Protein AF-A0A2V7CTJ3-F1 (afdb_monomer)

Solvent-accessible surface area (backbone atoms only — not comparable to full-atom values): 33153 Å² total; per-residue (Å²): 136,90,83,88,87,87,90,86,88,87,88,86,86,86,84,88,89,83,90,84,88,86,83,91,83,89,88,86,86,88,86,89,84,88,89,82,86,90,82,90,88,84,90,86,85,87,82,93,83,83,87,85,80,90,82,82,91,84,86,87,80,84,88,90,85,88,86,89,85,83,90,79,86,88,79,80,88,77,84,86,82,86,86,87,90,88,85,88,82,89,81,88,83,89,86,81,88,88,82,91,81,89,86,90,84,82,89,83,82,86,85,81,91,85,84,90,79,94,72,85,80,77,78,71,79,72,76,71,78,81,77,73,70,54,76,42,80,51,58,68,62,80,71,81,61,77,95,74,88,77,75,27,32,26,54,32,26,51,59,23,63,24,51,46,68,60,51,54,44,48,73,69,44,56,86,91,48,31,71,58,31,53,34,60,43,87,44,102,90,48,43,26,31,30,30,79,85,70,30,72,59,28,26,51,45,26,48,35,56,53,5,37,85,87,58,86,89,74,42,70,48,45,42,56,38,42,74,74,42,57,51,59,36,29,77,71,69,47,48,44,77,69,36,71,80,52,29,49,55,59,30,56,67,30,56,38,56,26,36,26,34,44,38,55,56,66,46,49,77,55,55,78,38,66,72,53,30,46,55,50,34,54,53,46,42,54,49,45,34,57,51,20,64,74,45,64,73,38,36,37,26,32,33,42,28,48,74,54,56,63,70,57,23,44,52,48,52,56,50,48,44,74,65,44,59,53,38,27,35,26,43,55,54,56,60,80,56,78,62,73,57,43,74,85,50,49,75,47,48,47,50,43,33,22,38,69,44,41,40,31,39,52,59,73,37,63,70,61,62,67,74,57,45,46,39,27,45,26,28,74,38,63,75,51,57,73,44,98,85,44,72,94,69,58,66,71,59,19,36,51,46,23,54,57,50,63,75,46,20,32,64,39,46,51,60,57,54,50,28,34,51,67,58,21,46,59,67,80,32,75,63,35,32,44,34,35,31,68,26,46,52,54,64,50,54,60,51,34,54,51,44,32,50,46,37,72,75,74,45,72,86,42,78,63,93,63,54,56,49,54,53,40,77,71,35,40,34,33,20,30,67,82,49,81,60,19,63,75,43,32,79,80,59,36,52,78,28,35,24,32,17,30,33,40,72,35,55,88,28,43,50,68,44,39,60,56,55,48,46,71,70,42,59,88,51,58,70,67,58,43,40,25,23,31,21,46,37,48,25,43,68,53,65,77,36,86,126

Structure (mmCIF, N/CA/C/O backbone):
data_AF-A0A2V7CTJ3-F1
#
_entry.id   AF-A0A2V7CTJ3-F1
#
loop_
_atom_site.group_PDB
_atom_site.id
_atom_site.type_symbol
_atom_site.label_atom_id
_atom_site.label_alt_id
_atom_site.label_comp_id
_atom_site.label_asym_id
_atom_site.label_entity_id
_atom_site.label_seq_id
_atom_site.pdbx_PDB_ins_code
_atom_site.Cartn_x
_atom_site.Cartn_y
_atom_site.Cartn_z
_atom_site.occupancy
_atom_site.B_iso_or_equiv
_atom_site.auth_seq_id
_atom_site.auth_comp_id
_atom_site.auth_asym_id
_atom_site.auth_atom_id
_atom_site.pdbx_PDB_model_num
ATOM 1 N N . MET A 1 1 ? 32.753 -33.897 -35.931 1.00 33.28 1 MET A N 1
ATOM 2 C CA . MET A 1 1 ? 32.216 -33.833 -37.305 1.00 33.28 1 MET A CA 1
ATOM 3 C C . MET A 1 1 ? 31.119 -32.778 -37.284 1.00 33.28 1 MET A C 1
ATOM 5 O O . MET A 1 1 ? 30.016 -33.087 -36.868 1.00 33.28 1 MET A O 1
ATOM 9 N N . GLU A 1 2 ? 31.444 -31.487 -37.331 1.00 35.34 2 GLU A N 1
ATOM 10 C CA . GLU A 1 2 ? 31.948 -30.725 -38.497 1.00 35.34 2 GLU A CA 1
ATOM 11 C C . GLU A 1 2 ? 30.991 -30.715 -39.692 1.00 35.34 2 GLU A C 1
ATOM 13 O O . GLU A 1 2 ? 30.862 -31.720 -40.384 1.00 35.34 2 GLU A O 1
ATOM 18 N N . GLN A 1 3 ? 30.399 -29.539 -39.923 1.00 29.95 3 GLN A N 1
ATOM 19 C CA . GLN A 1 3 ? 29.966 -28.941 -41.196 1.00 29.95 3 GLN A CA 1
ATOM 20 C C . GLN A 1 3 ? 29.571 -27.489 -40.842 1.00 29.95 3 GLN A C 1
ATOM 22 O O . GLN A 1 3 ? 28.596 -27.274 -40.133 1.00 29.95 3 GLN A O 1
ATOM 27 N N . LEU A 1 4 ? 30.468 -26.505 -40.961 1.00 30.52 4 LEU A N 1
ATOM 28 C CA . LEU A 1 4 ? 30.795 -25.724 -42.169 1.00 30.52 4 LEU A CA 1
ATOM 29 C C . LEU A 1 4 ? 29.596 -24.966 -42.775 1.00 30.52 4 LEU A C 1
ATOM 31 O O . LEU A 1 4 ? 28.785 -25.524 -43.506 1.00 30.52 4 LEU A O 1
ATOM 35 N N . LEU A 1 5 ? 29.561 -23.659 -42.488 1.00 31.69 5 LEU A N 1
ATOM 36 C CA . LEU A 1 5 ? 28.763 -22.629 -43.163 1.00 31.69 5 LEU A CA 1
ATOM 37 C C . LEU A 1 5 ? 29.413 -22.203 -44.495 1.00 31.69 5 LEU A C 1
ATOM 39 O O . LEU A 1 5 ? 30.643 -22.202 -44.586 1.00 31.69 5 LEU A O 1
ATOM 43 N N . PRO A 1 6 ? 28.623 -21.688 -45.453 1.00 39.84 6 PRO A N 1
ATOM 44 C CA . PRO A 1 6 ? 29.104 -20.750 -46.465 1.00 39.84 6 PRO A CA 1
ATOM 45 C C . PRO A 1 6 ? 28.411 -19.368 -46.408 1.00 39.84 6 PRO A C 1
ATOM 47 O O . PRO A 1 6 ? 27.216 -19.253 -46.147 1.00 39.84 6 PRO A O 1
ATOM 50 N N . LEU A 1 7 ? 29.190 -18.321 -46.704 1.00 30.92 7 LEU A N 1
ATOM 51 C CA . LEU A 1 7 ? 28.787 -16.918 -46.907 1.00 30.92 7 LEU A CA 1
ATOM 52 C C . LEU A 1 7 ? 28.709 -16.600 -48.414 1.00 30.92 7 LEU A C 1
ATOM 54 O O . LEU A 1 7 ? 29.730 -16.759 -49.076 1.00 30.92 7 LEU A O 1
ATOM 58 N N . VAL A 1 8 ? 27.565 -16.104 -48.917 1.00 30.38 8 VAL A N 1
ATOM 59 C CA . VAL A 1 8 ? 27.328 -15.443 -50.235 1.00 30.38 8 VAL A CA 1
ATOM 60 C C . VAL A 1 8 ? 25.981 -14.680 -50.135 1.00 30.38 8 VAL A C 1
ATOM 62 O O . VAL A 1 8 ? 25.033 -15.274 -49.634 1.00 30.38 8 VAL A O 1
ATOM 65 N N . GLU A 1 9 ? 25.739 -13.437 -50.580 1.00 29.34 9 GLU A N 1
ATOM 66 C CA . GLU A 1 9 ? 26.572 -12.218 -50.696 1.00 29.34 9 GLU A CA 1
ATOM 67 C C . GLU A 1 9 ? 25.642 -10.958 -50.613 1.00 29.34 9 GLU A C 1
ATOM 69 O O . GLU A 1 9 ? 24.679 -10.986 -49.847 1.00 29.34 9 GLU A O 1
ATOM 74 N N . ARG A 1 10 ? 25.881 -9.853 -51.349 1.00 28.16 10 ARG A N 1
ATOM 75 C CA . ARG A 1 10 ? 24.959 -8.696 -51.511 1.00 28.16 10 ARG A CA 1
ATOM 76 C C . ARG A 1 10 ? 24.465 -8.569 -52.958 1.00 28.16 10 ARG A C 1
ATOM 78 O O . ARG A 1 10 ? 25.267 -8.738 -53.865 1.00 28.16 10 ARG A O 1
ATOM 85 N N . GLU A 1 11 ? 23.252 -8.048 -53.164 1.00 27.23 11 GLU A N 1
ATOM 86 C CA . GLU A 1 11 ? 22.946 -7.247 -54.363 1.00 27.23 11 GLU A CA 1
ATOM 87 C C . GLU A 1 11 ? 22.250 -5.923 -54.017 1.00 27.23 11 GLU A C 1
ATOM 89 O O . GLU A 1 11 ? 21.447 -5.822 -53.089 1.00 27.23 11 GLU A O 1
ATOM 94 N N . LEU A 1 12 ? 22.618 -4.893 -54.780 1.00 25.52 12 LEU A N 1
ATOM 95 C CA . LEU A 1 12 ? 22.065 -3.543 -54.766 1.00 25.52 12 LEU A CA 1
ATOM 96 C C . LEU A 1 12 ? 21.094 -3.401 -55.939 1.00 25.52 12 LEU A C 1
ATOM 98 O O . LEU A 1 12 ? 21.447 -3.765 -57.057 1.00 25.52 12 LEU A O 1
ATOM 102 N N . VAL A 1 13 ? 19.954 -2.740 -55.736 1.00 27.94 13 VAL A N 1
ATOM 103 C CA . VAL A 1 13 ? 19.211 -2.124 -56.845 1.00 27.94 13 VAL A CA 1
ATOM 104 C C . VAL A 1 13 ? 19.030 -0.643 -56.548 1.00 27.94 13 VAL A C 1
ATOM 106 O O . VAL A 1 13 ? 18.404 -0.255 -55.566 1.00 27.94 13 VAL A O 1
ATOM 109 N N . ASN A 1 14 ? 19.607 0.180 -57.418 1.00 27.89 14 ASN A N 1
ATOM 110 C CA . ASN A 1 14 ? 19.497 1.630 -57.417 1.00 27.89 14 ASN A CA 1
ATOM 111 C C . ASN A 1 14 ? 18.903 2.050 -58.765 1.00 27.89 14 ASN A C 1
ATOM 113 O O . ASN A 1 14 ? 19.522 1.808 -59.799 1.00 27.89 14 ASN A O 1
ATOM 117 N N . LEU A 1 15 ? 17.729 2.681 -58.756 1.00 29.17 15 LEU A N 1
ATOM 118 C CA . LEU A 1 15 ? 17.180 3.394 -59.909 1.00 29.17 15 LEU A CA 1
ATOM 119 C C . LEU A 1 15 ? 16.588 4.719 -59.421 1.00 29.17 15 LEU A C 1
ATOM 121 O O . LEU A 1 15 ? 15.571 4.748 -58.731 1.00 29.17 15 LEU A O 1
ATOM 125 N N . GLY A 1 16 ? 17.268 5.815 -59.757 1.00 25.25 16 GLY A N 1
ATOM 126 C CA . GLY A 1 16 ? 16.834 7.172 -59.438 1.00 25.25 16 GLY A CA 1
ATOM 127 C C . GLY A 1 16 ? 15.809 7.725 -60.433 1.00 25.25 16 GLY A C 1
ATOM 128 O O . GLY A 1 16 ? 15.681 7.241 -61.555 1.00 25.25 16 GLY A O 1
ATOM 129 N N . GLY A 1 17 ? 15.108 8.786 -60.021 1.00 25.02 17 GLY A N 1
ATOM 130 C CA . GLY A 1 17 ? 14.103 9.465 -60.843 1.00 25.02 17 GLY A CA 1
ATOM 131 C C . GLY A 1 17 ? 13.521 10.714 -60.173 1.00 25.02 17 GLY A C 1
ATOM 132 O O . GLY A 1 17 ? 12.450 10.671 -59.579 1.00 25.02 17 GLY A O 1
ATOM 133 N N . ARG A 1 18 ? 14.235 11.836 -60.285 1.00 31.72 18 ARG A N 1
ATOM 134 C CA . ARG A 1 18 ? 13.758 13.229 -60.125 1.00 31.72 18 ARG A CA 1
ATOM 135 C C . ARG A 1 18 ? 14.137 13.956 -61.436 1.00 31.72 18 ARG A C 1
ATOM 137 O O . ARG A 1 18 ? 15.120 13.515 -62.036 1.00 31.72 18 ARG A O 1
ATOM 144 N N . PRO A 1 19 ? 13.424 15.004 -61.910 1.00 40.19 19 PRO A N 1
ATOM 145 C CA . PRO A 1 19 ? 13.084 16.181 -61.100 1.00 40.19 19 PRO A CA 1
ATOM 146 C C . PRO A 1 19 ? 11.713 16.845 -61.366 1.00 40.19 19 PRO A C 1
ATOM 148 O O . PRO A 1 19 ? 10.982 16.493 -62.285 1.00 40.19 19 PRO A O 1
ATOM 151 N N . GLY A 1 20 ? 11.420 17.852 -60.543 1.00 28.61 20 GLY A N 1
ATOM 152 C CA . GLY A 1 20 ? 10.334 18.825 -60.665 1.00 28.61 20 GLY A CA 1
ATOM 153 C C . GLY A 1 20 ? 10.542 19.866 -59.563 1.00 28.61 20 GLY A C 1
ATOM 154 O O . GLY A 1 20 ? 10.474 19.509 -58.389 1.00 28.61 20 GLY A O 1
ATOM 155 N N . ASP A 1 21 ? 10.938 21.076 -59.950 1.00 32.56 21 ASP A N 1
ATOM 156 C CA . ASP A 1 21 ? 11.331 22.186 -59.065 1.00 32.56 21 ASP A CA 1
ATOM 157 C C . ASP A 1 21 ? 10.134 23.125 -58.792 1.00 32.56 21 ASP A C 1
ATOM 159 O O . ASP A 1 21 ? 9.086 22.918 -59.402 1.00 32.56 21 ASP A O 1
ATOM 163 N N . ASP A 1 22 ? 10.294 24.099 -57.878 1.00 29.20 22 ASP A N 1
ATOM 164 C CA . ASP A 1 22 ? 9.721 25.472 -57.929 1.00 29.20 22 ASP A CA 1
ATOM 165 C C . ASP A 1 22 ? 9.691 26.182 -56.542 1.00 29.20 22 ASP A C 1
ATOM 167 O O . ASP A 1 22 ? 8.794 25.954 -55.733 1.00 29.20 22 ASP A O 1
ATOM 171 N N . GLY A 1 23 ? 10.637 27.116 -56.318 1.00 26.42 23 GLY A N 1
ATOM 172 C CA . GLY A 1 23 ? 10.544 28.338 -55.466 1.00 26.42 23 GLY A CA 1
ATOM 173 C C . GLY A 1 23 ? 10.395 28.194 -53.929 1.00 26.42 23 GLY A C 1
ATOM 174 O O . GLY A 1 23 ? 9.358 27.767 -53.442 1.00 26.42 23 GLY A O 1
ATOM 175 N N . ALA A 1 24 ? 11.395 28.500 -53.079 1.00 28.98 24 ALA A N 1
ATOM 176 C CA . ALA A 1 24 ? 11.949 29.830 -52.696 1.00 28.98 24 ALA A CA 1
ATOM 177 C C . ALA A 1 24 ? 10.970 30.724 -51.881 1.00 28.98 24 ALA A C 1
ATOM 179 O O . ALA A 1 24 ? 9.796 30.784 -52.217 1.00 28.98 24 ALA A O 1
ATOM 180 N N . ALA A 1 25 ? 11.333 31.472 -50.823 1.00 27.89 25 ALA A N 1
ATOM 181 C CA . ALA A 1 25 ? 12.600 31.820 -50.137 1.00 27.89 25 ALA A CA 1
ATOM 182 C C . ALA A 1 25 ? 12.295 31.968 -48.611 1.00 27.89 25 ALA A C 1
ATOM 184 O O . ALA A 1 25 ? 11.157 32.265 -48.265 1.00 27.89 25 ALA A O 1
ATOM 185 N N . ALA A 1 26 ? 13.129 31.590 -47.633 1.00 28.28 26 ALA A N 1
ATOM 186 C CA . ALA A 1 26 ? 14.464 32.064 -47.228 1.00 28.28 26 ALA A CA 1
ATOM 187 C C . ALA A 1 26 ? 14.501 33.480 -46.608 1.00 28.28 26 ALA A C 1
ATOM 189 O O . ALA A 1 26 ? 14.213 34.451 -47.294 1.00 28.28 26 ALA A O 1
ATOM 190 N N . ASP A 1 27 ? 14.971 33.568 -45.356 1.00 27.56 27 ASP A N 1
ATOM 191 C CA . ASP A 1 27 ? 15.751 34.705 -44.847 1.00 27.56 27 ASP A CA 1
ATOM 192 C C . ASP A 1 27 ? 16.755 34.226 -43.775 1.00 27.56 27 ASP A C 1
ATOM 194 O O . ASP A 1 27 ? 16.511 33.231 -43.086 1.00 27.56 27 ASP A O 1
ATOM 198 N N . ARG A 1 28 ? 17.917 34.887 -43.696 1.00 27.42 28 ARG A N 1
ATOM 199 C CA . ARG A 1 28 ? 19.101 34.510 -42.887 1.00 27.42 28 ARG A CA 1
ATOM 200 C C . ARG A 1 28 ? 19.421 35.583 -41.846 1.00 27.42 28 ARG A C 1
ATOM 202 O O . ARG A 1 28 ? 19.205 36.747 -42.154 1.00 27.42 28 ARG A O 1
ATOM 209 N N . VAL A 1 29 ? 20.119 35.216 -40.763 1.00 26.52 29 VAL A N 1
ATOM 210 C CA . VAL A 1 29 ? 21.235 36.009 -40.191 1.00 26.52 29 VAL A CA 1
ATOM 211 C C . VAL A 1 29 ? 22.258 35.046 -39.553 1.00 26.52 29 VAL A C 1
ATOM 213 O O . VAL A 1 29 ? 21.861 34.180 -38.776 1.00 26.52 29 VAL A O 1
ATOM 216 N N . ASP A 1 30 ? 23.542 35.200 -39.891 1.00 25.47 30 ASP A N 1
ATOM 217 C CA . ASP A 1 30 ? 24.708 34.599 -39.211 1.00 25.47 30 ASP A CA 1
ATOM 218 C C . ASP A 1 30 ? 25.274 35.583 -38.161 1.00 25.47 30 ASP A C 1
ATOM 220 O O . ASP A 1 30 ? 25.053 36.783 -38.305 1.00 25.47 30 ASP A O 1
ATOM 224 N N . GLU A 1 31 ? 26.031 35.109 -37.159 1.00 27.70 31 GLU A N 1
ATOM 225 C CA . GLU A 1 31 ? 27.429 35.544 -36.884 1.00 27.70 31 GLU A CA 1
ATOM 226 C C . GLU A 1 31 ? 27.991 35.018 -35.541 1.00 27.70 31 GLU A C 1
ATOM 228 O O . GLU A 1 31 ? 27.276 34.850 -34.550 1.00 27.70 31 GLU A O 1
ATOM 233 N N . ASP A 1 32 ? 29.303 34.751 -35.538 1.00 25.19 32 ASP A N 1
ATOM 234 C CA . ASP A 1 32 ? 30.116 34.275 -34.409 1.00 25.19 32 ASP A CA 1
ATOM 235 C C . ASP A 1 32 ? 30.466 35.384 -33.397 1.00 25.19 32 ASP A C 1
ATOM 237 O O . ASP A 1 32 ? 30.669 36.532 -33.788 1.00 25.19 32 ASP A O 1
ATOM 241 N N . ILE A 1 33 ? 30.704 35.025 -32.122 1.00 25.36 33 ILE A N 1
ATOM 242 C CA . ILE A 1 33 ? 31.572 35.807 -31.213 1.00 25.36 33 ILE A CA 1
ATOM 243 C C . ILE A 1 33 ? 32.479 34.884 -30.375 1.00 25.36 33 ILE A C 1
ATOM 245 O O . ILE A 1 33 ? 32.012 34.018 -29.635 1.00 25.36 33 ILE A O 1
ATOM 249 N N . ASP A 1 34 ? 33.785 35.146 -30.474 1.00 23.94 34 ASP A N 1
ATOM 250 C CA . ASP A 1 34 ? 34.890 34.604 -29.668 1.00 23.94 34 ASP A CA 1
ATOM 251 C C . ASP A 1 34 ? 34.935 35.182 -28.236 1.00 23.94 34 ASP A C 1
ATOM 253 O O . ASP A 1 34 ? 34.488 36.305 -27.996 1.00 23.94 34 ASP A O 1
ATOM 257 N N . ALA A 1 35 ? 35.585 34.485 -27.291 1.00 24.64 35 ALA A N 1
ATOM 258 C CA . ALA A 1 35 ? 35.896 35.053 -25.971 1.00 24.64 35 ALA A CA 1
ATOM 259 C C . ALA A 1 35 ? 37.241 34.572 -25.385 1.00 24.64 35 ALA A C 1
ATOM 261 O O . ALA A 1 35 ? 37.383 33.431 -24.945 1.00 24.64 35 ALA A O 1
ATOM 262 N N . ALA A 1 36 ? 38.209 35.490 -25.293 1.00 22.98 36 ALA A N 1
ATOM 263 C CA . ALA A 1 36 ? 39.461 35.354 -24.540 1.00 22.98 36 ALA A CA 1
ATOM 264 C C . ALA A 1 36 ? 39.931 36.735 -24.018 1.00 22.98 36 ALA A C 1
ATOM 266 O O . ALA A 1 36 ? 39.471 37.748 -24.535 1.00 22.98 36 ALA A O 1
ATOM 267 N N . VAL A 1 37 ? 40.901 36.753 -23.076 1.00 25.22 37 VAL A N 1
ATOM 268 C CA . VAL A 1 37 ? 41.556 37.933 -22.424 1.00 25.22 37 VAL A CA 1
ATOM 269 C C . VAL A 1 37 ? 40.780 38.479 -21.190 1.00 25.22 37 VAL A C 1
ATOM 271 O O . VAL A 1 37 ? 39.721 39.064 -21.360 1.00 25.22 37 VAL A O 1
ATOM 274 N N . LEU A 1 38 ? 41.124 38.110 -19.930 1.00 23.36 38 LEU A N 1
ATOM 275 C CA . LEU A 1 38 ? 42.177 38.644 -18.997 1.00 23.36 38 LEU A CA 1
ATOM 276 C C . LEU A 1 38 ? 41.775 40.019 -18.353 1.00 23.36 38 LEU A C 1
ATOM 278 O O . LEU A 1 38 ? 41.123 40.800 -19.031 1.00 23.36 38 LEU A O 1
ATOM 282 N N . VAL A 1 39 ? 42.098 40.431 -17.103 1.00 24.34 39 VAL A N 1
ATOM 283 C CA . VAL A 1 39 ? 42.975 39.913 -16.010 1.00 24.34 39 VAL A CA 1
ATOM 284 C C . VAL A 1 39 ? 42.681 40.602 -14.640 1.00 24.34 39 VAL A C 1
ATOM 286 O O . VAL A 1 39 ? 42.189 41.724 -14.672 1.00 24.34 39 VAL A O 1
ATOM 289 N N . ASP A 1 40 ? 43.036 39.947 -13.511 1.00 25.42 40 ASP A N 1
ATOM 290 C CA . ASP A 1 40 ? 43.358 40.405 -12.115 1.00 25.42 40 ASP A CA 1
ATOM 291 C C . ASP A 1 40 ? 42.516 41.515 -11.395 1.00 25.42 40 ASP A C 1
ATOM 293 O O . ASP A 1 40 ? 41.699 42.206 -11.988 1.00 25.42 40 ASP A O 1
ATOM 297 N N . ASP A 1 41 ? 42.586 41.739 -10.070 1.00 24.48 41 ASP A N 1
ATOM 298 C CA . ASP A 1 41 ? 43.519 41.276 -9.020 1.00 24.48 41 ASP A CA 1
ATOM 299 C C . ASP A 1 41 ? 42.845 41.226 -7.625 1.00 24.48 41 ASP A C 1
ATOM 301 O O . ASP A 1 41 ? 41.907 41.987 -7.379 1.00 24.48 41 ASP A O 1
ATOM 305 N N . ALA A 1 42 ? 43.357 40.377 -6.718 1.00 23.44 42 ALA A N 1
ATOM 306 C CA . ALA A 1 42 ? 43.411 40.571 -5.253 1.00 23.44 42 ALA A CA 1
ATOM 307 C C . ALA A 1 42 ? 43.929 39.305 -4.529 1.00 23.44 42 ALA A C 1
ATOM 309 O O . ALA A 1 42 ? 43.169 38.537 -3.931 1.00 23.44 42 ALA A O 1
ATOM 310 N N . LEU A 1 43 ? 45.248 39.104 -4.527 1.00 25.50 43 LEU A N 1
ATOM 311 C CA . LEU A 1 43 ? 45.918 38.243 -3.542 1.00 25.50 43 LEU A CA 1
ATOM 312 C C . LEU A 1 43 ? 45.762 38.812 -2.114 1.00 25.50 43 LEU A C 1
ATOM 314 O O . LEU A 1 43 ? 45.930 40.011 -1.913 1.00 25.50 43 LEU A O 1
ATOM 318 N N . ASP A 1 44 ? 45.531 37.957 -1.109 1.00 25.89 44 ASP A N 1
ATOM 319 C CA . ASP A 1 44 ? 46.561 37.605 -0.105 1.00 25.89 44 ASP A CA 1
ATOM 320 C C . ASP A 1 44 ? 45.989 36.839 1.114 1.00 25.89 44 ASP A C 1
ATOM 322 O O . ASP A 1 44 ? 45.062 37.304 1.781 1.00 25.89 44 ASP A O 1
ATOM 326 N N . ARG A 1 45 ? 46.606 35.680 1.405 1.00 28.64 45 ARG A N 1
ATOM 327 C CA . ARG A 1 45 ? 46.906 35.058 2.721 1.00 28.64 45 ARG A CA 1
ATOM 328 C C . ARG A 1 45 ? 47.039 33.545 2.564 1.00 28.64 45 ARG A C 1
ATOM 330 O O . ARG A 1 45 ? 46.056 32.818 2.453 1.00 28.64 45 ARG A O 1
ATOM 337 N N . GLY A 1 46 ? 48.284 33.077 2.536 1.00 24.70 46 GLY A N 1
ATOM 338 C CA . GLY A 1 46 ? 48.611 31.679 2.262 1.00 24.70 46 GLY A CA 1
ATOM 339 C C . GLY A 1 46 ? 48.494 30.723 3.455 1.00 24.70 46 GLY A C 1
ATOM 340 O O . GLY A 1 46 ? 48.535 31.117 4.618 1.00 24.70 46 GLY A O 1
ATOM 341 N N . GLY A 1 47 ? 48.457 29.430 3.127 1.00 26.02 47 GLY A N 1
ATOM 342 C CA . GLY A 1 47 ? 48.672 28.308 4.039 1.00 26.02 47 GLY A CA 1
ATOM 343 C C . GLY A 1 47 ? 49.310 27.153 3.264 1.00 26.02 47 GLY A C 1
ATOM 344 O O . GLY A 1 47 ? 48.687 26.582 2.375 1.00 26.02 47 GLY A O 1
ATOM 345 N N . HIS A 1 48 ? 50.580 26.854 3.538 1.00 29.45 48 HIS A N 1
ATOM 346 C CA . HIS A 1 48 ? 51.326 25.781 2.872 1.00 29.45 48 HIS A CA 1
ATOM 347 C C . HIS A 1 48 ? 50.850 24.392 3.323 1.00 29.45 48 HIS A C 1
ATOM 349 O O . HIS A 1 48 ? 50.920 24.095 4.511 1.00 29.45 48 HIS A O 1
ATOM 355 N N . LEU A 1 49 ? 50.570 23.496 2.372 1.00 28.88 49 LEU A N 1
ATOM 356 C CA . LEU A 1 49 ? 50.871 22.068 2.511 1.00 28.88 49 LEU A CA 1
ATOM 357 C C . LEU A 1 49 ? 51.468 21.546 1.198 1.00 28.88 49 LEU A C 1
ATOM 359 O O . LEU A 1 49 ? 50.906 21.737 0.121 1.00 28.88 49 LEU A O 1
ATOM 363 N N . ARG A 1 50 ? 52.649 20.924 1.289 1.00 28.81 50 ARG A N 1
ATOM 364 C CA . ARG A 1 50 ? 53.356 20.305 0.161 1.00 28.81 50 ARG A CA 1
ATOM 365 C C . ARG A 1 50 ? 53.056 18.808 0.100 1.00 28.81 50 ARG A C 1
ATOM 367 O O . ARG A 1 50 ? 53.134 18.143 1.123 1.00 28.81 50 ARG A O 1
ATOM 374 N N . GLY A 1 51 ? 52.948 18.298 -1.126 1.00 26.17 51 GLY A N 1
ATOM 375 C CA . GLY A 1 51 ? 53.629 17.060 -1.516 1.00 26.17 51 GLY A CA 1
ATOM 376 C C . GLY A 1 51 ? 52.855 15.748 -1.402 1.00 26.17 51 GLY A C 1
ATOM 377 O O . GLY A 1 51 ? 52.903 15.092 -0.371 1.00 26.17 51 GLY A O 1
ATOM 378 N N . VAL A 1 52 ? 52.327 15.291 -2.541 1.00 29.73 52 VAL A N 1
ATOM 379 C CA . VAL A 1 52 ? 52.491 13.902 -3.007 1.00 29.73 52 VAL A CA 1
ATOM 380 C C . VAL A 1 52 ? 52.767 13.966 -4.514 1.00 29.73 52 VAL A C 1
ATOM 382 O O . VAL A 1 52 ? 52.013 14.600 -5.252 1.00 29.73 52 VAL A O 1
ATOM 385 N N . GLU A 1 53 ? 53.866 13.364 -4.971 1.00 28.44 53 GLU A N 1
ATOM 386 C CA . GLU A 1 53 ? 54.198 13.258 -6.399 1.00 28.44 53 GLU A CA 1
ATOM 387 C C . GLU A 1 53 ? 53.567 12.014 -7.049 1.00 28.44 53 GLU A C 1
ATOM 389 O O . GLU A 1 53 ? 53.112 11.087 -6.382 1.00 28.44 53 GLU A O 1
ATOM 394 N N . ARG A 1 54 ? 53.522 12.015 -8.386 1.00 28.84 54 ARG A N 1
ATOM 395 C CA . ARG A 1 54 ? 52.937 10.952 -9.219 1.00 28.84 54 ARG A CA 1
ATOM 396 C C . ARG A 1 54 ? 53.565 9.578 -8.957 1.00 28.84 54 ARG A C 1
ATOM 398 O O . ARG A 1 54 ? 54.785 9.461 -8.898 1.00 28.84 54 ARG A O 1
ATOM 405 N N . VAL A 1 55 ? 52.744 8.530 -9.035 1.00 29.69 55 VAL A N 1
ATOM 406 C CA . VAL A 1 55 ? 53.193 7.165 -9.357 1.00 29.69 55 VAL A CA 1
ATOM 407 C C . VAL A 1 55 ? 52.690 6.806 -10.757 1.00 29.69 55 VAL A C 1
ATOM 409 O O . VAL A 1 55 ? 51.533 7.061 -11.090 1.00 29.69 55 VAL A O 1
ATOM 412 N N . GLY A 1 56 ? 53.586 6.291 -11.601 1.00 27.11 56 GLY A N 1
ATOM 413 C CA . GLY A 1 56 ? 53.307 5.951 -12.998 1.00 27.11 56 GLY A CA 1
ATOM 414 C C . GLY A 1 56 ? 52.807 4.519 -13.202 1.00 27.11 56 GLY A C 1
ATOM 415 O O . GLY A 1 56 ? 52.954 3.659 -12.338 1.00 27.11 56 GLY A O 1
ATOM 416 N N . HIS A 1 57 ? 52.245 4.266 -14.385 1.00 29.91 57 HIS A N 1
ATOM 417 C CA . HIS A 1 57 ? 51.933 2.921 -14.869 1.00 29.91 57 HIS A CA 1
ATOM 418 C C . HIS A 1 57 ? 53.207 2.150 -15.228 1.00 29.91 57 HIS A C 1
ATOM 420 O O . HIS A 1 57 ? 53.989 2.637 -16.038 1.00 29.91 57 HIS A O 1
ATOM 426 N N . GLU A 1 58 ? 53.307 0.892 -14.797 1.00 28.14 58 GLU A N 1
ATOM 427 C CA . GLU A 1 58 ? 53.931 -0.151 -15.616 1.00 28.14 58 GLU A CA 1
ATOM 428 C C . GLU A 1 58 ? 53.347 -1.535 -15.292 1.00 28.14 58 GLU A C 1
ATOM 430 O O . GLU A 1 58 ? 52.843 -1.775 -14.196 1.00 28.14 58 GLU A O 1
ATOM 435 N N . ALA A 1 59 ? 53.343 -2.429 -16.282 1.00 28.52 59 ALA A N 1
ATOM 436 C CA . ALA A 1 59 ? 52.687 -3.733 -16.215 1.00 28.52 59 ALA A CA 1
ATOM 437 C C . ALA A 1 59 ? 53.696 -4.861 -16.446 1.00 28.52 59 ALA A C 1
ATOM 439 O O . ALA A 1 59 ? 54.504 -4.780 -17.370 1.00 28.52 59 ALA A O 1
ATOM 440 N N . LEU A 1 60 ? 53.595 -5.956 -15.685 1.00 27.70 60 LEU A N 1
ATOM 441 C CA . LEU A 1 60 ? 54.371 -7.174 -15.931 1.00 27.70 60 LEU A CA 1
ATOM 442 C C . LEU A 1 60 ? 53.498 -8.435 -15.933 1.00 27.70 60 LEU A C 1
ATOM 444 O O . LEU A 1 60 ? 52.493 -8.542 -15.235 1.00 27.70 60 LEU A O 1
ATOM 448 N N . ARG A 1 61 ? 53.885 -9.371 -16.806 1.00 27.20 61 ARG A N 1
ATOM 449 C CA . ARG A 1 61 ? 53.165 -10.607 -17.149 1.00 27.20 61 ARG A CA 1
ATOM 450 C C . ARG A 1 61 ? 53.614 -11.778 -16.262 1.00 27.20 61 ARG A C 1
ATOM 452 O O . ARG A 1 61 ? 54.769 -11.823 -15.856 1.00 27.20 61 ARG A O 1
ATOM 459 N N . GLY A 1 62 ? 52.737 -12.768 -16.061 1.00 25.59 62 GLY A N 1
ATOM 460 C CA . GLY A 1 62 ? 53.108 -14.088 -15.516 1.00 25.59 62 GLY A CA 1
ATOM 461 C C . GLY A 1 62 ? 53.924 -14.949 -16.500 1.00 25.59 62 GLY A C 1
ATOM 462 O O . GLY A 1 62 ? 54.099 -14.561 -17.660 1.00 25.59 62 GLY A O 1
ATOM 463 N N . PRO A 1 63 ? 54.399 -16.136 -16.069 1.00 35.75 63 PRO A N 1
ATOM 464 C CA . PRO A 1 63 ? 53.621 -17.360 -16.332 1.00 35.75 63 PRO A CA 1
ATOM 465 C C . PRO A 1 63 ? 53.619 -18.391 -15.169 1.00 35.75 63 PRO A C 1
ATOM 467 O O . PRO A 1 63 ? 54.026 -18.083 -14.056 1.00 35.75 63 PRO A O 1
ATOM 470 N N . ALA A 1 64 ? 53.088 -19.602 -15.409 1.00 27.70 64 ALA A N 1
ATOM 471 C CA . ALA A 1 64 ? 52.533 -20.507 -14.384 1.00 27.70 64 ALA A CA 1
ATOM 472 C C . ALA A 1 64 ? 53.144 -21.931 -14.315 1.00 27.70 64 ALA A C 1
ATOM 474 O O . ALA A 1 64 ? 53.658 -22.408 -15.327 1.00 27.70 64 ALA A O 1
ATOM 475 N N . ARG A 1 65 ? 52.943 -22.627 -13.168 1.00 29.19 65 ARG A N 1
ATOM 476 C CA . ARG A 1 65 ? 52.548 -24.061 -12.944 1.00 29.19 65 ARG A CA 1
ATOM 477 C C . ARG A 1 65 ? 53.061 -24.613 -11.582 1.00 29.19 65 ARG A C 1
ATOM 479 O O . ARG A 1 65 ? 54.122 -24.206 -11.1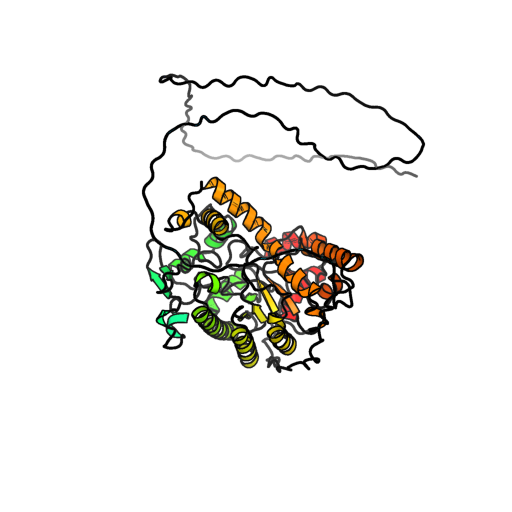34 1.00 29.19 65 ARG A O 1
ATOM 486 N N . GLY A 1 66 ? 52.284 -25.504 -10.937 1.00 25.33 66 GLY A N 1
ATOM 487 C CA . GLY A 1 66 ? 52.581 -26.174 -9.638 1.00 25.33 66 GLY A CA 1
ATOM 488 C C . GLY A 1 66 ? 53.285 -27.546 -9.784 1.00 25.33 66 GLY A C 1
ATOM 489 O O . GLY A 1 66 ? 53.973 -27.699 -10.797 1.00 25.33 66 GLY A O 1
ATOM 490 N N . PRO A 1 67 ? 53.106 -28.560 -8.888 1.00 37.91 67 PRO A N 1
ATOM 491 C CA . PRO A 1 67 ? 52.082 -28.725 -7.829 1.00 37.91 67 PRO A CA 1
ATOM 492 C C . PRO A 1 67 ? 52.616 -29.186 -6.429 1.00 37.91 67 PRO A C 1
ATOM 494 O O . PRO A 1 67 ? 53.812 -29.133 -6.174 1.00 37.91 67 PRO A O 1
ATOM 497 N N . ASP A 1 68 ? 51.690 -29.679 -5.585 1.00 29.08 68 ASP A N 1
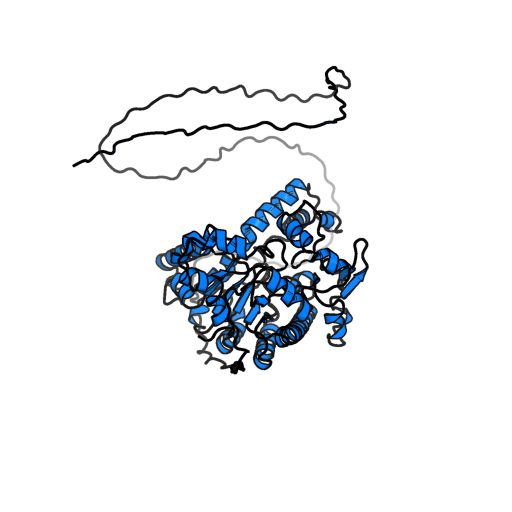ATOM 498 C CA . ASP A 1 68 ? 51.823 -30.496 -4.350 1.00 29.08 68 ASP A CA 1
ATOM 499 C C . ASP A 1 68 ? 52.117 -29.846 -2.972 1.00 29.08 68 ASP A C 1
ATOM 501 O O . ASP A 1 68 ? 53.187 -29.307 -2.718 1.00 29.08 68 ASP A O 1
ATOM 505 N N . GLY A 1 69 ? 51.205 -30.098 -2.010 1.00 25.78 69 GLY A N 1
ATOM 506 C CA . GLY A 1 69 ? 51.603 -30.623 -0.687 1.00 25.78 69 GLY A CA 1
ATOM 507 C C . GLY A 1 69 ? 51.327 -29.814 0.599 1.00 25.78 69 GLY A C 1
ATOM 508 O O . GLY A 1 69 ? 52.171 -29.046 1.031 1.00 25.78 69 GLY A O 1
ATOM 509 N N . ALA A 1 70 ? 50.250 -30.191 1.309 1.00 27.88 70 ALA A N 1
ATOM 510 C CA . ALA A 1 70 ? 50.068 -30.156 2.780 1.00 27.88 70 ALA A CA 1
ATOM 511 C C . ALA A 1 70 ? 49.809 -28.831 3.562 1.00 27.88 70 ALA A C 1
ATOM 513 O O . ALA A 1 70 ? 50.634 -27.934 3.650 1.00 27.88 70 ALA A O 1
ATOM 514 N N . HIS A 1 71 ? 48.655 -28.839 4.250 1.00 28.22 71 HIS A N 1
ATOM 515 C CA . HIS A 1 71 ? 48.310 -28.274 5.574 1.00 28.22 71 HIS A CA 1
ATOM 516 C C . HIS A 1 71 ? 49.069 -27.053 6.148 1.00 28.22 71 HIS A C 1
ATOM 518 O O . HIS A 1 71 ? 50.201 -27.168 6.610 1.00 28.22 71 HIS A O 1
ATOM 524 N N . GLY A 1 72 ? 48.340 -25.946 6.342 1.00 27.56 72 GLY A N 1
ATOM 525 C CA . GLY A 1 72 ? 48.729 -24.819 7.200 1.00 27.56 72 GLY A CA 1
ATOM 526 C C . GLY A 1 72 ? 47.513 -23.993 7.642 1.00 27.56 72 GLY A C 1
ATOM 527 O O . GLY A 1 72 ? 46.588 -23.796 6.858 1.00 27.56 72 GLY A O 1
ATOM 528 N N . LEU A 1 73 ? 47.499 -23.571 8.909 1.00 27.12 73 LEU A N 1
ATOM 529 C CA . LEU A 1 73 ? 46.430 -22.803 9.565 1.00 27.12 73 LEU A CA 1
ATOM 530 C C . LEU A 1 73 ? 46.106 -21.474 8.857 1.00 27.12 73 LEU A C 1
ATOM 532 O O . LEU A 1 73 ? 47.006 -20.794 8.371 1.00 27.12 73 LEU A O 1
ATOM 536 N N . ILE A 1 74 ? 44.834 -21.060 8.900 1.00 27.45 74 ILE A N 1
ATOM 537 C CA . ILE A 1 74 ? 44.429 -19.667 8.658 1.00 27.45 74 ILE A CA 1
ATOM 538 C C . ILE A 1 74 ? 44.241 -19.005 10.026 1.00 27.45 74 ILE A C 1
ATOM 540 O O . ILE A 1 74 ? 43.199 -19.174 10.658 1.00 27.45 74 ILE A O 1
ATOM 544 N N . GLU A 1 75 ? 45.252 -18.270 10.486 1.00 28.30 75 GLU A N 1
ATOM 545 C CA . GLU A 1 75 ? 45.103 -17.326 11.598 1.00 28.30 75 GLU A CA 1
ATOM 546 C C . GLU A 1 75 ? 44.651 -15.957 11.072 1.00 28.30 75 GLU A C 1
ATOM 548 O O . GLU A 1 75 ? 45.014 -15.535 9.972 1.00 28.30 75 GLU A O 1
ATOM 553 N N . GLY A 1 76 ? 43.807 -15.277 11.849 1.00 27.41 76 GLY A N 1
ATOM 554 C CA . GLY A 1 76 ? 43.253 -13.977 11.482 1.00 27.41 76 GLY A CA 1
ATOM 555 C C . GLY A 1 76 ? 44.267 -12.846 11.647 1.00 27.41 76 GLY A C 1
ATOM 556 O O . GLY A 1 76 ? 45.003 -12.796 12.629 1.00 27.41 76 GLY A O 1
ATOM 557 N N . ILE A 1 77 ? 44.257 -11.894 10.713 1.00 25.77 77 ILE A N 1
ATOM 558 C CA . ILE A 1 77 ? 45.048 -10.666 10.825 1.00 25.77 77 ILE A CA 1
ATOM 559 C C . ILE A 1 77 ? 44.361 -9.730 11.826 1.00 25.77 77 ILE A C 1
ATOM 561 O O . ILE A 1 77 ? 43.397 -9.038 11.497 1.00 25.77 77 ILE A O 1
ATOM 565 N N . LEU A 1 78 ? 44.877 -9.718 13.054 1.00 25.84 78 LEU A N 1
ATOM 566 C CA . LEU A 1 78 ? 44.704 -8.614 13.994 1.00 25.84 78 LEU A CA 1
ATOM 567 C C . LEU A 1 78 ? 45.543 -7.419 13.523 1.00 25.84 78 LEU A C 1
ATOM 569 O O . LEU A 1 78 ? 46.679 -7.587 13.081 1.00 25.84 78 LEU A O 1
ATOM 573 N N . VAL A 1 79 ? 44.984 -6.214 13.633 1.00 27.28 79 VAL A N 1
ATOM 574 C CA . VAL A 1 79 ? 45.732 -4.963 13.465 1.00 27.28 79 VAL A CA 1
ATOM 575 C C . VAL A 1 79 ? 46.111 -4.471 14.854 1.00 27.28 79 VAL A C 1
ATOM 577 O O . VAL A 1 79 ? 45.230 -4.181 15.662 1.00 27.28 79 VAL A O 1
ATOM 580 N N . ASP A 1 80 ? 47.412 -4.401 15.117 1.00 25.36 80 ASP A N 1
ATOM 581 C CA . ASP A 1 80 ? 47.954 -3.865 16.364 1.00 25.36 80 ASP A CA 1
ATOM 582 C C . ASP A 1 80 ? 47.860 -2.330 16.376 1.00 25.36 80 ASP A C 1
ATOM 584 O O . ASP A 1 80 ? 48.058 -1.676 15.346 1.00 25.36 80 ASP A O 1
ATOM 588 N N . LEU A 1 81 ? 47.556 -1.753 17.540 1.00 27.23 81 LEU A N 1
ATOM 589 C CA . LEU A 1 81 ? 47.536 -0.304 17.754 1.00 27.23 81 LEU A CA 1
ATOM 590 C C . LEU A 1 81 ? 48.705 0.071 18.658 1.00 27.23 81 LEU A C 1
ATOM 592 O O . LEU A 1 81 ? 48.631 -0.086 19.876 1.00 27.23 81 LEU A O 1
ATOM 596 N N . ASP A 1 82 ? 49.770 0.571 18.039 1.00 25.80 82 ASP A N 1
ATOM 597 C CA . ASP A 1 82 ? 50.970 0.992 18.753 1.00 25.80 82 ASP A CA 1
ATOM 598 C C . ASP A 1 82 ? 50.716 2.277 19.558 1.00 25.80 82 ASP A C 1
ATOM 600 O O . ASP A 1 82 ? 49.967 3.168 19.135 1.00 25.80 82 ASP A O 1
ATOM 604 N N . ALA A 1 83 ? 51.326 2.365 20.736 1.00 28.66 83 ALA A N 1
ATOM 605 C CA . ALA A 1 83 ? 51.036 3.392 21.726 1.00 28.66 83 ALA A CA 1
ATOM 606 C C . ALA A 1 83 ? 52.312 4.104 22.174 1.00 28.66 83 ALA A C 1
ATOM 608 O O . ALA A 1 83 ? 53.089 3.529 22.924 1.00 28.66 83 ALA A O 1
ATOM 609 N N . ASP A 1 84 ? 52.475 5.369 21.770 1.00 27.66 84 ASP A N 1
ATOM 610 C CA . ASP A 1 84 ? 53.016 6.450 22.610 1.00 27.66 84 ASP A CA 1
ATOM 611 C C . ASP A 1 84 ? 53.118 7.774 21.828 1.00 27.66 84 ASP A C 1
ATOM 613 O O . ASP A 1 84 ? 53.839 7.868 20.840 1.00 27.66 84 ASP A O 1
ATOM 617 N N . ASP A 1 85 ? 52.453 8.826 22.321 1.00 27.83 85 ASP A N 1
ATOM 618 C CA . ASP A 1 85 ? 53.136 10.087 22.657 1.00 27.83 85 ASP A CA 1
ATOM 619 C C . ASP A 1 85 ? 52.300 10.885 23.686 1.00 27.83 85 ASP A C 1
ATOM 621 O O . ASP A 1 85 ? 51.064 10.855 23.684 1.00 27.83 85 ASP A O 1
ATOM 625 N N . ARG A 1 86 ? 52.969 11.593 24.604 1.00 27.11 86 ARG A N 1
ATOM 626 C CA . ARG A 1 86 ? 52.365 12.372 25.700 1.00 27.11 86 ARG A CA 1
ATOM 627 C C . ARG A 1 86 ? 53.123 13.677 25.942 1.00 27.11 86 ARG A C 1
ATOM 629 O O . ARG A 1 86 ? 54.216 13.663 26.498 1.00 27.11 86 ARG A O 1
ATOM 636 N N . SER A 1 87 ? 52.474 14.816 25.702 1.00 28.23 87 SER A N 1
ATOM 637 C CA . SER A 1 87 ? 52.727 16.111 26.372 1.00 28.23 87 SER A CA 1
ATOM 638 C C . SER A 1 87 ? 51.728 17.167 25.856 1.00 28.23 87 SER A C 1
ATOM 640 O O . SER A 1 87 ? 51.262 17.058 24.730 1.00 28.23 87 SER A O 1
ATOM 642 N N . ALA A 1 88 ? 51.305 18.203 26.590 1.00 28.34 88 ALA A N 1
ATOM 643 C CA . ALA A 1 88 ? 51.424 18.531 28.015 1.00 28.34 88 ALA A CA 1
ATOM 644 C C . ALA A 1 88 ? 50.261 19.468 28.431 1.00 28.34 88 ALA A C 1
ATOM 646 O O . ALA A 1 88 ? 49.698 20.168 27.591 1.00 28.34 88 ALA A O 1
ATOM 647 N N . LEU A 1 89 ? 49.956 19.544 29.731 1.00 27.28 89 LEU A N 1
ATOM 648 C CA . LEU A 1 89 ? 49.168 20.623 30.346 1.00 27.28 89 LEU A CA 1
ATOM 649 C C . LEU A 1 89 ? 49.846 21.046 31.666 1.00 27.28 89 LEU A C 1
ATOM 651 O O . LEU A 1 89 ? 50.277 20.159 32.407 1.00 27.28 89 LEU A O 1
ATOM 655 N N . PRO A 1 90 ? 49.974 22.353 31.969 1.00 33.34 90 PRO A N 1
ATOM 656 C CA . PRO A 1 90 ? 50.587 22.835 33.207 1.00 33.34 90 PRO A CA 1
ATOM 657 C C . PRO A 1 90 ? 49.586 22.923 34.373 1.00 33.34 90 PRO A C 1
ATOM 659 O O . PRO A 1 90 ? 48.373 22.980 34.166 1.00 33.34 90 PRO A O 1
ATOM 662 N N . ALA A 1 91 ? 50.121 22.965 35.594 1.00 29.33 91 ALA A N 1
ATOM 663 C CA . ALA A 1 91 ? 49.386 23.112 36.852 1.00 29.33 91 ALA A CA 1
ATOM 664 C C . ALA A 1 91 ? 49.737 24.442 37.566 1.00 29.33 91 ALA A C 1
ATOM 666 O O . ALA A 1 91 ? 50.428 25.281 36.989 1.00 29.33 91 ALA A O 1
ATOM 667 N N . ASP A 1 92 ? 49.283 24.563 38.822 1.00 31.17 92 ASP A N 1
ATOM 668 C CA . ASP A 1 92 ? 49.495 25.654 39.797 1.00 31.17 92 ASP A CA 1
ATOM 669 C C . ASP A 1 92 ? 48.547 26.879 39.611 1.00 31.17 92 ASP A C 1
ATOM 671 O O . ASP A 1 92 ? 48.196 27.243 38.491 1.00 31.17 92 ASP A O 1
ATOM 675 N N . ASP A 1 93 ? 48.015 27.554 40.647 1.00 27.88 93 ASP A N 1
ATOM 676 C CA . ASP A 1 93 ? 48.261 27.469 42.102 1.00 27.88 93 ASP A CA 1
ATOM 677 C C . ASP A 1 93 ? 47.070 28.015 42.958 1.00 27.88 93 ASP A C 1
ATOM 679 O O . ASP A 1 93 ? 46.159 28.667 42.447 1.00 27.88 93 ASP A O 1
ATOM 683 N N . LEU A 1 94 ? 47.164 27.830 44.285 1.00 29.25 94 LEU A N 1
ATOM 684 C CA . LEU A 1 94 ? 46.507 28.523 45.416 1.00 29.25 94 LEU A CA 1
ATOM 685 C C . LEU A 1 94 ? 44.991 28.348 45.658 1.00 29.25 94 LEU A C 1
ATOM 687 O O . LEU A 1 94 ? 44.127 28.764 44.893 1.00 29.25 94 LEU A O 1
ATOM 691 N N . GLY A 1 95 ? 44.661 27.848 46.857 1.00 24.61 95 GLY A N 1
ATOM 692 C CA . GLY A 1 95 ? 43.286 27.719 47.362 1.00 24.61 95 GLY A CA 1
ATOM 693 C C . GLY A 1 95 ? 42.893 28.729 48.452 1.00 24.61 95 GLY A C 1
ATOM 694 O O . GLY A 1 95 ? 43.701 29.540 48.900 1.00 24.61 95 GLY A O 1
ATOM 695 N N . ARG A 1 96 ? 41.646 28.622 48.942 1.00 27.11 96 ARG A N 1
ATOM 696 C CA . ARG A 1 96 ? 41.133 29.233 50.190 1.00 27.11 96 ARG A CA 1
ATOM 697 C C . ARG A 1 96 ? 39.971 28.406 50.769 1.00 27.11 96 ARG A C 1
ATOM 699 O O . ARG A 1 96 ? 39.030 28.091 50.051 1.00 27.11 96 ARG A O 1
ATOM 706 N N . ARG A 1 97 ? 40.010 28.113 52.079 1.00 26.62 97 ARG A N 1
ATOM 707 C CA . ARG A 1 97 ? 38.822 27.784 52.912 1.00 26.62 97 ARG A CA 1
ATOM 708 C C . ARG A 1 97 ? 38.134 29.097 53.349 1.00 26.62 97 ARG A C 1
ATOM 710 O O . ARG A 1 97 ? 38.820 30.124 53.338 1.00 26.62 97 ARG A O 1
ATOM 717 N N . PRO A 1 98 ? 36.826 29.119 53.687 1.00 37.03 98 PRO A N 1
ATOM 718 C CA . PRO A 1 98 ? 36.263 28.662 54.988 1.00 37.03 98 PRO A CA 1
ATOM 719 C C . PRO A 1 98 ? 34.917 27.892 54.815 1.00 37.03 98 PRO A C 1
ATOM 721 O O . PRO A 1 98 ? 34.448 27.785 53.691 1.00 37.03 98 PRO A O 1
ATOM 724 N N . SER A 1 99 ? 34.194 27.341 55.804 1.00 29.42 99 SER A N 1
ATOM 725 C CA . SER A 1 99 ? 34.407 26.908 57.209 1.00 29.42 99 SER A CA 1
ATOM 726 C C . SER A 1 99 ? 33.213 26.008 57.629 1.00 29.42 99 SER A C 1
ATOM 728 O O . SER A 1 99 ? 32.229 25.926 56.900 1.00 29.42 99 SER A O 1
ATOM 730 N N . ASP A 1 100 ? 33.292 25.345 58.787 1.00 27.08 100 ASP A N 1
ATOM 731 C CA . ASP A 1 100 ? 32.365 24.309 59.294 1.00 27.08 100 ASP A CA 1
ATOM 732 C C . ASP A 1 100 ? 30.872 24.679 59.455 1.00 27.08 100 ASP A C 1
ATOM 734 O O . ASP A 1 100 ? 30.552 25.815 59.798 1.00 27.08 100 ASP A O 1
ATOM 738 N N . ALA A 1 101 ? 29.993 23.656 59.404 1.00 27.92 101 ALA A N 1
ATOM 739 C CA . ALA A 1 101 ? 29.022 23.360 60.481 1.00 27.92 101 ALA A CA 1
ATOM 740 C C . ALA A 1 101 ? 28.314 21.981 60.340 1.00 27.92 101 ALA A C 1
ATOM 742 O O . ALA A 1 101 ? 27.620 21.746 59.360 1.00 27.92 101 ALA A O 1
ATOM 743 N N . SER A 1 102 ? 28.423 21.136 61.384 1.00 29.31 102 SER A N 1
ATOM 744 C CA . SER A 1 102 ? 27.515 20.037 61.837 1.00 29.31 102 SER A CA 1
ATOM 745 C C . SER A 1 102 ? 26.924 19.018 60.822 1.00 29.31 102 SER A C 1
ATOM 747 O O . SER A 1 102 ? 26.192 19.419 59.932 1.00 29.31 102 SER A O 1
ATOM 749 N N . ALA A 1 103 ? 27.074 17.681 60.885 1.00 28.16 103 ALA A N 1
ATOM 750 C CA . ALA A 1 103 ? 27.197 16.650 61.949 1.00 28.16 103 ALA A CA 1
ATOM 751 C C . ALA A 1 103 ? 25.948 15.730 62.058 1.00 28.16 103 ALA A C 1
ATOM 753 O O . ALA A 1 103 ? 24.824 16.201 61.911 1.00 28.16 103 ALA A O 1
ATOM 754 N N . ARG A 1 104 ? 26.184 14.456 62.458 1.00 29.64 104 ARG A N 1
ATOM 755 C CA . ARG A 1 104 ? 25.273 13.272 62.555 1.00 29.64 104 ARG A CA 1
ATOM 756 C C . ARG A 1 104 ? 25.091 12.506 61.222 1.00 29.64 104 ARG A C 1
ATOM 758 O O . ARG A 1 104 ? 24.725 13.125 60.237 1.00 29.64 104 ARG A O 1
ATOM 765 N N . GLY A 1 105 ? 25.276 11.181 61.122 1.00 26.41 105 GLY A N 1
ATOM 766 C CA . GLY A 1 105 ? 25.804 10.170 62.066 1.00 26.41 105 GLY A CA 1
ATOM 767 C C . GLY A 1 105 ? 25.338 8.734 61.711 1.00 26.41 105 GLY A C 1
ATOM 768 O O . GLY A 1 105 ? 24.190 8.586 61.310 1.00 26.41 105 GLY A O 1
ATOM 769 N N . GLY A 1 106 ? 26.185 7.703 61.895 1.00 26.84 106 GLY A N 1
ATOM 770 C CA . GLY A 1 106 ? 25.909 6.279 61.557 1.00 26.84 106 GLY A CA 1
ATOM 771 C C . GLY A 1 106 ? 26.511 5.861 60.195 1.00 26.84 106 GLY A C 1
ATOM 772 O O . GLY A 1 106 ? 26.088 6.420 59.194 1.00 26.84 106 GLY A O 1
ATOM 773 N N . ASP A 1 107 ? 27.541 5.010 60.022 1.00 27.70 107 ASP A N 1
ATOM 774 C CA . ASP A 1 107 ? 27.999 3.797 60.754 1.00 27.70 107 ASP A CA 1
ATOM 775 C C . ASP A 1 107 ? 27.005 2.616 60.505 1.00 27.70 107 ASP A C 1
ATOM 777 O O . ASP A 1 107 ? 25.841 2.767 60.857 1.00 27.70 107 ASP A O 1
ATOM 781 N N . GLN A 1 108 ? 27.305 1.450 59.882 1.00 29.58 108 GLN A N 1
ATOM 782 C CA . GLN A 1 108 ? 28.573 0.769 59.521 1.00 29.58 108 GLN A CA 1
ATOM 783 C C . GLN A 1 108 ? 28.498 -0.204 58.308 1.00 29.58 108 GLN A C 1
ATOM 785 O O . GLN A 1 108 ? 27.487 -0.863 58.107 1.00 29.58 108 GLN A O 1
ATOM 790 N N . ARG A 1 109 ? 29.659 -0.374 57.644 1.00 27.97 109 ARG A N 1
ATOM 791 C CA . ARG A 1 109 ? 30.287 -1.621 57.115 1.00 27.97 109 ARG A CA 1
ATOM 792 C C . ARG A 1 109 ? 29.506 -2.595 56.204 1.00 27.97 109 ARG A C 1
ATOM 794 O O . ARG A 1 109 ? 28.737 -3.429 56.667 1.00 27.97 109 ARG A O 1
ATOM 801 N N . ASP A 1 110 ? 29.951 -2.630 54.948 1.00 30.27 110 ASP A N 1
ATOM 802 C CA . ASP A 1 110 ? 30.199 -3.861 54.169 1.00 30.27 110 ASP A CA 1
ATOM 803 C C . ASP A 1 110 ? 31.391 -4.644 54.790 1.00 30.27 110 ASP A C 1
ATOM 805 O O . ASP A 1 110 ? 32.261 -4.010 55.409 1.00 30.27 110 ASP A O 1
ATOM 809 N N . PRO A 1 111 ? 31.447 -5.992 54.704 1.00 36.50 111 PRO A N 1
ATOM 810 C CA . PRO A 1 111 ? 32.442 -6.551 53.778 1.00 36.50 111 PRO A CA 1
ATOM 811 C C . PRO A 1 111 ? 32.079 -7.869 53.045 1.00 36.50 111 PRO A C 1
ATOM 813 O O . PRO A 1 111 ? 31.508 -8.804 53.608 1.00 36.50 111 PRO A O 1
ATOM 816 N N . SER A 1 112 ? 32.699 -7.991 51.864 1.00 27.41 112 SER A N 1
ATOM 817 C CA . SER A 1 112 ? 33.207 -9.202 51.179 1.00 27.41 112 SER A CA 1
ATOM 818 C C . SER A 1 112 ? 32.234 -10.179 50.492 1.00 27.41 112 SER A C 1
ATOM 820 O O . SER A 1 112 ? 31.635 -11.048 51.113 1.00 27.41 112 SER A O 1
ATOM 822 N N . LEU A 1 113 ? 32.239 -10.100 49.153 1.00 28.23 113 LEU A N 1
ATOM 823 C CA . LEU A 1 113 ? 32.695 -11.161 48.229 1.00 28.23 113 LEU A CA 1
ATOM 824 C C . LEU A 1 113 ? 32.588 -12.630 48.696 1.00 28.23 113 LEU A C 1
ATOM 826 O O . LEU A 1 113 ? 33.447 -13.093 49.439 1.00 28.23 113 LEU A O 1
ATOM 830 N N . GLU A 1 114 ? 31.702 -13.399 48.053 1.00 26.73 114 GLU A N 1
ATOM 831 C CA . GLU A 1 114 ? 32.080 -14.675 47.415 1.00 26.73 114 GLU A CA 1
ATOM 832 C C . GLU A 1 114 ? 31.094 -15.054 46.288 1.00 26.73 114 GLU A C 1
ATOM 834 O O . GLU A 1 114 ? 30.068 -14.396 46.099 1.00 26.73 114 GLU A O 1
ATOM 839 N N . SER A 1 115 ? 31.459 -16.033 45.454 1.00 28.48 115 SER A N 1
ATOM 840 C CA . SER A 1 115 ? 30.935 -16.206 44.090 1.00 28.48 115 SER A CA 1
ATOM 841 C C . SER A 1 115 ? 30.157 -17.511 43.832 1.00 28.48 115 SER A C 1
ATOM 843 O O . SER A 1 115 ? 30.220 -18.471 44.590 1.00 28.48 115 SER A O 1
ATOM 845 N N . HIS A 1 116 ? 29.508 -17.545 42.658 1.00 28.41 116 HIS A N 1
ATOM 846 C CA . HIS A 1 116 ? 28.900 -18.697 41.963 1.00 28.41 116 HIS A CA 1
ATOM 847 C C . HIS A 1 116 ? 27.509 -19.179 42.416 1.00 28.41 116 HIS A C 1
ATOM 849 O O . HIS A 1 116 ? 27.281 -19.612 43.537 1.00 28.41 116 HIS A O 1
ATOM 855 N N . GLY A 1 117 ? 26.580 -19.183 41.452 1.00 24.78 117 GLY A N 1
ATOM 856 C CA . GLY A 1 117 ? 25.207 -19.660 41.634 1.00 24.78 117 GLY A CA 1
ATOM 857 C C . GLY A 1 117 ? 24.308 -19.466 40.408 1.00 24.78 117 GLY A C 1
ATOM 858 O O . GLY A 1 117 ? 23.137 -19.128 40.561 1.00 24.78 117 GLY A O 1
ATOM 859 N N . LEU A 1 118 ? 24.837 -19.635 39.187 1.00 30.98 118 LEU A N 1
ATOM 860 C CA . LEU A 1 118 ? 24.020 -19.609 37.966 1.00 30.98 118 LEU A CA 1
ATOM 861 C C . LEU A 1 118 ? 23.023 -20.777 37.992 1.00 30.98 118 LEU A C 1
ATOM 863 O O . LEU A 1 118 ? 23.397 -21.920 37.739 1.00 30.98 118 LEU A O 1
ATOM 867 N N . SER A 1 119 ? 21.749 -20.488 38.264 1.00 26.97 119 SER A N 1
ATOM 868 C CA . SER A 1 119 ? 20.651 -21.427 38.031 1.00 26.97 119 SER A CA 1
ATOM 869 C C . SER A 1 119 ? 19.832 -20.965 36.829 1.00 26.97 119 SER A C 1
ATOM 871 O O . SER A 1 119 ? 19.347 -19.837 36.765 1.00 26.97 119 SER A O 1
ATOM 873 N N . SER A 1 120 ? 19.734 -21.842 35.830 1.00 27.02 120 SER A N 1
ATOM 874 C CA . SER A 1 120 ? 19.016 -21.555 34.590 1.00 27.02 120 SER A CA 1
ATOM 875 C C . SER A 1 120 ? 17.510 -21.463 34.844 1.00 27.02 120 SER A C 1
ATOM 877 O O . SER A 1 120 ? 16.836 -22.470 35.069 1.00 27.02 120 SER A O 1
ATOM 879 N N . VAL A 1 121 ? 16.955 -20.252 34.773 1.00 28.56 121 VAL A N 1
ATOM 880 C CA . VAL A 1 121 ? 15.504 -20.077 34.678 1.00 28.56 121 VAL A CA 1
ATOM 881 C C . VAL A 1 121 ? 15.092 -20.472 33.264 1.00 28.56 121 VAL A C 1
ATOM 883 O O . VAL A 1 121 ? 15.058 -19.649 32.353 1.00 28.56 121 VAL A O 1
ATOM 886 N N . HIS A 1 122 ? 14.786 -21.757 33.080 1.00 27.30 122 HIS A N 1
ATOM 887 C CA . HIS A 1 122 ? 14.031 -22.230 31.924 1.00 27.30 122 HIS A CA 1
ATOM 888 C C . HIS A 1 122 ? 12.649 -21.570 31.959 1.00 27.30 122 HIS A C 1
ATOM 890 O O . HIS A 1 122 ? 11.710 -22.080 32.578 1.00 27.30 122 HIS A O 1
ATOM 896 N N . MET A 1 123 ? 12.531 -20.420 31.297 1.00 27.64 123 MET A N 1
ATOM 897 C CA . MET A 1 123 ? 11.264 -19.745 31.068 1.00 27.64 123 MET A CA 1
ATOM 898 C C . MET A 1 123 ? 10.467 -20.582 30.066 1.00 27.64 123 MET A C 1
ATOM 900 O O . MET A 1 123 ? 10.499 -20.353 28.861 1.00 27.64 123 MET A O 1
ATOM 904 N N . ARG A 1 124 ? 9.790 -21.621 30.574 1.00 28.91 124 ARG A N 1
ATOM 905 C CA . ARG A 1 124 ? 8.842 -22.404 29.785 1.00 28.91 124 ARG A CA 1
ATOM 906 C C . ARG A 1 124 ? 7.784 -21.440 29.269 1.00 28.91 124 ARG A C 1
ATOM 908 O O . ARG A 1 124 ? 6.940 -20.995 30.046 1.00 28.91 124 ARG A O 1
ATOM 915 N N . TYR A 1 125 ? 7.809 -21.171 27.967 1.00 35.28 125 TYR A N 1
ATOM 916 C CA . TYR A 1 125 ? 6.647 -20.664 27.257 1.00 35.28 125 TYR A CA 1
ATOM 917 C C . TYR A 1 125 ? 5.520 -21.672 27.480 1.00 35.28 125 TYR A C 1
ATOM 919 O O . TYR A 1 125 ? 5.469 -22.729 26.851 1.00 35.28 125 TYR A O 1
ATOM 927 N N . MET A 1 126 ? 4.644 -21.382 28.443 1.00 30.22 126 MET A N 1
ATOM 928 C CA . MET A 1 126 ? 3.389 -22.100 28.549 1.00 30.22 126 MET A CA 1
ATOM 929 C C . MET A 1 126 ? 2.608 -21.760 27.294 1.00 30.22 126 MET A C 1
ATOM 931 O O . MET A 1 126 ? 2.157 -20.628 27.127 1.00 30.22 126 MET A O 1
ATOM 935 N N . CYS A 1 127 ? 2.499 -22.748 26.408 1.00 34.06 127 CYS A N 1
ATOM 936 C CA . CYS A 1 127 ? 1.606 -22.695 25.269 1.00 34.06 127 CYS A CA 1
ATOM 937 C C . CYS A 1 127 ? 0.225 -22.306 25.805 1.00 34.06 127 CYS A C 1
ATOM 939 O O . CYS A 1 127 ? -0.369 -23.056 26.586 1.00 34.06 127 CYS A O 1
ATOM 941 N N . ALA A 1 128 ? -0.243 -21.107 25.453 1.00 35.50 128 ALA A N 1
ATOM 942 C CA . ALA A 1 128 ? -1.605 -20.708 25.763 1.00 35.50 128 ALA A CA 1
ATOM 943 C C . ALA A 1 128 ? -2.549 -21.760 25.154 1.00 35.50 128 ALA A C 1
ATOM 945 O O . ALA A 1 128 ? -2.243 -22.282 24.075 1.00 35.50 128 ALA A O 1
ATOM 946 N N . PRO A 1 129 ? -3.644 -22.131 25.840 1.00 36.03 129 PRO A N 1
ATOM 947 C CA . PRO A 1 129 ? -4.569 -23.118 25.306 1.00 36.03 129 PRO A CA 1
ATOM 948 C C . PRO A 1 129 ? -5.096 -22.638 23.955 1.00 36.03 129 PRO A C 1
ATOM 950 O O . PRO A 1 129 ? -5.540 -21.497 23.850 1.00 36.03 129 PRO A O 1
ATOM 953 N N . ASP A 1 130 ? -5.029 -23.532 22.967 1.00 43.56 130 ASP A N 1
ATOM 954 C CA . ASP A 1 130 ? -5.464 -23.350 21.580 1.00 43.56 130 ASP A CA 1
ATOM 955 C C . ASP A 1 130 ? -6.739 -22.484 21.486 1.00 43.56 130 ASP A C 1
ATOM 957 O O . ASP A 1 130 ? -7.832 -22.947 21.860 1.00 43.56 130 ASP A O 1
ATOM 961 N N . PRO A 1 131 ? -6.625 -21.209 21.057 1.00 45.66 131 PRO A N 1
ATOM 962 C CA . PRO A 1 131 ? -7.778 -20.354 20.873 1.00 45.66 131 PRO A CA 1
ATOM 963 C C . PRO A 1 131 ? -8.498 -20.827 19.613 1.00 45.66 131 PRO A C 1
ATOM 965 O O . PRO A 1 131 ? -8.235 -20.341 18.515 1.00 45.66 131 PRO A O 1
ATOM 968 N N . ARG A 1 132 ? -9.437 -21.772 19.795 1.00 45.88 132 ARG A N 1
ATOM 969 C CA . ARG A 1 132 ? -10.388 -22.197 18.754 1.00 45.88 132 ARG A CA 1
ATOM 970 C C . ARG A 1 132 ? -10.811 -20.963 17.950 1.00 45.88 132 ARG A C 1
ATOM 972 O O . ARG A 1 132 ? -11.317 -20.029 18.587 1.00 45.88 132 ARG A O 1
ATOM 979 N N . PRO A 1 133 ? -10.613 -20.945 16.618 1.00 53.22 133 PRO A N 1
ATOM 980 C CA . PRO A 1 133 ? -10.772 -19.731 15.838 1.00 53.22 133 PRO A CA 1
ATOM 981 C C . PRO A 1 133 ? -12.098 -19.041 16.126 1.00 53.22 133 PRO A C 1
ATOM 983 O O . PRO A 1 133 ? -13.153 -19.682 16.168 1.00 53.22 133 PRO A O 1
ATOM 986 N N . ARG A 1 134 ? -12.054 -17.718 16.313 1.00 60.00 134 ARG A N 1
ATOM 987 C CA . ARG A 1 134 ? -13.275 -16.919 16.250 1.00 60.00 134 ARG A CA 1
ATOM 988 C C . ARG A 1 134 ? -13.706 -16.898 14.793 1.00 60.00 134 ARG A C 1
ATOM 990 O O . ARG A 1 134 ? -13.288 -16.014 14.052 1.00 60.00 134 ARG A O 1
ATOM 997 N N . ASP A 1 135 ? -14.525 -17.866 14.393 1.00 64.69 135 ASP A N 1
ATOM 998 C CA . ASP A 1 135 ? -15.224 -17.818 13.113 1.00 64.69 135 ASP A CA 1
ATOM 999 C C . ASP A 1 135 ? -16.074 -16.542 13.091 1.00 64.69 135 ASP A C 1
ATOM 1001 O O . ASP A 1 135 ? -17.172 -16.475 13.648 1.00 64.69 135 ASP A O 1
ATOM 1005 N N . LEU A 1 136 ? -15.517 -15.501 12.477 1.00 64.44 136 LEU A N 1
ATOM 1006 C CA . LEU A 1 136 ? -16.183 -14.258 12.146 1.00 64.44 136 LEU A CA 1
ATOM 1007 C C . LEU A 1 136 ? -16.736 -14.482 10.742 1.00 64.44 136 LEU A C 1
ATOM 1009 O O . LEU A 1 136 ? -15.976 -14.343 9.782 1.00 64.44 136 LEU A O 1
ATOM 1013 N N . PRO A 1 137 ? -18.014 -14.890 10.590 1.00 55.59 137 PRO A N 1
ATOM 1014 C CA . PRO A 1 137 ? -18.557 -15.250 9.290 1.00 55.59 137 PRO A CA 1
ATOM 1015 C C . PRO A 1 137 ? -18.486 -14.035 8.373 1.00 55.59 137 PRO A C 1
ATOM 1017 O O . PRO A 1 137 ? -19.295 -13.112 8.478 1.00 55.59 137 PRO A O 1
ATOM 1020 N N . CYS A 1 138 ? -17.496 -14.039 7.482 1.00 51.50 138 CYS A N 1
ATOM 1021 C CA . CYS A 1 138 ? -17.295 -12.981 6.515 1.00 51.50 138 CYS A CA 1
ATOM 1022 C C . CYS A 1 138 ? -18.514 -12.956 5.599 1.00 51.50 138 CYS A C 1
ATOM 1024 O O . CYS A 1 138 ? -18.683 -13.836 4.753 1.00 51.50 138 CYS A O 1
ATOM 1026 N N . GLN A 1 139 ? -19.377 -11.953 5.768 1.00 49.34 139 GLN A N 1
ATOM 1027 C CA . GLN A 1 139 ? -20.597 -11.810 4.975 1.00 49.34 139 GLN A CA 1
ATOM 1028 C C . GLN A 1 139 ? -20.325 -11.270 3.564 1.00 49.34 139 GLN A C 1
ATOM 1030 O O . GLN A 1 139 ? -21.209 -10.687 2.942 1.00 49.34 139 GLN A O 1
ATOM 1035 N N . PHE A 1 140 ? -19.163 -11.607 2.991 1.00 49.84 140 PHE A N 1
ATOM 1036 C CA . PHE A 1 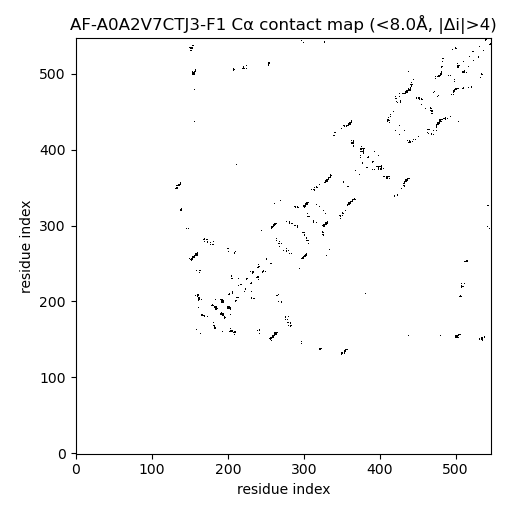140 ? -19.082 -11.882 1.562 1.00 49.84 140 PHE A CA 1
ATOM 1037 C C . PHE A 1 140 ? -19.861 -13.162 1.232 1.00 49.84 140 PHE A C 1
ATOM 1039 O O . PHE A 1 140 ? -19.335 -14.163 0.743 1.00 49.84 140 PHE A O 1
ATOM 1046 N N . ALA A 1 141 ? -21.184 -13.065 1.399 1.00 42.84 141 ALA A N 1
ATOM 1047 C CA . ALA A 1 141 ? -22.059 -13.619 0.391 1.00 42.84 141 ALA A CA 1
ATOM 1048 C C . ALA A 1 141 ? -21.515 -13.136 -0.957 1.00 42.84 141 ALA A C 1
ATOM 1050 O O . ALA A 1 141 ? -21.249 -11.943 -1.130 1.00 42.84 141 ALA A O 1
ATOM 1051 N N . ALA A 1 142 ? -21.327 -14.059 -1.895 1.00 43.50 142 ALA A N 1
ATOM 1052 C CA . ALA A 1 142 ? -21.043 -13.706 -3.272 1.00 43.50 142 ALA A CA 1
ATOM 1053 C C . ALA A 1 142 ? -22.301 -13.050 -3.858 1.00 43.50 142 ALA A C 1
ATOM 1055 O O . ALA A 1 142 ? -23.063 -13.680 -4.590 1.00 43.50 142 ALA A O 1
ATOM 1056 N N . ALA A 1 143 ? -22.531 -11.782 -3.498 1.00 47.12 143 ALA A N 1
ATOM 1057 C CA . ALA A 1 143 ? -23.351 -10.878 -4.274 1.00 47.12 143 ALA A CA 1
ATOM 1058 C C . ALA A 1 143 ? -22.811 -10.992 -5.694 1.00 47.12 143 ALA A C 1
ATOM 1060 O O . ALA A 1 143 ? -21.632 -10.724 -5.935 1.00 47.12 143 ALA A O 1
ATOM 1061 N N . TH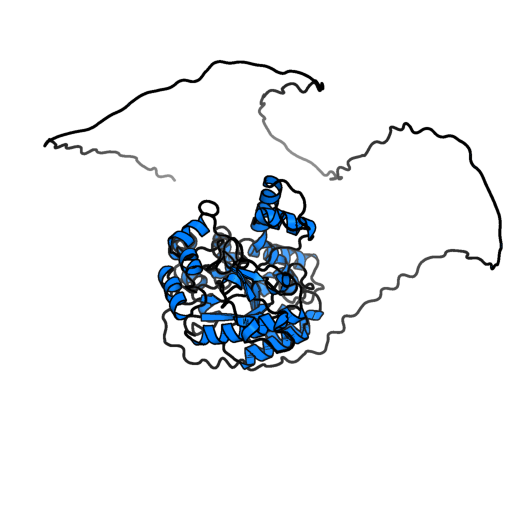R A 1 144 ? -23.639 -11.521 -6.591 1.00 55.56 144 THR A N 1
ATOM 1062 C CA . THR A 1 144 ? -23.256 -11.790 -7.971 1.00 55.56 144 THR A CA 1
ATOM 1063 C C . THR A 1 144 ? -22.918 -10.463 -8.623 1.00 55.56 144 THR A C 1
ATOM 1065 O O . THR A 1 144 ? -23.816 -9.748 -9.070 1.00 55.56 144 THR A O 1
ATOM 1068 N N . LEU A 1 145 ? -21.625 -10.129 -8.625 1.00 63.34 145 LEU A N 1
ATOM 1069 C CA . LEU A 1 145 ? -21.098 -8.986 -9.350 1.00 63.34 145 LEU A CA 1
ATOM 1070 C C . LEU A 1 145 ? -21.542 -9.107 -10.815 1.00 63.34 145 LEU A C 1
ATOM 1072 O O . LEU A 1 145 ? -21.647 -10.230 -11.328 1.00 63.34 145 LEU A O 1
ATOM 1076 N N . PRO A 1 146 ? -21.792 -7.980 -11.503 1.00 63.06 146 PRO A N 1
ATOM 1077 C CA . PRO A 1 146 ? -21.986 -7.992 -12.945 1.00 63.06 146 PRO A CA 1
ATOM 1078 C C . PRO A 1 146 ? -20.868 -8.791 -13.622 1.00 63.06 146 PRO A C 1
ATOM 1080 O O . PRO A 1 146 ? -19.708 -8.705 -13.216 1.00 63.06 146 PRO A O 1
ATOM 1083 N N . ALA A 1 147 ? -21.211 -9.582 -14.642 1.00 66.19 147 ALA A N 1
ATOM 1084 C CA . ALA A 1 147 ? -20.260 -10.448 -15.336 1.00 66.19 147 ALA A CA 1
ATOM 1085 C C . ALA A 1 147 ? -19.242 -9.623 -16.152 1.00 66.19 147 ALA A C 1
ATOM 1087 O O . ALA A 1 147 ? -19.383 -9.429 -17.358 1.00 66.19 147 ALA A O 1
ATOM 1088 N N . MET A 1 148 ? -18.217 -9.129 -15.463 1.00 83.56 148 MET A N 1
ATOM 1089 C CA . MET A 1 148 ? -17.098 -8.365 -15.997 1.00 83.56 148 MET A CA 1
ATOM 1090 C C . MET A 1 148 ? -15.997 -9.296 -16.506 1.00 83.56 148 MET A C 1
ATOM 1092 O O . MET A 1 148 ? -15.605 -10.254 -15.837 1.00 83.56 148 MET A O 1
ATOM 1096 N N . LYS A 1 149 ? -15.446 -8.983 -17.683 1.00 90.88 149 LYS A N 1
ATOM 1097 C CA . LYS A 1 149 ? -14.223 -9.616 -18.181 1.00 90.88 149 LYS A CA 1
ATOM 1098 C C . LYS A 1 149 ? -13.027 -8.761 -17.771 1.00 90.88 149 LYS A C 1
ATOM 1100 O O . LYS A 1 149 ? -12.856 -7.666 -18.300 1.00 90.88 149 LYS A O 1
ATOM 1105 N N . TYR A 1 150 ? -12.191 -9.288 -16.883 1.00 96.31 150 TYR A N 1
ATOM 1106 C CA . TYR A 1 150 ? -10.931 -8.662 -16.486 1.00 96.31 150 TYR A CA 1
ATOM 1107 C C . TYR A 1 150 ? -9.769 -9.172 -17.346 1.00 96.31 150 TYR A C 1
ATOM 1109 O O . TYR A 1 150 ? -9.659 -10.370 -17.627 1.00 96.31 150 TYR A O 1
ATOM 1117 N N . GLU A 1 151 ? -8.902 -8.251 -17.757 1.00 96.19 151 GLU A N 1
ATOM 1118 C CA . GLU A 1 151 ? -7.639 -8.513 -18.459 1.00 96.19 151 GLU A CA 1
ATOM 1119 C C . GLU A 1 151 ? -6.448 -7.897 -17.708 1.00 96.19 151 GLU A C 1
ATOM 1121 O O . GLU A 1 151 ? -5.352 -8.453 -17.754 1.00 96.19 151 GLU A O 1
ATOM 1126 N N . MET A 1 152 ? -6.685 -6.801 -16.978 1.00 98.00 152 MET A N 1
ATOM 1127 C CA . MET A 1 152 ? -5.750 -6.101 -16.105 1.00 98.00 152 MET A CA 1
ATOM 1128 C C . MET A 1 152 ? -6.474 -5.608 -14.841 1.00 98.00 152 MET A C 1
ATOM 1130 O O . MET A 1 152 ? -7.491 -4.911 -14.922 1.00 98.00 152 MET A O 1
ATOM 1134 N N . ILE A 1 153 ? -5.940 -5.957 -13.672 1.00 98.75 153 ILE A N 1
ATOM 1135 C CA . ILE A 1 153 ? -6.386 -5.482 -12.357 1.00 98.75 153 ILE A CA 1
ATOM 1136 C C . ILE A 1 153 ? -5.163 -4.887 -11.661 1.00 98.75 153 ILE A C 1
ATOM 1138 O O . ILE A 1 153 ? -4.150 -5.571 -11.536 1.00 98.75 153 ILE A O 1
ATOM 1142 N N . SER A 1 154 ? -5.255 -3.636 -11.211 1.00 98.81 154 SER A N 1
ATOM 1143 C CA . SER A 1 154 ? -4.195 -3.022 -10.410 1.00 98.81 154 SER A CA 1
ATOM 1144 C C . SER A 1 154 ? -4.307 -3.503 -8.965 1.00 98.81 154 SER A C 1
ATOM 1146 O O . SER A 1 154 ? -5.299 -3.225 -8.295 1.00 98.81 154 SER A O 1
ATOM 1148 N N . ALA A 1 155 ? -3.308 -4.223 -8.464 1.00 98.75 155 ALA A N 1
ATOM 1149 C CA . ALA A 1 155 ? -3.270 -4.651 -7.066 1.00 98.75 155 ALA A CA 1
ATOM 1150 C C . ALA A 1 155 ? -2.783 -3.562 -6.093 1.00 98.75 155 ALA A C 1
ATOM 1152 O O . ALA A 1 155 ? -2.712 -3.822 -4.893 1.00 98.75 155 ALA A O 1
ATOM 1153 N N . ASP A 1 156 ? -2.458 -2.369 -6.602 1.00 98.62 156 ASP A N 1
ATOM 1154 C CA . ASP A 1 156 ? -1.932 -1.254 -5.815 1.00 98.62 156 ASP A CA 1
ATOM 1155 C C . ASP A 1 156 ? -2.354 0.097 -6.408 1.00 98.62 156 ASP A C 1
ATOM 1157 O O . ASP A 1 156 ? -2.039 0.384 -7.565 1.00 98.62 156 ASP A O 1
ATOM 1161 N N . CYS A 1 157 ? -3.116 0.881 -5.643 1.00 98.56 157 CYS A N 1
ATOM 1162 C CA . CYS A 1 157 ? -3.674 2.196 -5.978 1.00 98.56 157 CYS A CA 1
ATOM 1163 C C . CYS A 1 157 ? -4.151 2.902 -4.690 1.00 98.56 157 CYS A C 1
ATOM 1165 O O . CYS A 1 157 ? -4.479 2.244 -3.703 1.00 98.56 157 CYS A O 1
ATOM 1167 N N . HIS A 1 158 ? -4.285 4.236 -4.704 1.00 98.31 158 HIS A N 1
ATOM 1168 C CA . HIS A 1 158 ? -4.459 5.032 -3.477 1.00 98.31 158 HIS A CA 1
ATOM 1169 C C . HIS A 1 158 ? -5.635 6.023 -3.467 1.00 98.31 158 HIS A C 1
ATOM 1171 O O . HIS A 1 158 ? -6.026 6.605 -4.491 1.00 98.31 158 HIS A O 1
ATOM 1177 N N . LEU A 1 159 ? -6.140 6.262 -2.250 1.00 97.69 159 LEU A N 1
ATOM 1178 C CA . LEU A 1 159 ? -7.110 7.293 -1.855 1.00 97.69 159 LEU A CA 1
ATOM 1179 C C . LEU A 1 159 ? -6.609 8.067 -0.615 1.00 97.69 159 LEU A C 1
ATOM 1181 O O . LEU A 1 159 ? -7.260 8.125 0.428 1.00 97.69 159 LEU A O 1
ATOM 1185 N N . ASP A 1 160 ? -5.414 8.651 -0.719 1.00 97.06 160 ASP A N 1
ATOM 1186 C CA . ASP A 1 160 ? -4.748 9.344 0.392 1.00 97.06 160 ASP A CA 1
ATOM 1187 C C . ASP A 1 160 ? -5.313 10.730 0.737 1.00 97.06 160 ASP A C 1
ATOM 1189 O O . ASP A 1 160 ? -5.985 11.380 -0.066 1.00 97.06 160 ASP A O 1
ATOM 1193 N N . LEU A 1 161 ? -4.964 11.210 1.942 1.00 96.75 161 LEU A N 1
ATOM 1194 C CA . LEU A 1 161 ? -5.511 12.407 2.595 1.00 96.75 161 LEU A CA 1
ATOM 1195 C C . LEU A 1 161 ? -5.566 13.622 1.675 1.00 96.75 161 LEU A C 1
ATOM 1197 O O . LEU A 1 161 ? -6.580 14.310 1.618 1.00 96.75 161 LEU A O 1
ATOM 1201 N N . CYS A 1 162 ? -4.472 13.876 0.956 1.00 95.56 162 CYS A N 1
ATOM 1202 C CA . CYS A 1 162 ? -4.334 15.003 0.044 1.00 95.56 162 CYS A CA 1
ATOM 1203 C C . CYS A 1 162 ? -5.471 15.076 -0.990 1.00 95.56 162 CYS A C 1
ATOM 1205 O O . CYS A 1 162 ? -5.847 16.181 -1.374 1.00 95.56 162 CYS A O 1
ATOM 1207 N N . TRP A 1 163 ? -6.061 13.946 -1.383 1.00 96.19 163 TRP A N 1
ATOM 1208 C CA . TRP A 1 163 ? -7.139 13.863 -2.371 1.00 96.19 163 TRP A CA 1
ATOM 1209 C C . TRP A 1 163 ? -8.549 13.780 -1.771 1.00 96.19 163 TRP A C 1
ATOM 1211 O O . TRP A 1 163 ? -9.524 13.926 -2.512 1.00 96.19 163 TRP A O 1
ATOM 1221 N N . LEU A 1 164 ? -8.688 13.532 -0.464 1.00 97.06 164 LEU A N 1
ATOM 1222 C CA . LEU A 1 164 ? -9.987 13.336 0.191 1.00 97.06 164 LEU A CA 1
ATOM 1223 C C . LEU A 1 164 ? -10.845 14.621 0.212 1.00 97.06 164 LEU A C 1
ATOM 1225 O O . LEU A 1 164 ? -10.321 15.730 0.076 1.00 97.06 164 LEU A O 1
ATOM 1229 N N . PRO A 1 165 ? -12.178 14.510 0.393 1.00 95.75 165 PRO A N 1
ATOM 1230 C CA . PRO A 1 165 ? -13.040 15.671 0.591 1.00 95.75 165 PRO A CA 1
ATOM 1231 C C . PRO A 1 165 ? -12.568 16.537 1.783 1.00 95.75 165 PRO A C 1
ATOM 1233 O O . PRO A 1 165 ? -12.404 15.994 2.877 1.00 95.75 165 PRO A O 1
ATOM 1236 N N . PRO A 1 166 ? -12.378 17.863 1.604 1.00 93.69 166 PRO A N 1
ATOM 1237 C CA . PRO A 1 166 ? -11.805 18.777 2.606 1.00 93.69 166 PRO A CA 1
ATOM 1238 C C . PRO A 1 166 ? -12.406 18.759 4.017 1.00 93.69 166 PRO A C 1
ATOM 1240 O O . PRO A 1 166 ? -11.733 19.097 4.993 1.00 93.69 166 PRO A O 1
ATOM 1243 N N . ASP A 1 167 ? -13.684 18.409 4.113 1.00 93.31 167 ASP A N 1
ATOM 1244 C CA . ASP A 1 167 ? -14.509 18.415 5.315 1.00 93.31 167 ASP A CA 1
ATOM 1245 C C . ASP A 1 167 ? -14.830 17.004 5.836 1.00 93.31 167 ASP A C 1
ATOM 1247 O O . ASP A 1 167 ? -15.510 16.881 6.851 1.00 93.31 167 ASP A O 1
ATOM 1251 N N . LEU A 1 168 ? -14.333 15.936 5.193 1.00 97.25 168 LEU A N 1
ATOM 1252 C CA . LEU A 1 168 ? -14.716 14.545 5.480 1.00 97.25 168 LEU A CA 1
ATOM 1253 C C . LEU A 1 168 ? -14.677 14.209 6.981 1.00 97.25 168 LEU A C 1
ATOM 1255 O O . LEU A 1 168 ? -15.643 13.679 7.535 1.00 97.25 168 LEU A O 1
ATOM 1259 N N . PHE A 1 169 ? -13.566 14.540 7.637 1.00 97.94 169 PHE A N 1
ATOM 1260 C CA . PHE A 1 169 ? -13.335 14.213 9.042 1.00 97.94 169 PHE A CA 1
ATOM 1261 C C . PHE A 1 169 ? -14.089 15.154 9.982 1.00 97.94 169 PHE A C 1
ATOM 1263 O O . PHE A 1 169 ? -14.772 14.695 10.895 1.00 97.94 169 PHE A O 1
ATOM 1270 N N . THR A 1 170 ? -14.059 16.467 9.738 1.00 96.50 170 THR A N 1
ATOM 1271 C CA . THR A 1 170 ? -14.790 17.436 10.572 1.00 96.50 170 THR A CA 1
ATOM 1272 C C . THR A 1 170 ? -16.310 17.289 10.447 1.00 96.50 170 THR A C 1
ATOM 1274 O O . THR A 1 170 ? -17.026 17.589 11.404 1.00 96.50 170 THR A O 1
ATOM 1277 N N . ALA A 1 171 ? -16.830 16.791 9.324 1.00 97.00 171 ALA A N 1
ATOM 1278 C CA . ALA A 1 171 ? -18.246 16.491 9.130 1.00 97.00 171 ALA A CA 1
ATOM 1279 C C . ALA A 1 171 ? -18.693 15.197 9.838 1.00 97.00 171 ALA A C 1
ATOM 1281 O O . ALA A 1 171 ? -19.787 15.180 10.402 1.00 97.00 171 ALA A O 1
ATOM 1282 N N . ARG A 1 172 ? -17.866 14.137 9.826 1.00 97.62 172 ARG A N 1
ATOM 1283 C CA . ARG A 1 172 ? -18.228 12.784 10.312 1.00 97.62 172 ARG A CA 1
ATOM 1284 C C . ARG A 1 172 ? -17.707 12.419 11.716 1.00 97.62 172 ARG A C 1
ATOM 1286 O O . ARG A 1 172 ? -18.080 11.366 12.236 1.00 97.62 172 ARG A O 1
ATOM 1293 N N . ALA A 1 173 ? -16.860 13.243 12.332 1.00 97.44 173 ALA A N 1
ATOM 1294 C CA . ALA A 1 173 ? -16.322 12.972 13.665 1.00 97.44 173 ALA A CA 1
ATOM 1295 C C . ALA A 1 173 ? -17.325 13.195 14.801 1.00 97.44 173 ALA A C 1
ATOM 1297 O O . ALA A 1 173 ? -18.163 14.101 14.778 1.00 97.44 173 ALA A O 1
ATOM 1298 N N . SER A 1 174 ? -17.162 12.386 15.844 1.00 95.50 174 SER A N 1
ATOM 1299 C CA . SER A 1 174 ? -17.811 12.552 17.141 1.00 95.50 174 SER A CA 1
ATOM 1300 C C . SER A 1 174 ? -17.547 13.941 17.742 1.00 95.50 174 SER A C 1
ATOM 1302 O O . SER A 1 174 ? -16.482 14.541 17.574 1.00 95.50 174 SER A O 1
ATOM 1304 N N . ALA A 1 175 ? -18.533 14.467 18.476 1.00 94.38 175 ALA A N 1
ATOM 1305 C CA . ALA A 1 175 ? -18.527 15.855 18.948 1.00 94.38 175 ALA A CA 1
ATOM 1306 C C . ALA A 1 175 ? -17.289 16.229 19.790 1.00 94.38 175 ALA A C 1
ATOM 1308 O O . ALA A 1 175 ? -16.813 17.356 19.693 1.00 94.38 175 ALA A O 1
ATOM 1309 N N . GLY A 1 176 ? -16.747 15.287 20.573 1.00 95.06 176 GLY A N 1
ATOM 1310 C CA . GLY A 1 176 ? -15.545 15.496 21.392 1.00 95.06 176 GLY A CA 1
ATOM 1311 C C . GLY A 1 176 ? -14.216 15.459 20.625 1.00 95.06 176 GLY A C 1
ATOM 1312 O O . GLY A 1 176 ? -13.209 15.933 21.145 1.00 95.06 176 GLY A O 1
ATOM 1313 N N . LEU A 1 177 ? -14.194 14.926 19.397 1.00 95.69 177 LEU A N 1
ATOM 1314 C CA . LEU A 1 177 ? -12.981 14.798 18.577 1.00 95.69 177 LEU A CA 1
ATOM 1315 C C . LEU A 1 177 ? -12.956 15.735 17.362 1.00 95.69 177 LEU A C 1
ATOM 1317 O O . LEU A 1 177 ? -11.899 15.915 16.764 1.00 95.69 177 LEU A O 1
ATOM 1321 N N . LYS A 1 178 ? -14.078 16.383 17.027 1.00 95.44 178 LYS A N 1
ATOM 1322 C CA . LYS A 1 178 ? -14.236 17.252 15.847 1.00 95.44 178 LYS A CA 1
ATOM 1323 C C . LYS A 1 178 ? -13.173 18.356 15.709 1.00 95.44 178 LYS A C 1
ATOM 1325 O O . LYS A 1 178 ? -12.746 18.632 14.595 1.00 95.44 178 LYS A O 1
ATOM 1330 N N . ASP A 1 179 ? -12.715 18.939 16.818 1.00 95.00 179 ASP A N 1
ATOM 1331 C CA . ASP A 1 179 ? -11.646 19.959 16.859 1.00 95.00 179 ASP A CA 1
ATOM 1332 C C . ASP A 1 179 ? -10.238 19.393 16.554 1.00 95.00 179 ASP A C 1
ATOM 1334 O O . ASP A 1 179 ? -9.343 20.099 16.099 1.00 95.00 179 ASP A O 1
ATOM 1338 N N . ARG A 1 180 ? -10.032 18.087 16.760 1.00 95.56 180 ARG A N 1
ATOM 1339 C CA . ARG A 1 180 ? -8.745 17.396 16.543 1.00 95.56 180 ARG A CA 1
ATOM 1340 C C . ARG A 1 180 ? -8.607 16.829 15.128 1.00 95.56 180 ARG A C 1
ATOM 1342 O O . ARG A 1 180 ? -7.545 16.318 14.778 1.00 95.56 180 ARG A O 1
ATOM 1349 N N . MET A 1 181 ? -9.669 16.890 14.327 1.00 97.12 181 MET A N 1
ATOM 1350 C CA . MET A 1 181 ? -9.708 16.302 12.991 1.00 97.12 181 MET A CA 1
ATOM 1351 C C . MET A 1 181 ? -8.853 17.070 11.973 1.00 97.12 181 MET A C 1
ATOM 1353 O O . MET A 1 181 ? -8.751 18.296 12.055 1.00 97.12 181 MET A O 1
ATOM 1357 N N . PRO A 1 182 ? -8.291 16.372 10.968 1.00 97.00 182 PRO A N 1
ATOM 1358 C CA . PRO A 1 182 ? -7.748 17.007 9.777 1.00 97.00 182 PRO A CA 1
ATOM 1359 C C . PRO A 1 182 ? -8.809 17.832 9.041 1.00 97.00 182 PRO A C 1
ATOM 1361 O O . PRO A 1 182 ? -9.947 17.390 8.871 1.00 97.00 182 PRO A O 1
ATOM 1364 N N . TYR A 1 183 ? -8.413 19.005 8.556 1.00 96.00 183 TYR A N 1
ATOM 1365 C CA . TYR A 1 183 ? -9.201 19.844 7.651 1.00 96.00 183 TYR A CA 1
ATOM 1366 C C . TYR A 1 183 ? -8.273 20.640 6.726 1.00 96.00 183 TYR A C 1
ATOM 1368 O O . TYR A 1 183 ? -7.083 20.790 7.015 1.00 96.00 183 TYR A O 1
ATOM 1376 N N . THR A 1 184 ? -8.791 21.175 5.618 1.00 95.81 184 THR A N 1
ATOM 1377 C CA . THR A 1 184 ? -8.002 22.067 4.751 1.00 95.81 184 THR A CA 1
ATOM 1378 C C . THR A 1 184 ? -8.117 23.529 5.168 1.00 95.81 184 THR A C 1
ATOM 1380 O O . THR A 1 184 ? -9.216 24.030 5.411 1.00 95.81 184 THR A O 1
ATOM 1383 N N . LYS A 1 185 ? -7.000 24.253 5.133 1.00 94.44 185 LYS A N 1
ATOM 1384 C CA . LYS A 1 185 ? -6.924 25.707 5.298 1.00 94.44 185 LYS A CA 1
ATOM 1385 C C . LYS A 1 185 ? -6.223 26.326 4.089 1.00 94.44 185 LYS A C 1
ATOM 1387 O O . LYS A 1 185 ? -5.266 25.749 3.585 1.00 94.44 185 LYS A O 1
ATOM 1392 N N . GLU A 1 186 ? -6.647 27.514 3.662 1.00 94.81 186 GLU A N 1
ATOM 1393 C CA . GLU A 1 186 ? -5.929 28.262 2.624 1.00 94.81 186 GLU A CA 1
ATOM 1394 C C . GLU A 1 186 ? -4.490 28.587 3.046 1.00 94.81 186 GLU A C 1
ATOM 1396 O O . GLU A 1 186 ? -4.239 29.092 4.147 1.00 94.81 186 GLU A O 1
ATOM 1401 N N . GLY A 1 187 ? -3.546 28.298 2.151 1.00 89.69 187 GLY A N 1
ATOM 1402 C CA . GLY A 1 187 ? -2.122 28.572 2.307 1.00 89.69 187 GLY A CA 1
ATOM 1403 C C . GLY A 1 187 ? -1.554 29.356 1.116 1.00 89.69 187 GLY A C 1
ATOM 1404 O O . GLY A 1 187 ? -2.214 29.494 0.087 1.00 89.69 187 GLY A O 1
ATOM 1405 N N . PRO A 1 188 ? -0.302 29.851 1.201 1.00 86.81 188 PRO A N 1
ATOM 1406 C CA . PRO A 1 188 ? 0.281 30.731 0.177 1.00 86.81 188 PRO A CA 1
ATOM 1407 C C . PRO A 1 188 ? 0.406 30.125 -1.230 1.00 86.81 188 PRO A C 1
ATOM 1409 O O . PRO A 1 188 ? 0.667 30.851 -2.183 1.00 86.81 188 PRO A O 1
ATOM 1412 N N . ARG A 1 189 ? 0.271 28.798 -1.355 1.00 84.38 189 ARG A N 1
ATOM 1413 C CA . ARG A 1 189 ? 0.390 28.036 -2.611 1.00 84.38 189 ARG A CA 1
ATOM 1414 C C . ARG A 1 189 ? -0.859 27.190 -2.906 1.00 84.38 189 ARG A C 1
ATOM 1416 O O . ARG A 1 189 ? -0.788 26.243 -3.681 1.00 84.38 189 ARG A O 1
ATOM 1423 N N . GLY A 1 190 ? -1.984 27.529 -2.272 1.00 90.50 190 GLY A N 1
ATOM 1424 C CA . GLY A 1 190 ? -3.235 26.769 -2.299 1.00 90.50 190 GLY A CA 1
ATOM 1425 C C . GLY A 1 190 ? -3.548 26.074 -0.966 1.00 90.50 190 GLY A C 1
ATOM 1426 O O . GLY A 1 190 ? -2.811 26.257 0.013 1.00 90.50 190 GLY A O 1
ATOM 1427 N N . PRO A 1 191 ? -4.638 25.288 -0.905 1.00 94.38 191 PRO A N 1
ATOM 1428 C CA . PRO A 1 191 ? -5.114 24.688 0.336 1.00 94.38 191 PRO A CA 1
ATOM 1429 C C . PRO A 1 191 ? -4.153 23.630 0.891 1.00 94.38 191 PRO A C 1
ATOM 1431 O O . PRO A 1 191 ? -3.616 22.797 0.159 1.00 94.38 191 PRO A O 1
ATOM 1434 N N . VAL A 1 192 ? -3.977 23.626 2.211 1.00 94.56 192 VAL A N 1
ATOM 1435 C CA . VAL A 1 192 ? -3.142 22.673 2.954 1.00 94.56 192 VAL A CA 1
ATOM 1436 C C . VAL A 1 192 ? -3.946 21.964 4.036 1.00 94.56 192 VAL A C 1
ATOM 1438 O O . VAL A 1 192 ? -4.738 22.588 4.741 1.00 94.56 192 VAL A O 1
ATOM 1441 N N . TRP A 1 193 ? -3.734 20.660 4.182 1.00 96.00 193 TRP A N 1
ATOM 1442 C CA . TRP A 1 193 ? -4.290 19.854 5.261 1.00 96.00 193 TRP A CA 1
ATOM 1443 C C . TRP A 1 193 ? -3.544 20.118 6.569 1.00 96.00 193 TRP A C 1
ATOM 1445 O O . TRP A 1 193 ? -2.315 20.022 6.628 1.00 96.00 193 TRP A O 1
ATOM 1455 N N . VAL A 1 194 ? -4.293 20.428 7.624 1.00 94.81 194 VAL A N 1
ATOM 1456 C CA . VAL A 1 194 ? -3.781 20.762 8.958 1.00 94.81 194 VAL A CA 1
ATOM 1457 C C . VAL A 1 194 ? -4.671 20.180 10.060 1.00 94.81 194 VAL A C 1
ATOM 1459 O O . VAL A 1 194 ? -5.801 19.768 9.799 1.00 94.81 194 VAL A O 1
ATOM 1462 N N . THR A 1 195 ? -4.185 20.177 11.303 1.00 94.81 195 THR A N 1
ATOM 1463 C CA . THR A 1 195 ? -5.013 19.998 12.513 1.00 94.81 195 THR A CA 1
ATOM 1464 C C . THR A 1 195 ? -4.887 21.220 13.427 1.00 94.81 195 THR A C 1
ATOM 1466 O O . THR A 1 195 ? -3.863 21.907 13.413 1.00 94.81 195 THR A O 1
ATOM 1469 N N . ASN A 1 196 ? -5.876 21.472 14.295 1.00 91.00 196 ASN A N 1
ATOM 1470 C CA . ASN A 1 196 ? -5.786 22.560 15.286 1.00 91.00 196 ASN A CA 1
ATOM 1471 C C . ASN A 1 196 ? -4.698 22.327 16.353 1.00 91.00 196 ASN A C 1
ATOM 1473 O O . ASN A 1 196 ? -4.297 23.262 17.041 1.00 91.00 196 ASN A O 1
ATOM 1477 N N . ARG A 1 197 ? -4.152 21.103 16.444 1.00 86.06 197 ARG A N 1
ATOM 1478 C CA . ARG A 1 197 ? -2.962 20.775 17.250 1.00 86.06 197 ARG A CA 1
ATOM 1479 C C . ARG A 1 197 ? -1.633 21.103 16.549 1.00 86.06 197 ARG A C 1
ATOM 1481 O O . ARG A 1 197 ? -0.574 20.815 17.095 1.00 86.06 197 ARG A O 1
ATOM 1488 N N . GLY A 1 198 ? -1.674 21.728 15.370 1.00 83.31 198 GLY A N 1
ATOM 1489 C CA . GLY A 1 198 ? -0.500 22.252 14.669 1.00 83.31 198 GLY A CA 1
ATOM 1490 C C . GLY A 1 198 ? 0.189 21.270 13.720 1.00 83.31 198 GLY A C 1
ATOM 1491 O O . GLY A 1 198 ? 1.231 21.613 13.162 1.00 83.31 198 GLY A O 1
ATOM 1492 N N . ALA A 1 199 ? -0.372 20.077 13.492 1.00 87.81 199 ALA A N 1
ATOM 1493 C CA . ALA A 1 199 ? 0.158 19.170 12.479 1.00 87.81 199 ALA A CA 1
ATOM 1494 C C . ALA A 1 199 ? -0.073 19.751 11.073 1.00 87.81 199 ALA A C 1
ATOM 1496 O O . ALA A 1 199 ? -1.170 20.217 10.763 1.00 87.81 199 ALA A O 1
ATOM 1497 N N . SER A 1 200 ? 0.950 19.688 10.219 1.00 89.00 200 SER A N 1
ATOM 1498 C CA . SER A 1 200 ? 0.866 20.008 8.790 1.00 89.00 200 SER A CA 1
ATOM 1499 C C . SER A 1 200 ? 0.973 18.712 7.995 1.00 89.00 200 SER A C 1
ATOM 1501 O O . SER A 1 200 ? 1.956 17.980 8.121 1.00 89.00 200 SER A O 1
ATOM 1503 N N . LEU A 1 201 ? -0.060 18.401 7.213 1.00 92.19 201 LEU A N 1
ATOM 1504 C CA . LEU A 1 201 ? -0.262 17.078 6.621 1.00 92.19 201 LEU A CA 1
ATOM 1505 C C . LEU A 1 201 ? -0.070 17.055 5.093 1.00 92.19 201 LEU A C 1
ATOM 1507 O O . LEU A 1 201 ? -0.132 15.979 4.503 1.00 92.19 201 LEU A O 1
ATOM 1511 N N . GLY A 1 202 ? 0.216 18.204 4.470 1.00 92.00 202 GLY A N 1
ATOM 1512 C CA . GLY A 1 202 ? 0.490 18.339 3.032 1.00 92.00 202 GLY A CA 1
ATOM 1513 C C . GLY A 1 202 ? -0.466 19.291 2.315 1.00 92.00 202 GLY A C 1
ATOM 1514 O O . GLY A 1 202 ? -1.399 19.819 2.915 1.00 92.00 202 GLY A O 1
ATOM 1515 N N . MET A 1 203 ? -0.253 19.521 1.020 1.00 93.81 203 MET A N 1
ATOM 1516 C CA . MET A 1 203 ? -1.202 20.258 0.179 1.00 93.81 203 MET A CA 1
ATOM 1517 C C . MET A 1 203 ? -2.393 19.373 -0.204 1.00 93.81 203 MET A C 1
ATOM 1519 O O . MET A 1 203 ? -2.235 18.176 -0.465 1.00 93.81 203 MET A O 1
ATOM 1523 N N . ALA A 1 204 ? -3.580 19.967 -0.298 1.00 94.94 204 ALA A N 1
ATOM 1524 C CA . ALA A 1 204 ? -4.701 19.328 -0.973 1.00 94.94 204 ALA A CA 1
ATOM 1525 C C . ALA A 1 204 ? -4.394 19.205 -2.478 1.00 94.94 204 ALA A C 1
ATOM 1527 O O . ALA A 1 204 ? -3.793 20.098 -3.074 1.00 94.94 204 ALA A O 1
ATOM 1528 N N . CYS A 1 205 ? -4.784 18.084 -3.083 1.00 94.19 205 CYS A N 1
ATOM 1529 C CA . CYS A 1 205 ? -4.488 17.710 -4.470 1.00 94.19 205 CYS A CA 1
ATOM 1530 C C . CYS A 1 205 ? -2.990 17.753 -4.861 1.00 94.19 205 CYS A C 1
ATOM 1532 O O . CYS A 1 205 ? -2.649 17.942 -6.030 1.00 94.19 205 CYS A O 1
ATOM 1534 N N . GLY A 1 206 ? -2.088 17.589 -3.884 1.00 92.88 206 GLY A N 1
ATOM 1535 C CA . GLY A 1 206 ? -0.647 17.443 -4.107 1.00 92.88 206 GLY A CA 1
ATOM 1536 C C . GLY A 1 206 ? -0.218 16.005 -4.440 1.00 92.88 206 GLY A C 1
ATOM 1537 O O . GLY A 1 206 ? -0.976 15.055 -4.275 1.00 92.88 206 GLY A O 1
ATOM 1538 N N . MET A 1 207 ? 1.030 15.840 -4.879 1.00 93.25 207 MET A N 1
ATOM 1539 C CA . MET A 1 207 ? 1.610 14.558 -5.303 1.00 93.25 207 MET A CA 1
ATOM 1540 C C . MET A 1 207 ? 1.868 13.592 -4.138 1.00 93.25 207 MET A C 1
ATOM 1542 O O . MET A 1 207 ? 2.378 14.010 -3.092 1.00 93.25 207 MET A O 1
ATOM 1546 N N . GLY A 1 208 ? 1.617 12.298 -4.376 1.00 91.31 208 GLY A N 1
ATOM 1547 C CA . GLY A 1 208 ? 1.855 11.202 -3.427 1.00 91.31 208 GLY A CA 1
ATOM 1548 C C . GLY A 1 208 ? 1.016 11.293 -2.146 1.00 91.31 208 GLY A C 1
ATOM 1549 O O . GLY A 1 208 ? 0.282 12.262 -1.927 1.00 91.31 208 GLY A O 1
ATOM 1550 N N . SER A 1 209 ? 1.173 10.313 -1.253 1.00 91.50 209 SER A N 1
ATOM 1551 C CA . SER A 1 209 ? 0.420 10.204 0.017 1.00 91.50 209 SER A CA 1
ATOM 1552 C C . SER A 1 209 ? 0.532 11.408 0.966 1.00 91.50 209 SER A C 1
ATOM 1554 O O . SER A 1 209 ? -0.286 11.588 1.878 1.00 91.50 209 SER A O 1
ATOM 1556 N N . ALA A 1 210 ? 1.553 12.248 0.777 1.00 89.88 210 ALA A N 1
ATOM 1557 C CA . ALA A 1 210 ? 1.854 13.402 1.619 1.00 89.88 210 ALA A CA 1
ATOM 1558 C C . ALA A 1 210 ? 1.557 14.769 0.979 1.00 89.88 210 ALA A C 1
ATOM 1560 O O . ALA A 1 210 ? 1.951 15.789 1.545 1.00 89.88 210 ALA A O 1
ATOM 1561 N N . GLY A 1 211 ? 0.881 14.814 -0.175 1.00 92.56 211 GLY A N 1
ATOM 1562 C CA . GLY A 1 211 ? 0.419 16.070 -0.773 1.00 92.56 211 GLY A CA 1
ATOM 1563 C C . GLY A 1 211 ? 1.555 17.041 -1.113 1.00 92.56 211 GLY A C 1
ATOM 1564 O O . GLY A 1 211 ? 1.491 18.221 -0.771 1.00 92.56 211 GLY A O 1
ATOM 1565 N N . ARG A 1 212 ? 2.628 16.556 -1.743 1.00 91.12 212 ARG A N 1
ATOM 1566 C CA . ARG A 1 212 ? 3.776 17.388 -2.129 1.00 91.12 212 ARG A CA 1
ATOM 1567 C C . ARG A 1 212 ? 3.421 18.326 -3.290 1.00 91.12 212 ARG A C 1
ATOM 1569 O O . ARG A 1 212 ? 2.624 17.988 -4.159 1.00 91.12 212 ARG A O 1
ATOM 1576 N N . GLU A 1 213 ? 4.057 19.491 -3.357 1.00 90.00 213 GLU A N 1
ATOM 1577 C CA . GLU A 1 213 ? 3.961 20.375 -4.523 1.00 90.00 213 GLU A CA 1
ATOM 1578 C C . GLU A 1 213 ? 4.523 19.725 -5.800 1.00 90.00 213 GLU A C 1
ATOM 1580 O O . GLU A 1 213 ? 5.679 19.293 -5.832 1.00 90.00 213 GLU A O 1
ATOM 1585 N N . TYR A 1 214 ? 3.712 19.700 -6.863 1.00 92.62 214 TYR A N 1
ATOM 1586 C CA . TYR A 1 214 ? 4.174 19.394 -8.216 1.00 92.62 214 TYR A CA 1
ATOM 1587 C C . TYR A 1 214 ? 4.996 20.559 -8.772 1.00 92.62 214 TYR A C 1
ATOM 1589 O O . TYR A 1 214 ? 4.521 21.692 -8.836 1.00 92.62 214 TYR A O 1
ATOM 1597 N N . ILE A 1 215 ? 6.222 20.259 -9.198 1.00 91.94 215 ILE A N 1
ATOM 1598 C CA . ILE A 1 215 ? 7.150 21.217 -9.799 1.00 91.94 215 ILE A CA 1
ATOM 1599 C C . ILE A 1 215 ? 7.624 20.616 -11.131 1.00 91.94 215 ILE A C 1
ATOM 1601 O O . ILE A 1 215 ? 8.324 19.598 -11.088 1.00 91.94 215 ILE A O 1
ATOM 1605 N N . PRO A 1 216 ? 7.276 21.223 -12.283 1.00 95.50 216 PRO A N 1
ATOM 1606 C CA . PRO A 1 216 ? 7.656 20.718 -13.599 1.00 95.50 216 PRO A CA 1
ATOM 1607 C C . PRO A 1 216 ? 9.164 20.486 -13.751 1.00 95.50 216 PRO A C 1
ATOM 1609 O O . PRO A 1 216 ? 9.978 21.285 -13.278 1.00 95.50 216 PRO A O 1
ATOM 1612 N N . GLY A 1 217 ? 9.535 19.398 -14.423 1.00 94.94 217 GLY A N 1
ATOM 1613 C CA . GLY A 1 217 ? 10.917 19.042 -14.748 1.00 94.94 217 GLY A CA 1
ATOM 1614 C C . GLY A 1 217 ? 11.728 18.473 -13.580 1.00 94.94 217 GLY A C 1
ATOM 1615 O O . GLY A 1 217 ? 12.925 18.233 -13.737 1.00 94.94 217 GLY A O 1
ATOM 1616 N N . ARG A 1 218 ? 11.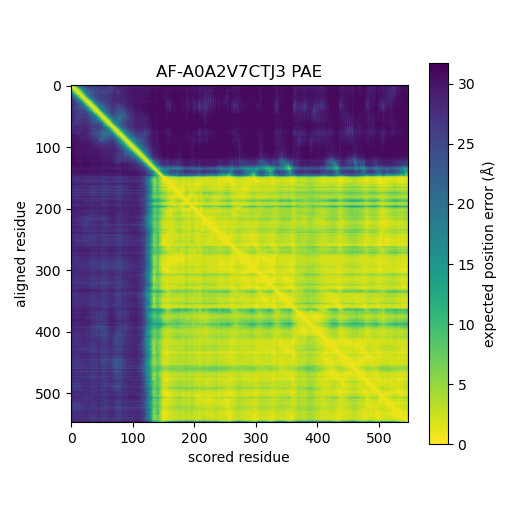124 18.265 -12.397 1.00 90.88 218 ARG A N 1
ATOM 1617 C CA . ARG A 1 218 ? 11.815 17.658 -11.239 1.00 90.88 218 ARG A CA 1
ATOM 1618 C C . ARG A 1 218 ? 11.636 16.149 -11.120 1.00 90.88 218 ARG A C 1
ATOM 1620 O O . ARG A 1 218 ? 12.501 15.501 -10.534 1.00 90.88 218 ARG A O 1
ATOM 1627 N N . ILE A 1 219 ? 10.516 15.603 -11.592 1.00 92.81 219 ILE A N 1
ATOM 1628 C CA . ILE A 1 219 ? 10.209 14.169 -11.528 1.00 92.81 219 ILE A CA 1
ATOM 1629 C C . ILE A 1 219 ? 9.496 13.790 -12.822 1.00 92.81 219 ILE A C 1
ATOM 1631 O O . ILE A 1 219 ? 8.329 14.119 -13.009 1.00 92.81 219 ILE A O 1
ATOM 1635 N N . HIS A 1 220 ? 10.186 13.040 -13.679 1.00 95.12 220 HIS A N 1
ATOM 1636 C CA . HIS A 1 220 ? 9.695 12.657 -15.003 1.00 95.12 220 HIS A CA 1
ATOM 1637 C C . HIS A 1 220 ? 8.318 11.964 -14.973 1.00 95.12 220 HIS A C 1
ATOM 1639 O O . HIS A 1 220 ? 7.444 12.281 -15.776 1.00 95.12 220 HIS A O 1
ATOM 1645 N N . ARG A 1 221 ? 8.092 11.043 -14.021 1.00 95.06 221 ARG A N 1
ATOM 1646 C CA . ARG A 1 221 ? 6.779 10.400 -13.831 1.00 95.06 221 ARG A CA 1
ATOM 1647 C C . ARG A 1 221 ? 5.701 11.422 -13.456 1.00 95.06 221 ARG A C 1
ATOM 1649 O O . ARG A 1 221 ? 4.646 11.429 -14.078 1.00 95.06 221 ARG A O 1
ATOM 1656 N N . SER A 1 222 ? 5.974 12.350 -12.537 1.00 96.50 222 SER A N 1
ATOM 1657 C CA . SER A 1 222 ? 5.034 13.426 -12.190 1.00 96.50 222 SER A CA 1
ATOM 1658 C C . SER A 1 222 ? 4.744 14.366 -13.360 1.00 96.50 222 SER A C 1
ATOM 1660 O O . SER A 1 222 ? 3.590 14.733 -13.557 1.00 96.50 222 SER A O 1
ATOM 1662 N N . ASP A 1 223 ? 5.747 14.720 -14.168 1.00 97.69 223 ASP A N 1
ATOM 1663 C CA . ASP A 1 223 ? 5.558 15.518 -15.389 1.00 97.69 223 ASP A CA 1
ATOM 1664 C C . ASP A 1 223 ? 4.632 14.783 -16.377 1.00 97.69 223 ASP A C 1
ATOM 1666 O O . ASP A 1 223 ? 3.700 15.362 -16.947 1.00 97.69 223 ASP A O 1
ATOM 1670 N N . ARG A 1 224 ? 4.825 13.464 -16.517 1.00 97.44 224 ARG A N 1
ATOM 1671 C CA . ARG A 1 224 ? 3.964 12.596 -17.323 1.00 97.44 224 ARG A CA 1
ATOM 1672 C C . ARG A 1 224 ? 2.532 12.541 -16.779 1.00 97.44 224 ARG A C 1
ATOM 1674 O O . ARG A 1 224 ? 1.598 12.720 -17.561 1.00 97.44 224 ARG A O 1
ATOM 1681 N N . MET A 1 225 ? 2.333 12.397 -15.470 1.00 97.44 225 MET A N 1
ATOM 1682 C CA . MET A 1 225 ? 1.003 12.471 -14.843 1.00 97.44 225 MET A CA 1
ATOM 1683 C C . MET A 1 225 ? 0.354 13.848 -15.044 1.00 97.44 225 MET A C 1
ATOM 1685 O O . MET A 1 225 ? -0.826 13.935 -15.392 1.00 97.44 225 MET A O 1
ATOM 1689 N N . ALA A 1 226 ? 1.125 14.929 -14.900 1.00 97.31 226 ALA A N 1
ATOM 1690 C CA . ALA A 1 226 ? 0.668 16.300 -15.098 1.00 97.31 226 ALA A CA 1
ATOM 1691 C C . ALA A 1 226 ? 0.192 16.557 -16.535 1.00 97.31 226 ALA A C 1
ATOM 1693 O O . ALA A 1 226 ? -0.829 17.221 -16.722 1.00 97.31 226 ALA A O 1
ATOM 1694 N N . SER A 1 227 ? 0.859 15.965 -17.538 1.00 97.62 227 SER A N 1
ATOM 1695 C CA . SER A 1 227 ? 0.471 16.063 -18.958 1.00 97.62 227 SER A CA 1
ATOM 1696 C C . SER A 1 227 ? -0.958 15.578 -19.250 1.00 97.62 227 SER A C 1
ATOM 1698 O O . SER A 1 227 ? -1.544 15.935 -20.268 1.00 97.62 227 SER A O 1
ATOM 1700 N N . THR A 1 228 ? -1.549 14.795 -18.341 1.00 97.38 228 THR A N 1
ATOM 1701 C CA . THR A 1 228 ? -2.920 14.276 -18.458 1.00 97.38 228 THR A CA 1
ATOM 1702 C C . THR A 1 228 ? -4.011 15.216 -17.921 1.00 97.38 228 THR A C 1
ATOM 1704 O O . THR A 1 228 ? -5.200 14.882 -18.024 1.00 97.38 228 THR A O 1
ATOM 1707 N N . GLY A 1 229 ? -3.607 16.339 -17.311 1.00 96.81 229 GLY A N 1
ATOM 1708 C CA . GLY A 1 229 ? -4.460 17.288 -16.590 1.00 96.81 229 GLY A CA 1
ATOM 1709 C C . GLY A 1 229 ? -4.583 17.044 -15.078 1.00 96.81 229 GLY A C 1
ATOM 1710 O O . GLY A 1 229 ? -5.179 17.874 -14.401 1.00 96.81 229 GLY A O 1
ATOM 1711 N N . LEU A 1 230 ? -4.010 15.961 -14.530 1.00 96.38 230 LEU A N 1
ATOM 1712 C CA . LEU A 1 230 ? -4.270 15.479 -13.160 1.00 96.38 230 LEU A CA 1
ATOM 1713 C C . LEU A 1 230 ? -4.187 16.565 -12.067 1.00 96.38 230 LEU A C 1
ATOM 1715 O O . LEU A 1 230 ? -5.163 16.806 -11.358 1.00 96.38 230 LEU A O 1
ATOM 1719 N N . TYR A 1 231 ? -3.040 17.241 -11.943 1.00 95.25 231 TYR A N 1
ATOM 1720 C CA . TYR A 1 231 ? -2.838 18.264 -10.907 1.00 95.25 231 TYR A CA 1
ATOM 1721 C C . TYR A 1 231 ? -3.579 19.574 -11.198 1.00 95.25 231 TYR A C 1
ATOM 1723 O O . TYR A 1 231 ? -3.916 20.306 -10.271 1.00 95.25 231 TYR A O 1
ATOM 1731 N N . GLU A 1 232 ? -3.847 19.884 -12.468 1.00 95.19 232 GLU A N 1
ATOM 1732 C CA . GLU A 1 232 ? -4.569 21.102 -12.848 1.00 95.19 232 GLU A CA 1
ATOM 1733 C C . GLU A 1 232 ? -6.069 20.971 -12.558 1.00 95.19 232 GLU A C 1
ATOM 1735 O O . GLU A 1 232 ? -6.683 21.880 -12.005 1.00 95.19 232 GLU A O 1
ATOM 1740 N N . ASP A 1 233 ? -6.644 19.799 -12.818 1.00 95.88 233 ASP A N 1
ATOM 1741 C CA . ASP A 1 233 ? -7.999 19.458 -12.391 1.00 95.88 233 ASP A CA 1
ATOM 1742 C C . ASP A 1 233 ? -8.133 19.500 -10.861 1.00 95.88 233 ASP A C 1
ATOM 1744 O O . ASP A 1 233 ? -9.099 20.072 -10.354 1.00 95.88 233 ASP A O 1
ATOM 1748 N N . GLY A 1 234 ? -7.121 19.026 -10.124 1.00 93.06 234 GLY A N 1
ATOM 1749 C CA . GLY A 1 234 ? -7.042 19.170 -8.667 1.00 93.06 234 GLY A CA 1
ATOM 1750 C C . GLY A 1 234 ? -7.112 20.628 -8.188 1.00 93.06 234 GLY A C 1
ATOM 1751 O O . GLY A 1 234 ? -7.952 20.958 -7.350 1.00 93.06 234 GLY A O 1
ATOM 1752 N N . LYS A 1 235 ? -6.312 21.536 -8.772 1.00 91.38 235 LYS A N 1
ATOM 1753 C CA . LYS A 1 235 ? -6.379 22.987 -8.472 1.00 91.38 235 LYS A CA 1
ATOM 1754 C C . LYS A 1 235 ? -7.740 23.608 -8.797 1.00 91.38 235 LYS A C 1
ATOM 1756 O O . LYS A 1 235 ? -8.158 24.553 -8.136 1.00 91.38 235 LYS A O 1
ATOM 1761 N N . ARG A 1 236 ? -8.433 23.081 -9.811 1.00 93.06 236 ARG A N 1
ATOM 1762 C CA . ARG A 1 236 ? -9.785 23.498 -10.221 1.00 93.06 236 ARG A CA 1
ATOM 1763 C C . ARG A 1 236 ? -10.896 22.875 -9.361 1.00 93.06 236 ARG A C 1
ATOM 1765 O O . ARG A 1 236 ? -12.070 23.091 -9.652 1.00 93.06 236 ARG A O 1
ATOM 1772 N N . GLY A 1 237 ? -10.552 22.101 -8.326 1.00 90.88 237 GLY A N 1
ATOM 1773 C CA . GLY A 1 237 ? -11.500 21.424 -7.435 1.00 90.88 237 GLY A CA 1
ATOM 1774 C C . GLY A 1 237 ? -12.134 20.154 -8.019 1.00 90.88 237 GLY A C 1
ATOM 1775 O O . GLY A 1 237 ? -13.065 19.607 -7.428 1.00 90.88 237 GLY A O 1
ATOM 1776 N N . ILE A 1 238 ? -11.651 19.664 -9.164 1.00 95.12 238 ILE A N 1
ATOM 1777 C CA . ILE A 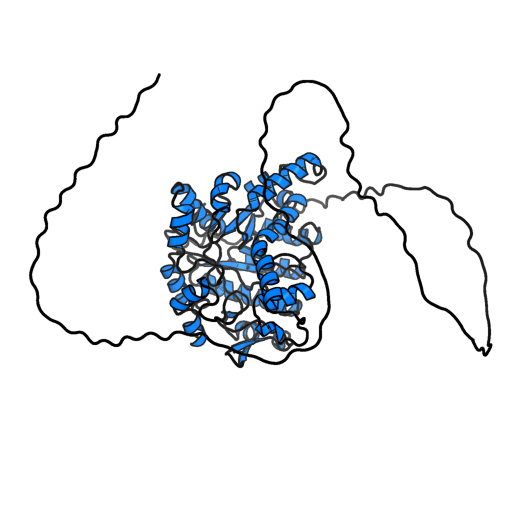1 238 ? -12.150 18.453 -9.824 1.00 95.12 238 ILE A CA 1
ATOM 1778 C C . ILE A 1 238 ? -11.461 17.240 -9.187 1.00 95.12 238 ILE A C 1
ATOM 1780 O O . ILE A 1 238 ? -10.319 16.899 -9.496 1.00 95.12 238 ILE A O 1
ATOM 1784 N N . ARG A 1 239 ? -12.173 16.567 -8.281 1.00 92.31 239 ARG A N 1
ATOM 1785 C CA . ARG A 1 239 ? -11.653 15.471 -7.443 1.00 92.31 239 ARG A CA 1
ATOM 1786 C C . ARG A 1 239 ? -11.581 14.118 -8.165 1.00 92.31 239 ARG A C 1
ATOM 1788 O O . ARG A 1 239 ? -12.109 13.132 -7.673 1.00 92.31 239 ARG A O 1
ATOM 1795 N N . ARG A 1 240 ? -10.903 14.048 -9.316 1.00 95.00 240 ARG A N 1
ATOM 1796 C CA . ARG A 1 240 ? -10.815 12.843 -10.180 1.00 95.00 240 ARG A CA 1
ATOM 1797 C C . ARG A 1 240 ? -10.501 11.536 -9.439 1.00 95.00 240 ARG A C 1
ATOM 1799 O O . ARG A 1 240 ? -10.987 10.486 -9.821 1.00 95.00 240 ARG A O 1
ATOM 1806 N N . ILE A 1 241 ? -9.659 11.616 -8.409 1.00 96.44 241 ILE A N 1
ATOM 1807 C CA . ILE A 1 241 ? -9.140 10.470 -7.651 1.00 96.44 241 ILE A CA 1
ATOM 1808 C C . ILE A 1 241 ? -10.137 9.962 -6.600 1.00 96.44 241 ILE A C 1
ATOM 1810 O O . ILE A 1 241 ? -10.120 8.772 -6.306 1.00 96.44 241 ILE A O 1
ATOM 1814 N N . THR A 1 242 ? -10.991 10.830 -6.043 1.00 96.88 242 THR A N 1
ATOM 1815 C CA . THR A 1 242 ? -11.906 10.532 -4.916 1.00 96.88 242 THR A CA 1
ATOM 1816 C C . THR A 1 242 ? -13.387 10.749 -5.243 1.00 96.88 242 THR A C 1
ATOM 1818 O O . THR A 1 242 ? -14.251 10.533 -4.394 1.00 96.88 242 THR A O 1
ATOM 1821 N N . ASP A 1 243 ? -13.692 11.128 -6.481 1.00 97.62 243 ASP A N 1
ATOM 1822 C CA . ASP A 1 243 ? -15.003 11.007 -7.109 1.00 97.62 243 ASP A CA 1
ATOM 1823 C C . ASP A 1 243 ? -15.067 9.655 -7.851 1.00 97.62 243 ASP A C 1
ATOM 1825 O O . ASP A 1 243 ? -14.227 9.410 -8.725 1.00 97.62 243 ASP A O 1
ATOM 1829 N N . PRO A 1 244 ? -16.003 8.756 -7.496 1.00 97.12 244 PRO A N 1
ATOM 1830 C CA . PRO A 1 244 ? -16.018 7.395 -8.025 1.00 97.12 244 PRO A CA 1
ATOM 1831 C C . PRO A 1 244 ? -16.311 7.339 -9.528 1.00 97.12 244 PRO A C 1
ATOM 1833 O O . PRO A 1 244 ? -15.706 6.542 -10.234 1.00 97.12 244 PRO A O 1
ATOM 1836 N N . ASP A 1 245 ? -17.166 8.212 -10.062 1.00 97.38 245 ASP A N 1
ATOM 1837 C CA . ASP A 1 245 ? -17.518 8.177 -11.487 1.00 97.38 245 ASP A CA 1
ATOM 1838 C C . ASP A 1 245 ? -16.415 8.794 -12.361 1.00 97.38 245 ASP A C 1
ATOM 1840 O O . ASP A 1 245 ? -16.172 8.357 -13.492 1.00 97.38 245 ASP A O 1
ATOM 1844 N N . LEU A 1 246 ? -15.710 9.809 -11.848 1.00 97.38 246 LEU A N 1
ATOM 1845 C CA . LEU A 1 246 ? -14.563 10.391 -12.545 1.00 97.38 246 LEU A CA 1
ATOM 1846 C C . LEU A 1 246 ? -13.344 9.460 -12.534 1.00 97.38 246 LEU A C 1
ATOM 1848 O O . LEU A 1 246 ? -12.648 9.398 -13.553 1.00 97.38 246 LEU A O 1
ATOM 1852 N N . ARG A 1 247 ? -13.110 8.708 -11.447 1.00 98.06 247 ARG A N 1
ATOM 1853 C CA . ARG A 1 247 ? -11.955 7.802 -11.321 1.00 98.06 247 ARG A CA 1
ATOM 1854 C C . ARG A 1 247 ? -11.958 6.694 -12.377 1.00 98.06 247 ARG A C 1
ATOM 1856 O O . ARG A 1 247 ? -10.892 6.341 -12.882 1.00 98.06 247 ARG A O 1
ATOM 1863 N N . LEU A 1 248 ? -13.132 6.210 -12.798 1.00 97.88 248 LEU A N 1
ATOM 1864 C CA . LEU A 1 248 ? -13.255 5.238 -13.898 1.00 97.88 248 LEU A CA 1
ATOM 1865 C C . LEU A 1 248 ? -12.580 5.711 -15.197 1.00 97.88 248 LEU A C 1
ATOM 1867 O O . LEU A 1 248 ? -11.995 4.908 -15.917 1.00 97.88 248 LEU A O 1
ATOM 1871 N N . ARG A 1 249 ? -12.572 7.020 -15.478 1.00 96.88 249 ARG A N 1
ATOM 1872 C CA . ARG A 1 249 ? -11.920 7.568 -16.683 1.00 96.88 249 ARG A CA 1
ATOM 1873 C C . ARG A 1 249 ? -10.400 7.459 -16.626 1.00 96.88 249 ARG A C 1
ATOM 1875 O O . ARG A 1 249 ? -9.760 7.336 -17.669 1.00 96.88 249 ARG A O 1
ATOM 1882 N N . ASP A 1 250 ? -9.827 7.526 -15.428 1.00 97.81 250 ASP A N 1
ATOM 1883 C CA . ASP A 1 250 ? -8.391 7.361 -15.214 1.00 97.81 250 ASP A CA 1
ATOM 1884 C C . ASP A 1 250 ? -7.988 5.879 -15.179 1.00 97.81 250 ASP A C 1
ATOM 1886 O O . ASP A 1 250 ? -6.913 5.552 -15.683 1.00 97.81 250 ASP A O 1
ATOM 1890 N N . GLN A 1 251 ? -8.880 4.981 -14.737 1.00 98.00 251 GLN A N 1
ATOM 1891 C CA . GLN A 1 251 ? -8.749 3.534 -14.960 1.00 98.00 251 GLN A CA 1
ATOM 1892 C C . GLN A 1 251 ? -8.756 3.180 -16.461 1.00 98.00 251 GLN A C 1
ATOM 1894 O O . GLN A 1 251 ? -7.821 2.548 -16.952 1.00 98.00 251 GLN A O 1
ATOM 1899 N N . ASP A 1 252 ? -9.772 3.622 -17.214 1.00 97.31 252 ASP A N 1
ATOM 1900 C CA . ASP A 1 252 ? -9.954 3.279 -18.636 1.00 97.31 252 ASP A CA 1
ATOM 1901 C C . ASP A 1 252 ? -8.814 3.823 -19.520 1.00 97.31 252 ASP A C 1
ATOM 1903 O O . ASP A 1 252 ? -8.346 3.147 -20.447 1.00 97.31 252 ASP A O 1
ATOM 1907 N N . ARG A 1 253 ? -8.328 5.034 -19.198 1.00 97.19 253 ARG A N 1
ATOM 1908 C CA . ARG A 1 253 ? -7.136 5.655 -19.798 1.00 97.19 253 ARG A CA 1
ATOM 1909 C C . ARG A 1 253 ? -5.926 4.727 -19.690 1.00 97.19 253 ARG A C 1
ATOM 1911 O O . ARG A 1 253 ? -5.300 4.430 -20.708 1.00 97.19 253 ARG A O 1
ATOM 1918 N N . ASP A 1 254 ? -5.643 4.234 -18.489 1.00 97.56 254 ASP A N 1
ATOM 1919 C CA . ASP A 1 254 ? -4.505 3.352 -18.204 1.00 97.56 254 ASP A CA 1
ATOM 1920 C C . ASP A 1 254 ? -4.715 1.922 -18.734 1.00 97.56 254 ASP A C 1
ATOM 1922 O O . ASP A 1 254 ? -3.779 1.270 -19.194 1.00 97.56 254 ASP A O 1
ATOM 1926 N N . GLY A 1 255 ? -5.973 1.472 -18.787 1.00 97.19 255 GLY A N 1
ATOM 1927 C CA . GLY A 1 255 ? -6.384 0.133 -19.219 1.00 97.19 255 GLY A CA 1
ATOM 1928 C C . GLY A 1 255 ? -6.691 -0.842 -18.096 1.00 97.19 255 GLY A C 1
ATOM 1929 O O . GLY A 1 255 ? -6.825 -2.034 -18.358 1.00 97.19 255 GLY A O 1
ATOM 1930 N N . VAL A 1 256 ? -6.806 -0.334 -16.876 1.00 98.12 256 VAL A N 1
ATOM 1931 C CA . VAL A 1 256 ? -7.134 -1.096 -15.676 1.00 98.12 256 VAL A CA 1
ATOM 1932 C C . VAL A 1 256 ? -8.653 -1.281 -15.606 1.00 98.12 256 VAL A C 1
ATOM 1934 O O . VAL A 1 256 ? -9.401 -0.321 -15.765 1.00 98.12 256 VAL A O 1
ATOM 1937 N N . GLN A 1 257 ? -9.131 -2.506 -15.375 1.00 98.12 257 GLN A N 1
ATOM 1938 C CA . GLN A 1 257 ? -10.573 -2.801 -15.272 1.00 98.12 257 GLN A CA 1
ATOM 1939 C C . GLN A 1 257 ? -11.072 -2.916 -13.831 1.00 98.12 257 GLN A C 1
ATOM 1941 O O . GLN A 1 257 ? -12.276 -2.892 -13.613 1.00 98.12 257 GLN A O 1
ATOM 1946 N N . ALA A 1 258 ? -10.173 -3.054 -12.860 1.00 98.56 258 ALA A N 1
ATOM 1947 C CA . ALA A 1 258 ? -10.464 -2.916 -11.439 1.00 98.56 258 ALA A CA 1
ATOM 1948 C C . ALA A 1 258 ? -9.177 -2.620 -10.670 1.00 98.56 258 ALA A C 1
ATOM 1950 O O . ALA A 1 258 ? -8.084 -2.933 -11.145 1.00 98.56 258 ALA A O 1
ATOM 1951 N N . GLU A 1 259 ? -9.299 -2.056 -9.475 1.00 98.62 259 GLU A N 1
ATOM 1952 C CA . GLU A 1 259 ? -8.152 -1.743 -8.628 1.00 98.62 259 GLU A CA 1
ATOM 1953 C C . GLU A 1 259 ? -8.395 -2.045 -7.145 1.00 98.62 259 GLU A C 1
ATOM 1955 O O . GLU A 1 259 ? -9.522 -1.972 -6.643 1.00 98.62 259 GLU A O 1
ATOM 1960 N N . VAL A 1 260 ? -7.308 -2.363 -6.450 1.00 98.88 260 VAL A N 1
ATOM 1961 C CA . VAL A 1 260 ? -7.233 -2.466 -4.992 1.00 98.88 260 VAL A CA 1
ATOM 1962 C C . VAL A 1 260 ? -6.870 -1.096 -4.432 1.00 98.88 260 VAL A C 1
ATOM 1964 O O . VAL A 1 260 ? -5.965 -0.450 -4.948 1.00 98.88 260 VAL A O 1
ATOM 1967 N N . LEU A 1 261 ? -7.586 -0.632 -3.406 1.00 98.81 261 LEU A N 1
ATOM 1968 C CA . LEU A 1 261 ? -7.471 0.745 -2.912 1.00 98.81 261 LEU A CA 1
ATOM 1969 C C . LEU A 1 261 ? -6.921 0.787 -1.483 1.00 98.81 261 LEU A C 1
ATOM 1971 O O . LEU A 1 261 ? -7.628 0.450 -0.529 1.00 98.81 261 LEU A O 1
ATOM 1975 N N . TYR A 1 262 ? -5.682 1.258 -1.359 1.00 98.56 262 TYR A N 1
ATOM 1976 C CA . TYR A 1 262 ? -5.022 1.651 -0.117 1.00 98.56 262 TYR A CA 1
ATOM 1977 C C . TYR A 1 262 ? -5.322 3.115 0.251 1.00 98.56 262 TYR A C 1
ATOM 1979 O O . TYR A 1 262 ? -5.835 3.914 -0.538 1.00 98.56 262 TYR A O 1
ATOM 1987 N N . GLY A 1 263 ? -4.954 3.475 1.477 1.00 92.00 263 GLY A N 1
ATOM 1988 C CA . GLY A 1 263 ? -5.151 4.787 2.093 1.00 92.00 263 GLY A CA 1
ATOM 1989 C C . GLY A 1 263 ? -5.586 4.594 3.550 1.00 92.00 263 GLY A C 1
ATOM 1990 O O . GLY A 1 263 ? -6.154 3.556 3.876 1.00 92.00 263 GLY A O 1
ATOM 1991 N N . VAL A 1 264 ? -5.329 5.516 4.481 1.00 93.88 264 VAL A N 1
ATOM 1992 C CA . VAL A 1 264 ? -4.754 6.865 4.302 1.00 93.88 264 VAL A CA 1
ATOM 1993 C C . VAL A 1 264 ? -3.287 6.887 4.763 1.00 93.88 264 VAL A C 1
ATOM 1995 O O . VAL A 1 264 ? -2.979 7.184 5.925 1.00 93.88 264 VAL A O 1
ATOM 1998 N N . LEU A 1 265 ? -2.361 6.560 3.864 1.00 92.06 265 LEU A N 1
ATOM 1999 C CA . LEU A 1 265 ? -1.012 6.112 4.209 1.00 92.06 265 LEU A CA 1
ATOM 2000 C C . LEU A 1 265 ? -0.216 7.147 5.017 1.00 92.06 265 LEU A C 1
ATOM 2002 O O . LEU A 1 265 ? -0.159 8.341 4.703 1.00 92.06 265 LEU A O 1
ATOM 2006 N N . GLY A 1 266 ? 0.384 6.687 6.118 1.00 88.81 266 GLY A N 1
ATOM 2007 C CA . GLY A 1 266 ? 1.212 7.495 7.019 1.00 88.81 266 GLY A CA 1
ATOM 2008 C C . GLY A 1 266 ? 0.525 8.723 7.637 1.00 88.81 266 GLY A C 1
ATOM 2009 O O . GLY A 1 266 ? 1.215 9.585 8.182 1.00 88.81 266 GLY A O 1
ATOM 2010 N N . THR A 1 267 ? -0.800 8.879 7.525 1.00 91.38 267 THR A N 1
ATOM 2011 C CA . THR A 1 267 ? -1.511 10.075 8.020 1.00 91.38 267 THR A CA 1
ATOM 2012 C C . THR A 1 267 ? -1.571 10.103 9.542 1.00 91.38 267 THR A C 1
ATOM 2014 O O . THR A 1 267 ? -1.278 11.129 10.152 1.00 91.38 267 THR A O 1
ATOM 2017 N N . THR A 1 268 ? -1.863 8.959 10.159 1.00 88.75 268 THR A N 1
ATOM 2018 C CA . THR A 1 268 ? -1.953 8.782 11.615 1.00 88.75 268 THR A CA 1
ATOM 2019 C C . THR A 1 268 ? -0.661 9.191 12.329 1.00 88.75 268 THR A C 1
ATOM 2021 O O . THR A 1 268 ? -0.693 10.029 13.231 1.00 88.75 268 THR A O 1
ATOM 2024 N N . GLY A 1 269 ? 0.493 8.706 11.857 1.00 87.50 269 GLY A N 1
ATOM 2025 C CA . GLY A 1 269 ? 1.809 9.085 12.387 1.00 87.50 269 GLY A CA 1
ATOM 2026 C C . GLY A 1 269 ? 2.162 10.565 12.180 1.00 87.50 269 GLY A C 1
ATOM 2027 O O . GLY A 1 269 ? 2.852 11.157 13.006 1.00 87.50 269 GLY A O 1
ATOM 2028 N N . ARG A 1 270 ? 1.654 11.206 11.115 1.00 88.00 270 ARG A N 1
ATOM 2029 C CA . ARG A 1 270 ? 1.842 12.649 10.866 1.00 88.00 270 ARG A CA 1
ATOM 2030 C C . ARG A 1 270 ? 0.950 13.543 11.734 1.00 88.00 270 ARG A C 1
ATOM 2032 O O . ARG A 1 270 ? 1.303 14.699 11.949 1.00 88.00 270 ARG A O 1
ATOM 2039 N N . MET A 1 271 ? -0.179 13.038 12.238 1.00 90.12 271 MET A N 1
ATOM 2040 C CA . MET A 1 271 ? -1.072 13.795 13.126 1.00 90.12 271 MET A CA 1
ATOM 2041 C C . MET A 1 271 ? -0.514 13.980 14.542 1.00 90.12 271 MET A C 1
ATOM 2043 O O . MET A 1 271 ? -0.891 14.947 15.201 1.00 90.12 271 MET A O 1
ATOM 2047 N N . ASN A 1 272 ? 0.351 13.068 15.009 1.00 84.62 272 ASN A N 1
ATOM 2048 C CA . ASN A 1 272 ? 0.858 13.020 16.388 1.00 84.62 272 ASN A CA 1
ATOM 2049 C C . ASN A 1 272 ? -0.262 13.062 17.459 1.00 84.62 272 ASN A C 1
ATOM 2051 O O . ASN A 1 272 ? -0.141 13.702 18.503 1.00 84.62 272 ASN A O 1
ATOM 2055 N N . ASP A 1 273 ? -1.388 12.401 17.173 1.00 92.19 273 ASP A N 1
ATOM 2056 C CA . ASP A 1 273 ? -2.554 12.305 18.056 1.00 92.19 273 ASP A CA 1
ATOM 2057 C C . ASP A 1 273 ? -3.184 10.902 17.920 1.00 92.19 273 ASP A C 1
ATOM 2059 O O . ASP A 1 273 ? -4.031 10.702 17.046 1.00 92.19 273 ASP A O 1
ATOM 2063 N N . PRO A 1 274 ? -2.763 9.911 18.734 1.00 89.81 274 PRO A N 1
ATOM 2064 C CA . PRO A 1 274 ? -3.176 8.512 18.566 1.00 89.81 274 PRO A CA 1
ATOM 2065 C C . PRO A 1 274 ? -4.687 8.272 18.702 1.00 89.81 274 PRO A C 1
ATOM 2067 O O . PRO A 1 274 ? -5.254 7.448 17.995 1.00 89.81 274 PRO A O 1
ATOM 2070 N N . GLU A 1 275 ? -5.364 9.016 19.576 1.00 93.00 275 GLU A N 1
ATOM 2071 C CA . GLU A 1 275 ? -6.813 8.890 19.782 1.00 93.00 275 GLU A CA 1
ATOM 2072 C C . GLU A 1 275 ? -7.596 9.490 18.602 1.00 93.00 275 GLU A C 1
ATOM 2074 O O . GLU A 1 275 ? -8.532 8.871 18.094 1.00 93.00 275 GLU A O 1
ATOM 2079 N N . ALA A 1 276 ? -7.184 10.665 18.106 1.00 95.31 276 ALA A N 1
ATOM 2080 C CA . ALA A 1 276 ? -7.789 11.249 16.909 1.00 95.31 276 ALA A CA 1
ATOM 2081 C C . ALA A 1 276 ? -7.479 10.426 15.645 1.00 95.31 276 ALA A C 1
ATOM 2083 O O . ALA A 1 276 ? -8.304 10.373 14.735 1.00 95.31 276 ALA A O 1
ATOM 2084 N N . ALA A 1 277 ? -6.322 9.759 15.593 1.00 94.81 277 ALA A N 1
ATOM 2085 C CA . ALA A 1 277 ? -5.942 8.869 14.501 1.00 94.81 277 ALA A CA 1
ATOM 2086 C C . ALA A 1 277 ? -6.902 7.673 14.354 1.00 94.81 277 ALA A C 1
ATOM 2088 O O . ALA A 1 277 ? -7.305 7.367 13.234 1.00 94.81 277 ALA A O 1
ATOM 2089 N N . VAL A 1 278 ? -7.328 7.043 15.458 1.00 96.88 278 VAL A N 1
ATOM 2090 C CA . VAL A 1 278 ? -8.332 5.958 15.433 1.00 96.88 278 VAL A CA 1
ATOM 2091 C C . VAL A 1 278 ? -9.656 6.439 14.827 1.00 96.88 278 VAL A C 1
ATOM 2093 O O . VAL A 1 278 ? -10.211 5.780 13.948 1.00 96.88 278 VAL A O 1
ATOM 2096 N N . GLU A 1 279 ? -10.141 7.614 15.240 1.00 97.50 279 GLU A N 1
ATOM 2097 C CA . GLU A 1 279 ? -11.375 8.212 14.709 1.00 97.50 279 GLU A CA 1
ATOM 2098 C C . GLU A 1 279 ? -11.249 8.566 13.214 1.00 97.50 279 GLU A C 1
ATOM 2100 O O . GLU A 1 279 ? -12.172 8.317 12.437 1.00 97.50 279 GLU A O 1
ATOM 2105 N N . VAL A 1 280 ? -10.088 9.074 12.781 1.00 97.81 280 VAL A N 1
ATOM 2106 C CA . VAL A 1 280 ? -9.782 9.323 11.361 1.00 97.81 280 VAL A CA 1
ATOM 2107 C C . VAL A 1 280 ? -9.849 8.035 10.540 1.00 97.81 280 VAL A C 1
ATOM 2109 O O . VAL A 1 280 ? -10.493 8.033 9.489 1.00 97.81 280 VAL A O 1
ATOM 2112 N N . LEU A 1 281 ? -9.257 6.932 11.011 1.00 98.06 281 LEU A N 1
ATOM 2113 C CA . LEU A 1 281 ? -9.311 5.658 10.287 1.00 98.06 281 LEU A CA 1
ATOM 2114 C C . LEU A 1 281 ? -10.733 5.080 10.235 1.00 98.06 281 LEU A C 1
ATOM 2116 O O . LEU A 1 281 ? -11.166 4.657 9.164 1.00 98.06 281 LEU A O 1
ATOM 2120 N N . ARG A 1 282 ? -11.507 5.157 11.329 1.00 98.00 282 ARG A N 1
ATOM 2121 C CA . ARG A 1 282 ? -12.928 4.755 11.342 1.00 98.00 282 ARG A CA 1
ATOM 2122 C C . ARG A 1 282 ? -13.743 5.511 10.285 1.00 98.00 282 ARG A C 1
ATOM 2124 O O . ARG A 1 282 ? -14.485 4.892 9.514 1.00 98.00 282 ARG A O 1
ATOM 2131 N N . ILE A 1 283 ? -13.607 6.841 10.248 1.00 98.56 283 ILE A N 1
ATOM 2132 C CA . ILE A 1 283 ? -14.298 7.718 9.287 1.00 98.56 283 ILE A CA 1
ATOM 2133 C C . ILE A 1 283 ? -13.874 7.394 7.854 1.00 98.56 283 ILE A C 1
ATOM 2135 O O . ILE A 1 283 ? -14.728 7.303 6.969 1.00 98.56 283 ILE A O 1
ATOM 2139 N N . TYR A 1 284 ? -12.572 7.209 7.624 1.00 98.69 284 TYR A N 1
ATOM 2140 C CA . TYR A 1 284 ? -12.057 6.849 6.310 1.00 98.69 284 TYR A CA 1
ATOM 2141 C C . TYR A 1 284 ? -12.595 5.493 5.851 1.00 98.69 284 TYR A C 1
ATOM 2143 O O . TYR A 1 284 ? -13.130 5.416 4.754 1.00 98.69 284 TYR A O 1
ATOM 2151 N N . ASN A 1 285 ? -12.556 4.454 6.687 1.00 98.75 285 ASN A N 1
ATOM 2152 C CA . ASN A 1 285 ? -13.075 3.129 6.337 1.00 98.75 285 ASN A CA 1
ATOM 2153 C C . ASN A 1 285 ? -14.589 3.151 6.068 1.00 98.75 285 ASN A C 1
ATOM 2155 O O . ASN A 1 285 ? -15.083 2.404 5.224 1.00 98.75 285 ASN A O 1
ATOM 2159 N N . GLU A 1 286 ? -15.343 4.031 6.739 1.00 98.38 286 GLU A N 1
ATOM 2160 C CA . GLU A 1 286 ? -16.756 4.256 6.413 1.00 98.38 286 GLU A CA 1
ATOM 2161 C C . GLU A 1 286 ? -16.946 4.874 5.034 1.00 98.38 286 GLU A C 1
ATOM 2163 O O . GLU A 1 286 ? -17.799 4.409 4.279 1.00 98.38 286 GLU A O 1
ATOM 2168 N N . TRP A 1 287 ? -16.157 5.897 4.714 1.00 98.62 287 TRP A N 1
ATOM 2169 C CA . TRP A 1 287 ? -16.195 6.581 3.427 1.00 98.62 287 TRP A CA 1
ATOM 2170 C C . TRP A 1 287 ? -15.666 5.707 2.281 1.00 98.62 287 TRP A C 1
ATOM 2172 O O . TRP A 1 287 ? -16.273 5.677 1.218 1.00 98.62 287 TRP A O 1
ATOM 2182 N N . LEU A 1 288 ? -14.600 4.935 2.499 1.00 98.81 288 LEU A N 1
ATOM 2183 C CA . LEU A 1 288 ? -14.043 3.998 1.524 1.00 98.81 288 LEU A CA 1
ATOM 2184 C C . LEU A 1 288 ? -15.045 2.888 1.201 1.00 98.81 288 LEU A C 1
ATOM 2186 O O . LEU A 1 288 ? -15.180 2.490 0.047 1.00 98.81 288 LEU A O 1
ATOM 2190 N N . ALA A 1 289 ? -15.782 2.408 2.204 1.00 98.50 289 ALA A N 1
ATOM 2191 C CA . ALA A 1 289 ? -16.853 1.447 1.993 1.00 98.50 289 ALA A CA 1
ATOM 2192 C C . ALA A 1 289 ? -18.043 2.062 1.232 1.00 98.50 289 ALA A C 1
ATOM 2194 O O . ALA A 1 289 ? -18.630 1.372 0.399 1.00 98.50 289 ALA A O 1
ATOM 2195 N N . ASP A 1 290 ? -18.380 3.341 1.462 1.00 98.25 290 ASP A N 1
ATOM 2196 C CA . ASP A 1 290 ? -19.347 4.076 0.626 1.00 98.25 290 ASP A CA 1
ATOM 2197 C C . ASP A 1 290 ? -18.835 4.159 -0.831 1.00 98.25 290 ASP A C 1
ATOM 2199 O O . ASP A 1 290 ? -19.556 3.807 -1.763 1.00 98.25 290 ASP A O 1
ATOM 2203 N N . PHE A 1 291 ? -17.568 4.552 -1.018 1.00 98.44 291 PHE A N 1
ATOM 2204 C CA . PHE A 1 291 ? -16.899 4.710 -2.313 1.00 98.44 291 PHE A CA 1
ATOM 2205 C C . PHE A 1 291 ? -16.875 3.399 -3.112 1.00 98.44 291 PHE A C 1
ATOM 2207 O O . PHE A 1 291 ? -17.367 3.356 -4.238 1.00 98.44 291 PHE A O 1
ATOM 2214 N N . CYS A 1 292 ? -16.385 2.304 -2.523 1.00 98.25 292 CYS A N 1
ATOM 2215 C CA . CYS A 1 292 ? -16.297 1.006 -3.202 1.00 98.25 292 CYS A CA 1
ATOM 2216 C C . CYS A 1 292 ? -17.676 0.427 -3.556 1.00 98.25 292 CYS A C 1
ATOM 2218 O O . CYS A 1 292 ? -17.793 -0.311 -4.528 1.00 98.25 292 CYS A O 1
ATOM 2220 N N . SER A 1 293 ? -18.727 0.783 -2.807 1.00 97.00 293 SER A N 1
ATOM 2221 C CA . SER A 1 293 ? -20.096 0.318 -3.075 1.00 97.00 293 SER A CA 1
ATOM 2222 C C . SER A 1 293 ? -20.729 0.943 -4.325 1.00 97.00 293 SER A C 1
ATOM 2224 O O . SER A 1 293 ? -21.784 0.479 -4.747 1.00 97.00 293 SER A O 1
ATOM 2226 N N . THR A 1 294 ? -20.121 1.982 -4.914 1.00 97.50 294 THR A N 1
ATOM 2227 C CA . THR A 1 294 ? -20.622 2.609 -6.152 1.00 97.50 294 THR A CA 1
ATOM 2228 C C . THR A 1 294 ? -20.365 1.751 -7.390 1.00 97.50 294 THR A C 1
ATOM 2230 O O . THR A 1 294 ? -21.274 1.566 -8.192 1.00 97.50 294 THR A O 1
ATOM 2233 N N . HIS A 1 295 ? -19.162 1.176 -7.489 1.00 96.88 295 HIS A N 1
ATOM 2234 C CA . HIS A 1 295 ? -18.711 0.298 -8.575 1.00 96.88 295 HIS A CA 1
ATOM 2235 C C . HIS A 1 295 ? -17.974 -0.918 -7.972 1.00 96.88 295 HIS A C 1
ATOM 2237 O O . HIS A 1 295 ? -16.743 -1.007 -8.047 1.00 96.88 295 HIS A O 1
ATOM 2243 N N . PRO A 1 296 ? -18.687 -1.845 -7.296 1.00 95.62 296 PRO A N 1
ATOM 2244 C CA . PRO A 1 296 ? -18.091 -2.956 -6.536 1.00 95.62 296 PRO A CA 1
ATOM 2245 C C . PRO A 1 296 ? -17.389 -4.017 -7.402 1.00 95.62 296 PRO A C 1
ATOM 2247 O O . PRO A 1 296 ? -16.713 -4.903 -6.872 1.00 95.62 296 PRO A O 1
ATOM 2250 N N . GLU A 1 297 ? -17.552 -3.943 -8.723 1.00 95.88 297 GLU A N 1
ATOM 2251 C CA . GLU A 1 297 ? -16.811 -4.686 -9.745 1.00 95.88 297 GLU A CA 1
ATOM 2252 C C . GLU A 1 297 ? -15.554 -3.952 -10.257 1.00 95.88 297 GLU A C 1
ATOM 2254 O O . GLU A 1 297 ? -14.745 -4.544 -10.963 1.00 95.88 297 GLU A O 1
ATOM 2259 N N . ARG A 1 298 ? -15.359 -2.678 -9.890 1.00 97.25 298 ARG A N 1
ATOM 2260 C CA . ARG A 1 298 ? -14.172 -1.865 -10.227 1.00 97.25 298 ARG A CA 1
ATOM 2261 C C . ARG A 1 298 ? -13.280 -1.589 -9.010 1.00 97.25 298 ARG A C 1
ATOM 2263 O O . ARG A 1 298 ? -12.096 -1.312 -9.200 1.00 97.25 298 ARG A O 1
ATOM 2270 N N . TYR A 1 299 ? -13.816 -1.652 -7.786 1.00 98.31 299 TYR A N 1
ATOM 2271 C CA . TYR A 1 299 ? -13.130 -1.215 -6.562 1.00 98.31 299 TYR A CA 1
ATOM 2272 C C . TYR A 1 299 ? -13.047 -2.286 -5.467 1.00 98.31 299 TYR A C 1
ATOM 2274 O O . TYR A 1 299 ? -14.058 -2.773 -4.958 1.00 98.31 299 TYR A O 1
ATOM 2282 N N . ALA A 1 300 ? -11.820 -2.581 -5.032 1.00 98.50 300 ALA A N 1
ATOM 2283 C CA . ALA A 1 300 ? -11.509 -3.462 -3.910 1.00 98.50 300 ALA A CA 1
ATOM 2284 C C . ALA A 1 300 ? -10.795 -2.686 -2.784 1.00 98.50 300 ALA A C 1
ATOM 2286 O O . ALA A 1 300 ? -9.574 -2.708 -2.666 1.00 98.50 300 ALA A O 1
ATOM 2287 N N . GLY A 1 301 ? -11.557 -1.974 -1.951 1.00 98.62 301 GLY A N 1
ATOM 2288 C CA . GLY A 1 301 ? -10.995 -1.188 -0.846 1.00 98.62 301 GLY A CA 1
ATOM 2289 C C . GLY A 1 301 ? -10.405 -2.028 0.287 1.00 98.62 301 GLY A C 1
ATOM 2290 O O . GLY A 1 301 ? -10.996 -3.034 0.688 1.00 98.62 301 GLY A O 1
ATOM 2291 N N . LEU A 1 302 ? -9.273 -1.575 0.826 1.00 98.81 302 LEU A N 1
ATOM 2292 C CA . LEU A 1 302 ? -8.614 -2.128 2.008 1.00 98.81 302 LEU A CA 1
ATOM 2293 C C . LEU A 1 302 ? -8.908 -1.244 3.224 1.00 98.81 302 LEU A C 1
ATOM 2295 O O . LEU A 1 302 ? -8.742 -0.027 3.173 1.00 98.81 302 LEU A O 1
ATOM 2299 N N . ALA A 1 303 ? -9.354 -1.841 4.327 1.00 98.56 303 ALA A N 1
ATOM 2300 C CA . ALA A 1 303 ? -9.608 -1.089 5.550 1.00 98.56 303 ALA A CA 1
ATOM 2301 C C . ALA A 1 303 ? -8.296 -0.719 6.249 1.00 98.56 303 ALA A C 1
ATOM 2303 O O . ALA A 1 303 ? -7.548 -1.611 6.639 1.00 98.56 303 ALA A O 1
ATOM 2304 N N . SER A 1 304 ? -8.060 0.572 6.481 1.00 98.19 304 SER A N 1
ATOM 2305 C CA . SER A 1 304 ? -6.983 1.054 7.351 1.00 98.19 304 SER A CA 1
ATOM 2306 C C . SER A 1 304 ? -7.254 0.633 8.798 1.00 98.19 304 SER A C 1
ATOM 2308 O O . SER A 1 304 ? -8.148 1.180 9.449 1.00 98.19 304 SER A O 1
ATOM 2310 N N . ILE A 1 305 ? -6.485 -0.312 9.325 1.00 97.88 305 ILE A N 1
ATOM 2311 C CA . ILE A 1 305 ? -6.583 -0.773 10.711 1.00 97.88 305 ILE A CA 1
ATOM 2312 C C . ILE A 1 305 ? -5.553 -0.013 11.561 1.00 97.88 305 ILE A C 1
ATOM 2314 O O . ILE A 1 305 ? -4.372 0.002 11.204 1.00 97.88 305 ILE A O 1
ATOM 2318 N N . PRO A 1 306 ? -5.947 0.633 12.678 1.00 95.62 306 PRO A N 1
ATOM 2319 C CA . PRO A 1 306 ? -4.990 1.311 13.548 1.00 95.62 306 PRO A CA 1
ATOM 2320 C C . PRO A 1 306 ? -3.988 0.307 14.122 1.00 95.62 306 PRO A C 1
ATOM 2322 O O . PRO A 1 306 ? -4.358 -0.786 14.538 1.00 95.62 306 PRO A O 1
ATOM 2325 N N . ASN A 1 307 ? -2.716 0.693 14.185 1.00 92.75 307 ASN A N 1
ATOM 2326 C CA . ASN A 1 307 ? -1.661 -0.132 14.774 1.00 92.75 307 ASN A CA 1
ATOM 2327 C C . ASN A 1 307 ? -1.596 -0.032 16.314 1.00 92.75 307 ASN A C 1
ATOM 2329 O O . ASN A 1 307 ? -0.941 -0.845 16.964 1.00 92.75 307 ASN A O 1
ATOM 2333 N N . HIS A 1 308 ? -2.277 0.955 16.904 1.00 90.44 308 HIS A N 1
ATOM 2334 C CA . HIS A 1 308 ? -2.385 1.163 18.343 1.00 90.44 308 HIS A CA 1
ATOM 2335 C C . HIS A 1 308 ? -3.627 2.020 18.677 1.00 90.44 308 HIS A C 1
ATOM 2337 O O . HIS A 1 308 ? -3.924 2.951 17.924 1.00 90.44 308 HIS A O 1
ATOM 2343 N N . PRO A 1 309 ? -4.327 1.782 19.806 1.00 93.69 309 PRO A N 1
ATOM 2344 C CA . PRO A 1 309 ? -4.217 0.617 20.687 1.00 93.69 309 PRO A CA 1
ATOM 2345 C C . PRO A 1 309 ? -4.817 -0.649 20.047 1.00 93.69 309 PRO A C 1
ATOM 2347 O O . PRO A 1 309 ? -5.640 -0.572 19.134 1.00 93.69 309 PRO A O 1
ATOM 2350 N N . LEU A 1 310 ? -4.408 -1.825 20.529 1.00 95.31 310 LEU A N 1
ATOM 2351 C CA . LEU A 1 310 ? -4.785 -3.128 19.959 1.00 95.31 310 LEU A CA 1
ATOM 2352 C C . LEU A 1 310 ? -6.303 -3.363 19.981 1.00 95.31 310 LEU A C 1
ATOM 2354 O O . LEU A 1 310 ? -6.876 -3.930 19.055 1.00 95.31 310 LEU A O 1
ATOM 2358 N N . GLU A 1 311 ? -6.971 -2.880 21.024 1.00 96.75 311 GLU A N 1
ATOM 2359 C CA . GLU A 1 311 ? -8.415 -2.975 21.213 1.00 96.75 311 GLU A CA 1
ATOM 2360 C C . GLU A 1 311 ? -9.174 -2.195 20.129 1.00 96.75 311 GLU A C 1
ATOM 2362 O O . GLU A 1 311 ? -10.229 -2.639 19.671 1.00 96.75 311 GLU A O 1
ATOM 2367 N N . ALA A 1 312 ? -8.619 -1.065 19.671 1.00 97.19 312 ALA A N 1
ATOM 2368 C CA . ALA A 1 312 ? -9.164 -0.306 18.549 1.00 97.19 312 ALA A CA 1
ATOM 2369 C C . ALA A 1 312 ? -8.938 -1.037 17.217 1.00 97.19 312 ALA A C 1
ATOM 2371 O O . ALA A 1 312 ? -9.843 -1.062 16.386 1.00 97.19 312 ALA A O 1
ATOM 2372 N N . ALA A 1 313 ? -7.779 -1.683 17.040 1.00 97.50 313 ALA A N 1
ATOM 2373 C CA . ALA A 1 313 ? -7.484 -2.508 15.867 1.00 97.50 313 ALA A CA 1
ATOM 2374 C C . ALA A 1 313 ? -8.496 -3.655 15.722 1.00 97.50 313 ALA A C 1
ATOM 2376 O O . ALA A 1 313 ? -9.141 -3.795 14.684 1.00 97.50 313 ALA A O 1
ATOM 2377 N N . ILE A 1 314 ? -8.697 -4.421 16.799 1.00 98.19 314 ILE A N 1
ATOM 2378 C CA . ILE A 1 314 ? -9.651 -5.538 16.863 1.00 98.19 314 ILE A CA 1
ATOM 2379 C C . ILE A 1 314 ? -11.081 -5.054 16.597 1.00 98.19 314 ILE A C 1
ATOM 2381 O O . ILE A 1 314 ? -11.764 -5.602 15.731 1.00 98.19 314 ILE A O 1
ATOM 2385 N N . SER A 1 315 ? -11.513 -3.997 17.294 1.00 98.06 315 SER A N 1
ATOM 2386 C CA . SER A 1 315 ? -12.864 -3.437 17.137 1.00 98.06 315 SER A CA 1
ATOM 2387 C C . SER A 1 315 ? -13.132 -2.967 15.705 1.00 98.06 315 SER A C 1
ATOM 2389 O O . SER A 1 315 ? -14.239 -3.137 15.193 1.00 98.06 315 SER A O 1
ATOM 2391 N N . GLU A 1 316 ? -12.127 -2.388 15.041 1.00 98.31 316 GLU A N 1
ATOM 2392 C CA . GLU A 1 316 ? -12.253 -1.914 13.665 1.00 98.31 316 GLU A CA 1
ATOM 2393 C C . GLU A 1 316 ? -12.309 -3.072 12.660 1.00 98.31 316 GLU A C 1
ATOM 2395 O O . GLU A 1 316 ? -13.155 -3.041 11.766 1.00 98.31 316 GLU A O 1
ATOM 2400 N N . VAL A 1 317 ? -11.512 -4.136 12.839 1.00 98.38 317 VAL A N 1
ATOM 2401 C CA . VAL A 1 317 ? -11.625 -5.357 12.015 1.00 98.38 317 VAL A CA 1
ATOM 2402 C C . VAL A 1 317 ? -13.017 -5.980 12.158 1.00 98.38 317 VAL A C 1
ATOM 2404 O O . VAL A 1 317 ? -13.680 -6.230 11.150 1.00 98.38 317 VAL A O 1
ATOM 2407 N N . GLU A 1 318 ? -13.517 -6.167 13.385 1.00 97.50 318 GLU A N 1
ATOM 2408 C CA . GLU A 1 318 ? -14.864 -6.712 13.626 1.00 97.50 318 GLU A CA 1
ATOM 2409 C C . GLU A 1 318 ? -15.959 -5.845 12.969 1.00 97.50 318 GLU A C 1
ATOM 2411 O O . GLU A 1 318 ? -16.899 -6.367 12.357 1.00 97.50 318 GLU A O 1
ATOM 2416 N N . ARG A 1 319 ? -15.822 -4.513 13.026 1.00 97.69 319 ARG A N 1
ATOM 2417 C CA . ARG A 1 319 ? -16.750 -3.555 12.405 1.00 97.69 319 ARG A CA 1
ATOM 2418 C C . ARG A 1 319 ? -16.721 -3.607 10.875 1.00 97.69 319 ARG A C 1
ATOM 2420 O O . ARG A 1 319 ? -17.784 -3.592 10.249 1.00 97.69 319 ARG A O 1
ATOM 2427 N N . VAL A 1 320 ? -15.533 -3.681 10.277 1.00 97.31 320 VAL A N 1
ATOM 2428 C CA . VAL A 1 320 ? -15.321 -3.787 8.824 1.00 97.31 320 VAL A CA 1
ATOM 2429 C C . VAL A 1 320 ? -15.908 -5.091 8.288 1.00 97.31 320 VAL A C 1
ATOM 2431 O O . VAL A 1 320 ? -16.692 -5.066 7.336 1.00 97.31 320 VAL A O 1
ATOM 2434 N N . VAL A 1 321 ? -15.608 -6.217 8.942 1.00 96.38 321 VAL A N 1
ATOM 2435 C CA . VAL A 1 321 ? -16.114 -7.549 8.569 1.00 96.38 321 VAL A CA 1
ATOM 2436 C C . VAL A 1 321 ? -17.638 -7.603 8.676 1.00 96.38 321 VAL A C 1
ATOM 2438 O O . VAL A 1 321 ? -18.300 -8.088 7.761 1.00 96.38 321 VAL A O 1
ATOM 2441 N N . LYS A 1 322 ? -18.214 -7.023 9.739 1.00 95.81 322 LYS A N 1
ATOM 2442 C CA . LYS A 1 322 ? -19.670 -6.889 9.904 1.00 95.81 322 LYS A CA 1
ATOM 2443 C C . LYS A 1 322 ? -20.324 -6.019 8.822 1.00 95.81 322 LYS A C 1
ATOM 2445 O O . LYS A 1 322 ? -21.490 -6.242 8.506 1.00 95.81 322 LYS A O 1
ATOM 2450 N N . ARG A 1 323 ? -19.613 -5.024 8.273 1.00 95.06 323 ARG A N 1
ATOM 2451 C CA . ARG A 1 323 ? -20.120 -4.171 7.183 1.00 95.06 323 ARG A CA 1
ATOM 2452 C C . ARG A 1 323 ? -20.044 -4.856 5.811 1.00 95.06 323 ARG A C 1
ATOM 2454 O O . ARG A 1 323 ? -20.878 -4.557 4.963 1.00 95.06 323 ARG A O 1
ATOM 2461 N N . GLY A 1 324 ? -19.072 -5.743 5.586 1.00 93.88 324 GLY A N 1
ATOM 2462 C CA . GLY A 1 324 ? -19.013 -6.611 4.399 1.00 93.88 324 GLY A CA 1
ATOM 2463 C C . GLY A 1 324 ? -18.759 -5.909 3.056 1.00 93.88 324 GLY A C 1
ATOM 2464 O O . GLY A 1 324 ? -19.059 -6.479 2.015 1.00 93.88 324 GLY A O 1
ATOM 2465 N N . ALA A 1 325 ? -18.236 -4.677 3.058 1.00 94.56 325 ALA A N 1
ATOM 2466 C CA . ALA A 1 325 ? -18.023 -3.880 1.839 1.00 94.56 325 ALA A CA 1
ATOM 2467 C C . ALA A 1 325 ? -16.554 -3.810 1.372 1.00 94.56 325 ALA A C 1
ATOM 2469 O O . ALA A 1 325 ? -16.294 -3.595 0.190 1.00 94.56 325 ALA A O 1
ATOM 2470 N N . LEU A 1 326 ? -15.593 -3.977 2.287 1.00 97.62 326 LEU A N 1
ATOM 2471 C CA . LEU A 1 326 ? -14.154 -3.868 2.012 1.00 97.62 326 LEU A CA 1
ATOM 2472 C C . LEU A 1 326 ? -13.533 -5.256 1.806 1.00 97.62 326 LEU A C 1
ATOM 2474 O O . LEU A 1 326 ? -13.953 -6.229 2.431 1.00 97.62 326 LEU A O 1
ATOM 2478 N N . ARG A 1 327 ? -12.556 -5.350 0.900 1.00 97.69 327 ARG A N 1
ATOM 2479 C CA . ARG A 1 327 ? -12.003 -6.611 0.369 1.00 97.69 327 ARG A CA 1
ATOM 2480 C C . ARG A 1 327 ? -10.703 -7.062 1.037 1.00 97.69 327 ARG A C 1
ATOM 2482 O O . ARG A 1 327 ? -10.211 -8.136 0.708 1.00 97.69 327 ARG A O 1
ATOM 2489 N N . GLY A 1 328 ? -10.166 -6.275 1.964 1.00 98.31 328 GLY A N 1
ATOM 2490 C CA . GLY A 1 328 ? -8.950 -6.579 2.714 1.00 98.31 328 GLY A CA 1
ATOM 2491 C C . GLY A 1 328 ? -8.744 -5.624 3.887 1.00 98.31 328 GLY A C 1
ATOM 2492 O O . GLY A 1 328 ? -9.557 -4.726 4.120 1.00 98.31 328 GLY A O 1
ATOM 2493 N N . LEU A 1 329 ? -7.659 -5.839 4.621 1.00 98.69 329 LEU A N 1
ATOM 2494 C CA . LEU A 1 329 ? -7.240 -5.071 5.793 1.00 98.69 329 LEU A CA 1
ATOM 2495 C C . LEU A 1 329 ? -5.806 -4.590 5.550 1.00 98.69 329 LEU A C 1
ATOM 2497 O O . LEU A 1 329 ? -4.992 -5.400 5.133 1.00 98.69 329 LEU A O 1
ATOM 2501 N N . ASP A 1 330 ? -5.476 -3.337 5.841 1.00 98.38 330 ASP A N 1
ATOM 2502 C CA . ASP A 1 330 ? -4.104 -2.808 5.844 1.00 98.38 330 ASP A CA 1
ATOM 2503 C C . ASP A 1 330 ? -3.801 -2.280 7.246 1.00 98.38 330 ASP A C 1
ATOM 2505 O O . ASP A 1 330 ? -4.450 -1.341 7.712 1.00 98.38 330 ASP A O 1
ATOM 2509 N N . ILE A 1 331 ? -2.868 -2.909 7.966 1.00 97.19 331 ILE A N 1
ATOM 2510 C CA . ILE A 1 331 ? -2.436 -2.371 9.262 1.00 97.19 331 ILE A CA 1
ATOM 2511 C C . ILE A 1 331 ? -1.609 -1.125 8.975 1.00 97.19 331 ILE A C 1
ATOM 2513 O O . ILE A 1 331 ? -0.614 -1.202 8.257 1.00 97.19 331 ILE A O 1
ATOM 2517 N N . ALA A 1 332 ? -2.006 0.003 9.571 1.00 93.75 332 ALA A N 1
ATOM 2518 C CA . ALA A 1 332 ? -1.364 1.301 9.407 1.00 93.75 332 ALA A CA 1
ATOM 2519 C C . ALA A 1 332 ? 0.115 1.228 9.824 1.00 93.75 332 ALA A C 1
ATOM 2521 O O . ALA A 1 332 ? 0.468 1.409 10.991 1.00 93.75 332 ALA A O 1
ATOM 2522 N N . ASN A 1 333 ? 0.972 0.909 8.858 1.00 89.88 333 ASN A N 1
ATOM 2523 C CA . ASN A 1 333 ? 2.361 0.563 9.100 1.00 89.88 333 ASN A CA 1
ATOM 2524 C C . ASN A 1 333 ? 3.146 1.799 9.569 1.00 89.88 333 ASN A C 1
ATOM 2526 O O . ASN A 1 333 ? 2.854 2.933 9.174 1.00 89.88 333 ASN A O 1
ATOM 2530 N N . SER A 1 334 ? 4.141 1.599 10.429 1.00 88.38 334 SER A N 1
ATOM 2531 C CA . SER A 1 334 ? 4.989 2.685 10.914 1.00 88.38 334 SER A CA 1
ATOM 2532 C C . SER A 1 334 ? 6.396 2.199 11.242 1.00 88.38 334 SER A C 1
ATOM 2534 O O . SER A 1 334 ? 6.624 1.042 11.585 1.00 88.38 334 SER A O 1
ATOM 2536 N N . SER A 1 335 ? 7.365 3.106 11.149 1.00 82.50 335 SER A N 1
ATOM 2537 C CA . SER A 1 335 ? 8.774 2.817 11.434 1.00 82.50 335 SER A CA 1
ATOM 2538 C C . SER A 1 335 ? 9.041 2.405 12.888 1.00 82.50 335 SER A C 1
ATOM 2540 O O . SER A 1 335 ? 10.067 1.800 13.174 1.00 82.50 335 SER A O 1
ATOM 2542 N N . ASP A 1 336 ? 8.148 2.779 13.802 1.00 82.69 336 ASP A N 1
ATOM 2543 C CA . ASP A 1 336 ? 8.183 2.553 15.251 1.00 82.69 336 ASP A CA 1
ATOM 2544 C C . ASP A 1 336 ? 7.165 1.495 15.721 1.00 82.69 336 ASP A C 1
ATOM 2546 O O . ASP A 1 336 ? 6.904 1.368 16.919 1.00 82.69 336 ASP A O 1
ATOM 2550 N N . LEU A 1 337 ? 6.590 0.733 14.783 1.00 89.12 337 LEU A N 1
ATOM 2551 C CA . LEU A 1 337 ? 5.648 -0.345 15.061 1.00 89.12 337 LEU A CA 1
ATOM 2552 C C . LEU A 1 337 ? 6.233 -1.328 16.086 1.00 89.12 337 LEU A C 1
ATOM 2554 O O . LEU A 1 337 ? 7.375 -1.779 15.959 1.00 89.12 337 LEU A O 1
ATOM 2558 N N . LYS A 1 338 ? 5.435 -1.706 17.094 1.00 91.94 338 LYS A N 1
ATOM 2559 C CA . LYS A 1 338 ? 5.835 -2.738 18.059 1.00 91.94 338 LYS A CA 1
ATOM 2560 C C . LYS A 1 338 ? 6.195 -4.023 17.289 1.00 91.94 338 LYS A C 1
ATOM 2562 O O . LYS A 1 338 ? 5.379 -4.448 16.472 1.00 91.94 338 LYS A O 1
ATOM 2567 N N . PRO A 1 339 ? 7.367 -4.649 17.514 1.00 93.38 339 PRO A N 1
ATOM 2568 C CA . PRO A 1 339 ? 7.851 -5.722 16.646 1.00 93.38 339 PRO A CA 1
ATOM 2569 C C . PRO A 1 339 ? 6.835 -6.852 16.456 1.00 93.38 339 PRO A C 1
ATOM 2571 O O . PRO A 1 339 ? 6.213 -7.291 17.420 1.00 93.38 339 PRO A O 1
ATOM 2574 N N . LEU A 1 340 ? 6.661 -7.338 15.222 1.00 95.81 340 LEU A N 1
ATOM 2575 C CA . LEU A 1 340 ? 5.604 -8.312 14.901 1.00 95.81 340 LEU A CA 1
ATOM 2576 C C . LEU A 1 340 ? 5.834 -9.707 15.502 1.00 95.81 340 LEU A C 1
ATOM 2578 O O . LEU A 1 340 ? 4.905 -10.508 15.551 1.00 95.81 340 LEU A O 1
ATOM 2582 N N . TRP A 1 341 ? 7.046 -9.985 15.991 1.00 95.94 341 TRP A N 1
ATOM 2583 C CA . TRP A 1 341 ? 7.339 -11.179 16.783 1.00 95.94 341 TRP A CA 1
ATOM 2584 C C . TRP A 1 341 ? 6.828 -11.104 18.230 1.00 95.94 341 TRP A C 1
ATOM 2586 O O . TRP A 1 341 ? 6.849 -12.109 18.939 1.00 95.94 341 TRP A O 1
ATOM 2596 N N . ASP A 1 342 ? 6.380 -9.933 18.692 1.00 96.88 342 ASP A N 1
ATOM 2597 C CA . ASP A 1 342 ? 5.912 -9.739 20.061 1.00 96.88 342 ASP A CA 1
ATOM 2598 C C . ASP A 1 342 ? 4.499 -10.337 20.258 1.00 96.88 342 ASP A C 1
ATOM 2600 O O . ASP A 1 342 ? 3.583 -10.010 19.493 1.00 96.88 342 ASP A O 1
ATOM 2604 N N . PRO A 1 343 ? 4.271 -11.168 21.299 1.00 95.12 343 PRO A N 1
ATOM 2605 C CA . PRO A 1 343 ? 2.966 -11.773 21.581 1.00 95.12 343 PRO A CA 1
ATOM 2606 C C . PRO A 1 343 ? 1.800 -10.791 21.764 1.00 95.12 343 PRO A C 1
ATOM 2608 O O . PRO A 1 343 ? 0.650 -11.224 21.687 1.00 95.12 343 PRO A O 1
ATOM 2611 N N . TYR A 1 344 ? 2.072 -9.494 21.971 1.00 96.00 344 TYR A N 1
ATOM 2612 C CA . TYR A 1 344 ? 1.085 -8.408 21.936 1.00 96.00 344 TYR A CA 1
ATOM 2613 C C . TYR A 1 344 ? 0.128 -8.492 20.743 1.00 96.00 344 TYR A C 1
ATOM 2615 O O . TYR A 1 344 ? -1.050 -8.194 20.896 1.00 96.00 344 TYR A O 1
ATOM 2623 N N . TRP A 1 345 ? 0.606 -8.924 19.575 1.00 97.44 345 TRP A N 1
ATOM 2624 C CA . TRP A 1 345 ? -0.206 -8.965 18.359 1.00 97.44 345 TRP A CA 1
ATOM 2625 C C . TRP A 1 345 ? -1.147 -10.174 18.250 1.00 97.44 345 TRP A C 1
ATOM 2627 O O . TRP A 1 345 ? -2.088 -10.128 17.458 1.00 97.44 345 TRP A O 1
ATOM 2637 N N . ASN A 1 346 ? -0.949 -11.237 19.042 1.00 96.38 346 ASN A N 1
ATOM 2638 C CA . ASN A 1 346 ? -1.721 -12.483 18.910 1.00 96.38 346 ASN A CA 1
ATOM 2639 C C . ASN A 1 346 ? -3.257 -12.284 18.961 1.00 96.38 346 ASN A C 1
ATOM 2641 O O . ASN A 1 346 ? -3.930 -12.841 18.097 1.00 96.38 346 ASN A O 1
ATOM 2645 N N . PRO A 1 347 ? -3.840 -11.448 19.850 1.00 97.50 347 PRO A N 1
ATOM 2646 C CA . PRO A 1 347 ? -5.289 -11.215 19.864 1.00 97.50 347 PRO A CA 1
ATOM 2647 C C . PRO A 1 347 ? -5.845 -10.555 18.590 1.00 97.50 347 PRO A C 1
ATOM 2649 O O . PRO A 1 347 ? -7.031 -10.700 18.301 1.00 97.50 347 PRO A O 1
ATOM 2652 N N . LEU A 1 348 ? -5.015 -9.832 17.825 1.00 97.81 348 LEU A N 1
ATOM 2653 C CA . LEU A 1 348 ? -5.389 -9.303 16.510 1.00 97.81 348 LEU A CA 1
ATOM 2654 C C . LEU A 1 348 ? -5.251 -10.383 15.426 1.00 97.81 348 LEU A C 1
ATOM 2656 O O . LEU A 1 348 ? -6.124 -10.492 14.565 1.00 97.81 348 LEU A O 1
ATOM 2660 N N . TRP A 1 349 ? -4.214 -11.223 15.496 1.00 97.62 349 TRP A N 1
ATOM 2661 C CA . TRP A 1 349 ? -4.048 -12.368 14.595 1.00 97.62 349 TRP A CA 1
ATOM 2662 C C . TRP A 1 349 ? -5.206 -13.373 14.696 1.00 97.62 349 TRP A C 1
ATOM 2664 O O . TRP A 1 349 ? -5.719 -13.785 13.658 1.00 97.62 349 TRP A O 1
ATOM 2674 N N . ASP A 1 350 ? -5.691 -13.678 15.909 1.00 96.25 350 ASP A N 1
ATOM 2675 C CA . ASP A 1 350 ? -6.868 -14.537 16.143 1.00 96.25 350 ASP A CA 1
ATOM 2676 C C . ASP A 1 350 ? -8.104 -14.063 15.344 1.00 96.25 350 ASP A C 1
ATOM 2678 O O . ASP A 1 350 ? -8.865 -14.861 14.791 1.00 96.25 350 ASP A O 1
ATOM 2682 N N . VAL A 1 351 ? -8.311 -12.743 15.291 1.00 96.94 351 VAL A N 1
ATOM 2683 C CA . VAL A 1 351 ? -9.455 -12.086 14.636 1.00 96.94 351 VAL A CA 1
ATOM 2684 C C . VAL A 1 351 ? -9.267 -12.042 13.116 1.00 96.94 351 VAL A C 1
ATOM 2686 O O . VAL A 1 351 ? -10.217 -12.275 12.367 1.00 96.94 351 VAL A O 1
ATOM 2689 N N . ILE A 1 352 ? -8.041 -11.796 12.646 1.00 97.12 352 ILE A N 1
ATOM 2690 C CA . ILE A 1 352 ? -7.707 -11.744 11.217 1.00 97.12 352 ILE A CA 1
ATOM 2691 C C . ILE A 1 352 ? -7.781 -13.140 10.575 1.00 97.12 352 ILE A C 1
ATOM 2693 O O . ILE A 1 352 ? -8.433 -13.296 9.540 1.00 97.12 352 ILE A O 1
ATOM 2697 N N . ASP A 1 353 ? -7.210 -14.171 11.205 1.00 96.62 353 ASP A N 1
ATOM 2698 C CA . ASP A 1 353 ? -7.308 -15.572 10.756 1.00 96.62 353 ASP A CA 1
ATOM 2699 C C . ASP A 1 353 ? -8.777 -16.040 10.692 1.00 96.62 353 ASP A C 1
ATOM 2701 O O . ASP A 1 353 ? -9.182 -16.779 9.789 1.00 96.62 353 ASP A O 1
ATOM 2705 N N . GLY A 1 354 ? -9.608 -15.566 11.626 1.00 93.94 354 GLY A N 1
ATOM 2706 C CA . GLY A 1 354 ? -11.050 -15.815 11.679 1.00 93.94 354 GLY A CA 1
ATOM 2707 C C . GLY A 1 354 ? -11.885 -15.134 10.586 1.00 93.94 354 GLY A C 1
ATOM 2708 O O . GLY A 1 354 ? -12.948 -15.644 10.239 1.00 93.94 354 GLY A O 1
ATOM 2709 N N . CYS A 1 355 ? -11.430 -14.008 10.020 1.00 94.25 355 CYS A N 1
ATOM 2710 C CA . CYS A 1 355 ? -12.249 -13.184 9.119 1.00 94.25 355 CYS A CA 1
ATOM 2711 C C . CYS A 1 355 ? -12.085 -13.478 7.617 1.00 94.25 355 CYS A C 1
ATOM 2713 O O . CYS A 1 355 ? -12.886 -13.013 6.805 1.00 94.25 355 CYS A O 1
ATOM 2715 N N . GLY A 1 356 ? -11.044 -14.216 7.220 1.00 90.62 356 GLY A N 1
ATOM 2716 C CA . GLY A 1 356 ? -10.811 -14.648 5.836 1.00 90.62 356 GLY A CA 1
ATOM 2717 C C . GLY A 1 356 ? -10.404 -13.556 4.830 1.00 90.62 356 GLY A C 1
ATOM 2718 O O . GLY A 1 356 ? -10.083 -13.899 3.684 1.00 90.62 356 GLY A O 1
ATOM 2719 N N . LEU A 1 357 ? -10.374 -12.281 5.227 1.00 96.94 357 LEU A N 1
ATOM 2720 C CA . LEU A 1 357 ? -9.841 -11.172 4.428 1.00 96.94 357 LEU A CA 1
ATOM 2721 C C . LEU A 1 357 ? -8.298 -11.235 4.361 1.00 96.94 357 LEU A C 1
ATOM 2723 O O . LEU A 1 357 ? -7.670 -11.704 5.311 1.00 96.94 357 LEU A O 1
ATOM 2727 N N . PRO A 1 358 ? -7.661 -10.802 3.258 1.00 98.38 358 PRO A N 1
ATOM 2728 C CA . PRO A 1 358 ? -6.214 -10.620 3.216 1.00 98.38 358 PRO A CA 1
ATOM 2729 C C . PRO A 1 358 ? -5.773 -9.480 4.142 1.00 98.38 358 PRO A C 1
ATOM 2731 O O . PRO A 1 358 ? -6.402 -8.421 4.182 1.00 98.38 358 PRO A O 1
ATOM 2734 N N . LEU A 1 359 ? -4.674 -9.715 4.856 1.00 98.69 359 LEU A N 1
ATOM 2735 C CA . LEU A 1 359 ? -3.945 -8.735 5.649 1.00 98.69 359 LEU A CA 1
ATOM 2736 C C . LEU A 1 359 ? -2.816 -8.149 4.808 1.00 98.69 359 LEU A C 1
ATOM 2738 O O . LEU A 1 359 ? -2.014 -8.879 4.234 1.00 98.69 359 LEU A O 1
ATOM 2742 N N . HIS A 1 360 ? -2.729 -6.833 4.792 1.00 98.69 360 HIS A N 1
ATOM 2743 C CA . HIS A 1 360 ? -1.708 -6.062 4.125 1.00 98.69 360 HIS A CA 1
ATOM 2744 C C . HIS A 1 360 ? -0.830 -5.338 5.144 1.00 98.69 360 HIS A C 1
ATOM 2746 O O . HIS A 1 360 ? -1.286 -4.922 6.214 1.00 98.69 360 HIS A O 1
ATOM 2752 N N . PHE A 1 361 ? 0.428 -5.167 4.756 1.00 97.81 361 PHE A N 1
ATOM 2753 C CA . PHE A 1 361 ? 1.250 -4.059 5.215 1.00 97.81 361 PHE A CA 1
ATOM 2754 C C . PHE A 1 361 ? 1.779 -3.344 3.978 1.00 97.81 361 PHE A C 1
ATOM 2756 O O . PHE A 1 361 ? 2.498 -3.948 3.177 1.00 97.81 361 PHE A O 1
ATOM 2763 N N . HIS A 1 362 ? 1.457 -2.065 3.832 1.00 96.38 362 HIS A N 1
ATOM 2764 C CA . HIS A 1 362 ? 2.086 -1.206 2.833 1.00 96.38 362 HIS A CA 1
ATOM 2765 C C . HIS A 1 362 ? 3.486 -0.740 3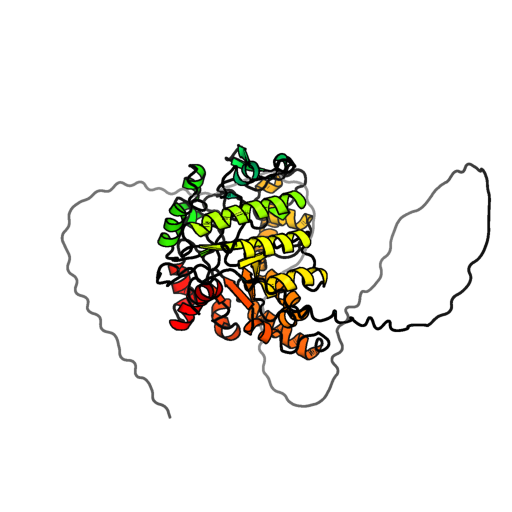.273 1.00 96.38 362 HIS A C 1
ATOM 2767 O O . HIS A 1 362 ? 3.744 -0.579 4.473 1.00 96.38 362 HIS A O 1
ATOM 2773 N N . THR A 1 363 ? 4.403 -0.491 2.332 1.00 92.81 363 THR A N 1
ATOM 2774 C CA . THR A 1 363 ? 5.735 0.047 2.666 1.00 92.81 363 THR A CA 1
ATOM 2775 C C . THR A 1 363 ? 5.682 1.468 3.230 1.00 92.81 363 THR A C 1
ATOM 2777 O O . THR A 1 363 ? 4.898 2.320 2.809 1.00 92.81 363 THR A O 1
ATOM 2780 N N . VAL A 1 364 ? 6.545 1.700 4.225 1.00 83.25 364 VAL A N 1
ATOM 2781 C CA . VAL A 1 364 ? 6.776 2.985 4.910 1.00 83.25 364 VAL A CA 1
ATOM 2782 C C . VAL A 1 364 ? 8.269 3.278 5.123 1.00 83.25 364 VAL A C 1
ATOM 2784 O O . VAL A 1 364 ? 8.624 4.261 5.775 1.00 83.25 364 VAL A O 1
ATOM 2787 N N . GLY A 1 365 ? 9.153 2.448 4.559 1.00 85.12 365 GLY A N 1
ATOM 2788 C CA . GLY A 1 365 ? 10.595 2.500 4.798 1.00 85.12 365 GLY A CA 1
ATOM 2789 C C . GLY A 1 365 ? 11.017 1.952 6.168 1.00 85.12 365 GLY A C 1
ATOM 2790 O O . GLY A 1 365 ? 10.208 1.465 6.955 1.00 85.12 365 GLY A O 1
ATOM 2791 N N . GLY A 1 366 ? 12.323 1.988 6.435 1.00 83.00 366 GLY A N 1
ATOM 2792 C CA . GLY A 1 366 ? 12.925 1.458 7.662 1.00 83.00 366 GLY A CA 1
ATOM 2793 C C . GLY A 1 366 ? 12.966 2.461 8.816 1.00 83.00 366 GLY A C 1
ATOM 2794 O O . GLY A 1 366 ? 12.889 3.678 8.614 1.00 83.00 366 GLY A O 1
ATOM 2795 N N . TYR A 1 367 ? 13.156 1.953 10.040 1.00 86.06 367 TYR A N 1
ATOM 2796 C CA . TYR A 1 367 ? 13.374 2.807 11.208 1.00 86.06 367 TYR A CA 1
ATOM 2797 C C . TYR A 1 367 ? 14.565 3.741 10.995 1.00 86.06 367 TYR A C 1
ATOM 2799 O O . TYR A 1 367 ? 15.671 3.313 10.674 1.00 86.06 367 TYR A O 1
ATOM 2807 N N . THR A 1 368 ? 14.323 5.034 11.194 1.00 87.00 368 THR A N 1
ATOM 2808 C CA . THR A 1 368 ? 15.322 6.084 11.027 1.00 87.00 368 THR A CA 1
ATOM 2809 C C . THR A 1 368 ? 15.220 7.056 12.204 1.00 87.00 368 THR A C 1
ATOM 2811 O O . THR A 1 368 ? 14.131 7.591 12.427 1.00 87.00 368 THR A O 1
ATOM 2814 N N . PRO A 1 369 ? 16.318 7.336 12.937 1.00 90.25 369 PRO A N 1
ATOM 2815 C CA . PRO A 1 369 ? 16.326 8.322 14.016 1.00 90.25 369 PRO A CA 1
ATOM 2816 C C . PRO A 1 369 ? 15.796 9.684 13.559 1.00 90.25 369 PRO A C 1
ATOM 2818 O O . PRO A 1 369 ? 16.087 10.134 12.450 1.00 90.25 369 PRO A O 1
ATOM 2821 N N . ASP A 1 370 ? 15.018 10.357 14.406 1.00 88.12 370 ASP A N 1
ATOM 2822 C CA . ASP A 1 370 ? 14.154 11.459 13.960 1.00 88.12 370 ASP A CA 1
ATOM 2823 C C . ASP A 1 370 ? 14.930 12.680 13.414 1.00 88.12 370 ASP A C 1
ATOM 2825 O O . ASP A 1 370 ? 14.493 13.344 12.473 1.00 88.12 370 ASP A O 1
ATOM 2829 N N . ASN A 1 371 ? 16.150 12.919 13.908 1.00 90.12 371 ASN A N 1
ATOM 2830 C CA . ASN A 1 371 ? 17.076 13.915 13.354 1.00 90.12 371 ASN A CA 1
ATOM 2831 C C . ASN A 1 371 ? 17.523 13.582 11.915 1.00 90.12 371 ASN A C 1
ATOM 2833 O O . ASN A 1 371 ? 17.600 14.477 11.073 1.00 90.12 371 ASN A O 1
ATOM 2837 N N . ILE A 1 372 ? 17.774 12.304 11.613 1.00 92.62 372 ILE A N 1
ATOM 2838 C CA . ILE A 1 372 ? 18.123 11.826 10.267 1.00 92.62 372 ILE A CA 1
ATOM 2839 C C . ILE A 1 372 ? 16.880 11.818 9.367 1.00 92.62 372 ILE A C 1
ATOM 2841 O O . ILE A 1 372 ? 16.947 12.256 8.216 1.00 92.62 372 ILE A O 1
ATOM 2845 N N . ARG A 1 373 ? 15.717 11.428 9.907 1.00 91.38 373 ARG A N 1
ATOM 2846 C CA . ARG A 1 373 ? 14.424 11.471 9.206 1.00 91.38 373 ARG A CA 1
ATOM 2847 C C . ARG A 1 373 ? 14.097 12.883 8.715 1.00 91.38 373 ARG A C 1
ATOM 2849 O O . ARG A 1 373 ? 13.647 13.044 7.583 1.00 91.38 373 ARG A O 1
ATOM 2856 N N . LYS A 1 374 ? 14.395 13.917 9.509 1.00 92.50 374 LYS A N 1
ATOM 2857 C CA . LYS A 1 374 ? 14.254 15.327 9.102 1.00 92.50 374 LYS A CA 1
ATOM 2858 C C . LYS A 1 374 ? 15.203 15.728 7.962 1.00 92.50 374 LYS A C 1
ATOM 2860 O O . LYS A 1 374 ? 14.770 16.435 7.057 1.00 92.50 374 LYS A O 1
ATOM 2865 N N . ILE A 1 375 ? 16.450 15.244 7.943 1.00 95.62 375 ILE A N 1
ATOM 2866 C CA . ILE A 1 375 ? 17.389 15.477 6.823 1.00 95.62 375 ILE A CA 1
ATOM 2867 C C . ILE A 1 375 ? 16.858 14.835 5.529 1.00 95.62 375 ILE A C 1
ATOM 2869 O O . ILE A 1 375 ? 16.784 15.497 4.493 1.00 95.62 375 ILE A O 1
ATOM 2873 N N . ILE A 1 376 ? 16.413 13.577 5.596 1.00 94.25 376 ILE A N 1
ATOM 2874 C CA . ILE A 1 376 ? 15.769 12.863 4.478 1.00 94.25 376 ILE A CA 1
ATOM 2875 C C . ILE A 1 376 ? 14.519 13.617 4.005 1.00 94.25 376 ILE A C 1
ATOM 2877 O O . ILE A 1 376 ? 14.309 13.799 2.805 1.00 94.25 376 ILE A O 1
ATOM 2881 N N . ALA A 1 377 ? 13.714 14.126 4.940 1.00 91.19 377 ALA A N 1
ATOM 2882 C CA . ALA A 1 377 ? 12.527 14.906 4.629 1.00 91.19 377 ALA A CA 1
ATOM 2883 C C . ALA A 1 377 ? 12.866 16.195 3.856 1.00 91.19 377 ALA A C 1
ATOM 2885 O O . ALA A 1 377 ? 12.190 16.465 2.863 1.00 91.19 377 ALA A O 1
ATOM 2886 N N . ILE A 1 378 ? 13.918 16.933 4.234 1.00 93.44 378 ILE A N 1
ATOM 2887 C CA . ILE A 1 378 ? 14.434 18.097 3.479 1.00 93.44 378 ILE A CA 1
ATOM 2888 C C . ILE A 1 378 ? 14.926 17.680 2.084 1.00 93.44 378 ILE A C 1
ATOM 2890 O O . ILE A 1 378 ? 14.687 18.380 1.101 1.00 93.44 378 ILE A O 1
ATOM 2894 N N . GLY A 1 379 ? 15.563 16.514 1.967 1.00 93.62 379 GLY A N 1
ATOM 2895 C CA . GLY A 1 379 ? 15.958 15.945 0.679 1.00 93.62 379 GLY A CA 1
ATOM 2896 C C . GLY A 1 379 ? 14.767 15.660 -0.236 1.00 93.62 379 GLY A C 1
ATOM 2897 O O . GLY A 1 379 ? 14.821 15.947 -1.435 1.00 93.62 379 GLY A O 1
ATOM 2898 N N . SER A 1 380 ? 13.669 15.140 0.316 1.00 89.81 380 SER A N 1
ATOM 2899 C CA . SER A 1 380 ? 12.430 14.926 -0.440 1.00 89.81 380 SER A CA 1
ATOM 2900 C C . SER A 1 380 ? 11.772 16.254 -0.844 1.00 89.81 380 SER A C 1
ATOM 2902 O O . SER A 1 380 ? 11.384 16.413 -1.998 1.00 89.81 380 SER A O 1
ATOM 2904 N N . ASP A 1 381 ? 11.711 17.234 0.062 1.00 88.12 381 ASP A N 1
ATOM 2905 C CA . ASP A 1 381 ? 11.101 18.548 -0.149 1.00 88.12 381 ASP A CA 1
ATOM 2906 C C . ASP A 1 381 ? 11.929 19.646 0.552 1.00 88.12 381 ASP A C 1
ATOM 2908 O O . ASP A 1 381 ? 11.847 19.787 1.778 1.00 88.12 381 ASP A O 1
ATOM 2912 N N . PRO A 1 382 ? 12.685 20.467 -0.209 1.00 89.44 382 PRO A N 1
ATOM 2913 C CA . PRO A 1 382 ? 13.544 21.510 0.352 1.00 89.44 382 PRO A CA 1
ATOM 2914 C C . PRO A 1 382 ? 12.802 22.546 1.200 1.00 89.44 382 PRO A C 1
ATOM 2916 O O . PRO A 1 382 ? 13.414 23.174 2.061 1.00 89.44 382 PRO A O 1
ATOM 2919 N N . THR A 1 383 ? 11.489 22.728 1.002 1.00 85.00 383 THR A N 1
ATOM 2920 C CA . THR A 1 383 ? 10.706 23.700 1.782 1.00 85.00 383 THR A CA 1
ATOM 2921 C C . THR A 1 383 ? 10.596 23.323 3.261 1.00 85.00 383 THR A C 1
ATOM 2923 O O . THR A 1 383 ? 10.374 24.197 4.100 1.00 85.00 383 THR A O 1
ATOM 2926 N N . ARG A 1 384 ? 10.846 22.051 3.607 1.00 88.06 384 ARG A N 1
ATOM 2927 C CA . ARG A 1 384 ? 10.891 21.561 4.993 1.00 88.06 384 ARG A CA 1
ATOM 2928 C C . ARG A 1 384 ? 12.084 22.090 5.793 1.00 88.06 384 ARG A C 1
ATOM 2930 O O . ARG A 1 384 ? 12.038 22.040 7.017 1.00 88.06 384 ARG A O 1
ATOM 2937 N N . ALA A 1 385 ? 13.099 22.667 5.141 1.00 90.31 385 ALA A N 1
ATOM 2938 C CA . ALA A 1 385 ? 14.193 23.363 5.825 1.00 90.31 385 ALA A CA 1
ATOM 2939 C C . ALA A 1 385 ? 13.725 24.625 6.583 1.00 90.31 385 ALA A C 1
ATOM 2941 O O . ALA A 1 385 ? 14.451 25.132 7.432 1.00 90.31 385 ALA A O 1
ATOM 2942 N N . ASN A 1 386 ? 12.509 25.112 6.305 1.00 87.19 386 ASN A N 1
ATOM 2943 C CA . ASN A 1 386 ? 11.904 26.263 6.979 1.00 87.19 386 ASN A CA 1
ATOM 2944 C C . ASN A 1 386 ? 11.170 25.905 8.289 1.00 87.19 386 ASN A C 1
ATOM 2946 O O . ASN A 1 386 ? 10.610 26.799 8.924 1.00 87.19 386 ASN A O 1
ATOM 2950 N N . ALA A 1 387 ? 11.100 24.626 8.682 1.00 85.00 387 ALA A N 1
ATOM 2951 C CA . ALA A 1 387 ? 10.466 24.245 9.945 1.00 85.00 387 ALA A CA 1
ATOM 2952 C C . ALA A 1 387 ? 11.306 24.735 11.150 1.00 85.00 387 ALA A C 1
ATOM 2954 O O . ALA A 1 387 ? 12.536 24.704 11.071 1.00 85.00 387 ALA A O 1
ATOM 2955 N N . PRO A 1 388 ? 10.691 25.162 12.275 1.00 85.88 388 PRO A N 1
ATOM 2956 C CA . PRO A 1 388 ? 11.425 25.733 13.415 1.00 85.88 388 PRO A CA 1
ATOM 2957 C C . PRO A 1 388 ? 12.485 24.805 14.028 1.00 85.88 388 PRO A C 1
ATOM 2959 O O . PRO A 1 388 ? 13.451 25.272 14.626 1.00 85.88 388 PRO A O 1
ATOM 2962 N N . ASP A 1 389 ? 12.292 23.496 13.881 1.00 88.25 389 ASP A N 1
ATOM 2963 C CA . ASP A 1 389 ? 13.117 22.407 14.400 1.00 88.25 389 ASP A CA 1
ATOM 2964 C C . ASP A 1 389 ? 13.829 21.612 13.282 1.00 88.25 389 ASP A C 1
ATOM 2966 O O . ASP A 1 389 ? 14.244 20.463 13.490 1.00 88.25 389 ASP A O 1
ATOM 2970 N N . ALA A 1 390 ? 13.958 22.212 12.091 1.00 90.88 390 ALA A N 1
ATOM 2971 C CA . ALA A 1 390 ? 14.686 21.639 10.966 1.00 90.88 390 ALA A CA 1
ATOM 2972 C C . ALA A 1 390 ? 16.208 21.616 11.229 1.00 90.88 390 ALA A C 1
ATOM 2974 O O . ALA A 1 390 ? 16.785 22.623 11.653 1.00 90.88 390 ALA A O 1
ATOM 2975 N N . PRO A 1 391 ? 16.901 20.498 10.946 1.00 93.94 391 PRO A N 1
ATOM 2976 C CA . PRO A 1 391 ? 18.355 20.447 11.012 1.00 93.94 391 PRO A CA 1
ATOM 2977 C C . PRO A 1 391 ? 18.972 21.326 9.919 1.00 93.94 391 PRO A C 1
ATOM 2979 O O . PRO A 1 391 ? 18.554 21.287 8.761 1.00 93.94 391 PRO A O 1
ATOM 2982 N N . LYS A 1 392 ? 20.015 22.085 10.272 1.00 94.50 392 LYS A N 1
ATOM 2983 C CA . LYS A 1 392 ? 20.839 22.805 9.293 1.00 94.50 392 LYS A CA 1
ATOM 2984 C C . LYS A 1 392 ? 21.686 21.792 8.525 1.00 94.50 392 LYS A C 1
ATOM 2986 O O . LYS A 1 392 ? 22.539 21.137 9.116 1.00 94.50 392 LYS A O 1
ATOM 2991 N N . VAL A 1 393 ? 21.431 21.660 7.228 1.00 96.31 393 VAL A N 1
ATOM 2992 C CA . VAL A 1 393 ? 22.106 20.709 6.340 1.00 96.31 393 VAL A CA 1
ATOM 2993 C C . VAL A 1 393 ? 22.145 21.271 4.921 1.00 96.31 393 VAL A C 1
ATOM 2995 O O . VAL A 1 393 ? 21.176 21.882 4.468 1.00 96.31 393 VAL A O 1
ATOM 2998 N N . ASP A 1 394 ? 23.251 21.054 4.213 1.00 96.69 394 ASP A N 1
ATOM 2999 C CA . ASP A 1 394 ? 23.367 21.458 2.814 1.00 96.69 394 ASP A CA 1
ATOM 3000 C C . ASP A 1 394 ? 22.425 20.630 1.936 1.00 96.69 394 ASP A C 1
ATOM 3002 O O . ASP A 1 394 ? 22.325 19.405 2.072 1.00 96.69 394 ASP A O 1
ATOM 3006 N N . LEU A 1 395 ? 21.746 21.284 0.990 1.00 94.69 395 LEU A N 1
ATOM 3007 C CA . LEU A 1 395 ? 20.750 20.616 0.153 1.00 94.69 395 LEU A CA 1
ATOM 3008 C C . LEU A 1 395 ? 21.307 19.398 -0.619 1.00 94.69 395 LEU A C 1
ATOM 3010 O O . LEU A 1 395 ? 20.606 18.388 -0.653 1.00 94.69 395 LEU A O 1
ATOM 3014 N N . PRO A 1 396 ? 22.536 19.401 -1.182 1.00 97.44 396 PRO A N 1
ATOM 3015 C CA . PRO A 1 396 ? 23.123 18.198 -1.777 1.00 97.44 396 PRO A CA 1
ATOM 3016 C C . PRO A 1 396 ? 23.230 17.017 -0.800 1.00 97.44 396 PRO A C 1
ATOM 3018 O O . PRO A 1 396 ? 22.903 15.894 -1.175 1.00 97.44 396 PRO A O 1
ATOM 3021 N N . VAL A 1 397 ? 23.598 17.258 0.464 1.00 97.06 397 VAL A N 1
ATOM 3022 C CA . VAL A 1 397 ? 23.682 16.210 1.500 1.00 97.06 397 VAL A CA 1
ATOM 3023 C C . VAL A 1 397 ? 22.292 15.662 1.821 1.00 97.06 397 VAL A C 1
ATOM 3025 O O . VAL A 1 397 ? 22.098 14.446 1.845 1.00 97.06 397 VAL A O 1
ATOM 3028 N N . ALA A 1 398 ? 21.300 16.540 1.986 1.00 97.00 398 ALA A N 1
ATOM 3029 C CA . ALA A 1 398 ? 19.912 16.132 2.197 1.00 97.00 398 ALA A CA 1
ATOM 3030 C C . ALA A 1 398 ? 19.356 15.334 1.000 1.00 97.00 398 ALA A C 1
ATOM 3032 O O . ALA A 1 398 ? 18.696 14.311 1.186 1.00 97.00 398 ALA A O 1
ATOM 3033 N N . ARG A 1 399 ? 19.667 15.748 -0.239 1.00 95.81 399 ARG A N 1
ATOM 3034 C CA . ARG A 1 399 ? 19.300 15.025 -1.469 1.00 95.81 399 ARG A CA 1
ATOM 3035 C C . ARG A 1 399 ? 19.932 13.636 -1.531 1.00 95.81 399 ARG A C 1
ATOM 3037 O O . ARG A 1 399 ? 19.212 12.697 -1.858 1.00 95.81 399 ARG A O 1
ATOM 3044 N N . SER A 1 400 ? 21.208 13.492 -1.175 1.00 96.75 400 SER A N 1
ATOM 3045 C CA . SER A 1 400 ? 21.872 12.184 -1.087 1.00 96.75 400 SER A CA 1
ATOM 3046 C C . SER A 1 400 ? 21.248 11.296 -0.009 1.00 96.75 400 SER A C 1
ATOM 3048 O O . SER A 1 400 ? 20.971 10.131 -0.273 1.00 96.75 400 SER A O 1
ATOM 3050 N N . ALA A 1 401 ? 20.935 11.843 1.172 1.00 95.75 401 ALA A N 1
ATOM 3051 C CA . ALA A 1 401 ? 20.254 11.098 2.232 1.00 95.75 401 ALA A CA 1
ATOM 3052 C C . ALA A 1 401 ? 18.871 10.586 1.785 1.00 95.75 401 ALA A C 1
ATOM 3054 O O . ALA A 1 401 ? 18.537 9.425 2.018 1.00 95.75 401 ALA A O 1
ATOM 3055 N N . PHE A 1 402 ? 18.090 11.423 1.090 1.00 94.69 402 PHE A N 1
ATOM 3056 C CA . PHE A 1 402 ? 16.818 11.002 0.500 1.00 94.69 402 PHE A CA 1
ATOM 3057 C C . PHE A 1 402 ? 17.001 9.955 -0.604 1.00 94.69 402 PHE A C 1
ATOM 3059 O O . PHE A 1 402 ? 16.260 8.979 -0.614 1.00 94.69 402 PHE A O 1
ATOM 3066 N N . ALA A 1 403 ? 17.993 10.111 -1.487 1.00 95.06 403 ALA A N 1
ATOM 3067 C CA . ALA A 1 403 ? 18.278 9.144 -2.547 1.00 95.06 403 ALA A CA 1
ATOM 3068 C C . ALA A 1 403 ? 18.623 7.752 -1.986 1.00 95.06 403 ALA A C 1
ATOM 3070 O O . ALA A 1 403 ? 18.068 6.757 -2.449 1.00 95.06 403 ALA A O 1
ATOM 3071 N N . SER A 1 404 ? 19.465 7.675 -0.949 1.00 93.75 404 SER A N 1
ATOM 3072 C CA . SER A 1 404 ? 19.772 6.408 -0.274 1.00 93.75 404 SER A CA 1
ATOM 3073 C C . SER A 1 404 ? 18.530 5.789 0.373 1.00 93.75 404 SER A C 1
ATOM 3075 O O . SER A 1 404 ? 18.257 4.607 0.176 1.00 93.75 404 SER A O 1
ATOM 3077 N N . ASN A 1 405 ? 17.745 6.590 1.102 1.00 92.56 405 ASN A N 1
ATOM 3078 C CA . ASN A 1 405 ? 16.563 6.108 1.815 1.00 92.56 405 ASN A CA 1
ATOM 3079 C C . ASN A 1 405 ? 15.454 5.614 0.869 1.00 92.56 405 ASN A C 1
ATOM 3081 O O . ASN A 1 405 ? 14.941 4.517 1.074 1.00 92.56 405 ASN A O 1
ATOM 3085 N N . ILE A 1 406 ? 15.128 6.370 -0.189 1.00 90.56 406 ILE A N 1
ATOM 3086 C CA . ILE A 1 406 ? 14.074 5.984 -1.140 1.00 90.56 406 ILE A CA 1
ATOM 3087 C C . ILE A 1 406 ? 14.470 4.745 -1.958 1.00 90.56 406 ILE A C 1
ATOM 3089 O O . ILE A 1 406 ? 13.628 3.897 -2.222 1.00 90.56 406 ILE A O 1
ATOM 3093 N N . THR A 1 407 ? 15.761 4.566 -2.265 1.00 92.06 407 THR A N 1
ATOM 3094 C CA . THR A 1 407 ? 16.261 3.363 -2.962 1.00 92.06 407 THR A CA 1
ATOM 3095 C C . THR A 1 407 ? 16.089 2.091 -2.124 1.00 92.06 407 THR A C 1
ATOM 3097 O O . THR A 1 407 ? 15.866 1.015 -2.667 1.00 92.06 407 THR A O 1
ATOM 3100 N N . GLN A 1 408 ? 16.178 2.199 -0.795 1.00 91.25 408 GLN A N 1
ATOM 3101 C CA . GLN A 1 408 ? 16.016 1.066 0.124 1.00 91.25 408 GLN A CA 1
ATOM 3102 C C . GLN A 1 408 ? 14.569 0.872 0.600 1.00 91.25 408 GLN A C 1
ATOM 3104 O O . GLN A 1 408 ? 14.280 -0.143 1.231 1.00 91.25 408 GLN A O 1
ATOM 3109 N N . PHE A 1 409 ? 13.676 1.831 0.330 1.00 90.25 409 PHE A N 1
ATOM 3110 C CA . PHE A 1 409 ? 12.324 1.947 0.885 1.00 90.25 409 PHE A CA 1
ATOM 3111 C C . PHE A 1 409 ? 11.571 0.611 0.901 1.00 90.25 409 PHE A C 1
ATOM 3113 O O . PHE A 1 409 ? 11.311 0.076 1.980 1.00 90.25 409 PHE A O 1
ATOM 3120 N N . GLN A 1 410 ? 11.366 0.035 -0.283 1.00 93.69 410 GLN A N 1
ATOM 3121 C CA . GLN A 1 410 ? 10.641 -1.215 -0.518 1.00 93.69 410 GLN A CA 1
ATOM 3122 C C . GLN A 1 410 ? 11.272 -2.437 0.181 1.00 93.69 410 GLN A C 1
ATOM 3124 O O . GLN A 1 410 ? 10.570 -3.265 0.763 1.00 93.69 410 GLN A O 1
ATOM 3129 N N . MET A 1 411 ? 12.609 -2.523 0.219 1.00 93.44 411 MET A N 1
ATOM 3130 C CA . MET A 1 411 ? 13.332 -3.646 0.841 1.00 93.44 411 MET A CA 1
ATOM 3131 C C . MET A 1 411 ? 13.117 -3.744 2.358 1.00 93.44 411 MET A C 1
ATOM 3133 O O . MET A 1 411 ? 13.313 -4.814 2.937 1.00 93.44 411 MET A O 1
ATOM 3137 N N . ASN A 1 412 ? 12.684 -2.666 3.023 1.00 92.88 412 ASN A N 1
ATOM 3138 C CA . ASN A 1 412 ? 12.389 -2.687 4.460 1.00 92.88 412 ASN A CA 1
ATOM 3139 C C . ASN A 1 412 ? 11.185 -3.575 4.815 1.00 92.88 412 ASN A C 1
ATOM 3141 O O . ASN A 1 412 ? 11.049 -3.966 5.976 1.00 92.88 412 ASN A O 1
ATOM 3145 N N . MET A 1 413 ? 10.366 -3.964 3.832 1.00 95.62 413 MET A N 1
ATOM 3146 C CA . MET A 1 413 ? 9.290 -4.949 4.003 1.00 95.62 413 MET A CA 1
ATOM 3147 C C . MET A 1 413 ? 9.803 -6.356 4.343 1.00 95.62 413 MET A C 1
ATOM 3149 O O . MET A 1 413 ? 9.052 -7.171 4.885 1.00 95.62 413 MET A O 1
ATOM 3153 N N . SER A 1 414 ? 11.101 -6.616 4.154 1.00 96.19 414 SER A N 1
ATOM 3154 C CA . SER A 1 414 ? 11.776 -7.796 4.707 1.00 96.19 414 SER A CA 1
ATOM 3155 C C . SER A 1 414 ? 11.625 -7.908 6.228 1.00 96.19 414 SER A C 1
ATOM 3157 O O . SER A 1 414 ? 11.476 -9.020 6.727 1.00 96.19 414 SER A O 1
ATOM 3159 N N . ASN A 1 415 ? 11.562 -6.795 6.970 1.00 95.00 415 ASN A N 1
ATOM 3160 C CA . ASN A 1 415 ? 11.352 -6.812 8.424 1.00 95.00 415 ASN A CA 1
ATOM 3161 C C . ASN A 1 415 ? 9.971 -7.370 8.806 1.00 95.00 415 ASN A C 1
ATOM 3163 O O . ASN A 1 415 ? 9.854 -8.102 9.788 1.00 95.00 415 ASN A O 1
ATOM 3167 N N . ILE A 1 416 ? 8.934 -7.054 8.019 1.00 97.00 416 ILE A N 1
ATOM 3168 C CA . ILE A 1 416 ? 7.566 -7.557 8.214 1.00 97.00 416 ILE A CA 1
ATOM 3169 C C . ILE A 1 416 ? 7.534 -9.063 7.931 1.00 97.00 416 ILE A C 1
ATOM 3171 O O . ILE A 1 416 ? 7.152 -9.853 8.796 1.00 97.00 416 ILE A O 1
ATOM 3175 N N . LEU A 1 417 ? 8.013 -9.460 6.746 1.00 98.00 417 LEU A N 1
ATOM 3176 C CA . LEU A 1 417 ? 8.020 -10.851 6.290 1.00 98.00 417 LEU A CA 1
ATOM 3177 C C . LEU A 1 417 ? 8.810 -11.769 7.237 1.00 98.00 417 LEU A C 1
ATOM 3179 O O . LEU A 1 417 ? 8.294 -12.799 7.676 1.00 98.00 417 LEU A O 1
ATOM 3183 N N . THR A 1 418 ? 10.040 -11.378 7.586 1.00 97.88 418 THR A N 1
ATOM 3184 C CA . THR A 1 418 ? 10.915 -12.167 8.467 1.00 97.88 418 THR A CA 1
ATOM 3185 C C . THR A 1 418 ? 10.328 -12.306 9.867 1.00 97.88 418 THR A C 1
ATOM 3187 O O . THR A 1 418 ? 10.264 -13.421 10.388 1.00 97.88 418 THR A O 1
ATOM 3190 N N . SER A 1 419 ? 9.828 -11.209 10.450 1.00 97.12 419 SER A N 1
ATOM 3191 C CA . SER A 1 419 ? 9.235 -11.221 11.791 1.00 97.12 419 SER A CA 1
ATOM 3192 C C . SER A 1 419 ? 8.005 -12.122 11.871 1.00 97.12 419 SER A C 1
ATOM 3194 O O . SER A 1 419 ? 7.887 -12.886 12.828 1.00 97.12 419 SER A O 1
ATOM 3196 N N . MET A 1 420 ? 7.095 -12.074 10.889 1.00 97.94 420 MET A N 1
ATOM 3197 C CA . MET A 1 420 ? 5.872 -12.891 10.907 1.00 97.94 420 MET A CA 1
ATOM 3198 C C . MET A 1 420 ? 6.152 -14.386 10.698 1.00 97.94 420 MET A C 1
ATOM 3200 O O . MET A 1 420 ? 5.543 -15.218 11.373 1.00 97.94 420 MET A O 1
ATOM 3204 N N . ILE A 1 421 ? 7.094 -14.744 9.816 1.00 98.38 421 ILE A N 1
ATOM 3205 C CA . ILE A 1 421 ? 7.480 -16.148 9.615 1.00 98.38 421 ILE A CA 1
ATOM 3206 C C . ILE A 1 421 ? 8.198 -16.695 10.855 1.00 98.38 421 ILE A C 1
ATOM 3208 O O . ILE A 1 421 ? 7.721 -17.667 11.436 1.00 98.38 421 ILE A O 1
ATOM 3212 N N . PHE A 1 422 ? 9.305 -16.082 11.297 1.00 98.31 422 PHE A N 1
ATOM 3213 C CA . PHE A 1 422 ? 10.128 -16.643 12.381 1.00 98.31 422 PHE A CA 1
ATOM 3214 C C . PHE A 1 422 ? 9.419 -16.666 13.740 1.00 98.31 422 PHE A C 1
ATOM 3216 O O . PHE A 1 422 ? 9.658 -17.565 14.539 1.00 98.31 422 PHE A O 1
ATOM 3223 N N . SER A 1 423 ? 8.484 -15.748 13.998 1.00 97.06 423 SER A N 1
ATOM 3224 C CA . SER A 1 423 ? 7.646 -15.811 15.205 1.00 97.06 423 SER A CA 1
ATOM 3225 C C . SER A 1 423 ? 6.523 -16.853 15.140 1.00 97.06 423 SER A C 1
ATOM 3227 O O . SER A 1 423 ? 5.687 -16.916 16.047 1.00 97.06 423 SER A O 1
ATOM 3229 N N . GLY A 1 424 ? 6.464 -17.665 14.079 1.00 97.50 424 GLY A N 1
ATOM 3230 C CA . GLY A 1 424 ? 5.504 -18.755 13.916 1.00 97.50 424 GLY A CA 1
ATOM 3231 C C . GLY A 1 424 ? 4.052 -18.297 13.771 1.00 97.50 424 GLY A C 1
ATOM 3232 O O . GLY A 1 424 ? 3.146 -19.104 13.974 1.00 97.50 424 GLY A O 1
ATOM 3233 N N . VAL A 1 425 ? 3.803 -17.021 13.447 1.00 97.81 425 VAL A N 1
ATOM 3234 C CA . VAL A 1 425 ? 2.442 -16.479 13.267 1.00 97.81 425 VAL A CA 1
ATOM 3235 C C . VAL A 1 425 ? 1.716 -17.291 12.197 1.00 97.81 425 VAL A C 1
ATOM 3237 O O . VAL A 1 425 ? 0.645 -17.830 12.445 1.00 97.81 425 VAL A O 1
ATOM 3240 N N . PHE A 1 426 ? 2.352 -17.500 11.049 1.00 98.06 426 PHE A N 1
ATOM 3241 C CA . PHE A 1 426 ? 1.796 -18.286 9.947 1.00 98.06 426 PHE A CA 1
ATOM 3242 C C . PHE A 1 426 ? 1.590 -19.776 10.238 1.00 98.06 426 PHE A C 1
ATOM 3244 O O . PHE A 1 426 ? 0.855 -20.430 9.493 1.00 98.06 426 PHE A O 1
ATOM 3251 N N . GLU A 1 427 ? 2.217 -20.316 11.288 1.00 97.56 427 GLU A N 1
ATOM 3252 C CA . GLU A 1 427 ? 1.969 -21.679 11.764 1.00 97.56 427 GLU A CA 1
ATOM 3253 C C . GLU A 1 427 ? 0.736 -21.750 12.663 1.00 97.56 427 GLU A C 1
ATOM 3255 O O . GLU A 1 427 ? -0.098 -22.633 12.483 1.00 97.56 427 GLU A O 1
ATOM 3260 N N . ARG A 1 428 ? 0.576 -20.781 13.575 1.00 97.31 428 ARG A N 1
ATOM 3261 C CA . ARG A 1 428 ? -0.614 -20.669 14.435 1.00 97.31 428 ARG A CA 1
ATOM 3262 C C . ARG A 1 428 ? -1.874 -20.276 13.659 1.00 97.31 428 ARG A C 1
ATOM 3264 O O . ARG A 1 428 ? -2.964 -20.705 14.020 1.00 97.31 428 ARG A O 1
ATOM 3271 N N . TYR A 1 429 ? -1.715 -19.492 12.594 1.00 97.62 429 TYR A N 1
ATOM 3272 C CA . TYR A 1 429 ? -2.801 -18.859 11.843 1.00 97.62 429 TYR A CA 1
ATOM 3273 C C . TYR A 1 429 ? -2.779 -19.264 10.358 1.00 97.62 429 TYR A C 1
ATOM 3275 O O . TYR A 1 429 ? -2.475 -18.443 9.493 1.00 97.62 429 TYR A O 1
ATOM 3283 N N . PRO A 1 430 ? -3.055 -20.542 10.024 1.00 97.06 430 PRO A N 1
ATOM 3284 C CA . PRO A 1 430 ? -2.858 -21.081 8.677 1.00 97.06 430 PRO A CA 1
ATOM 3285 C C . PRO A 1 430 ? -3.905 -20.633 7.640 1.00 97.06 430 PRO A C 1
ATOM 3287 O O . PRO A 1 430 ? -3.792 -21.037 6.481 1.00 97.06 430 PRO A O 1
ATOM 3290 N N . ARG A 1 431 ? -4.939 -19.861 8.021 1.00 96.81 431 ARG A N 1
ATOM 3291 C CA . ARG A 1 431 ? -5.931 -19.289 7.084 1.00 96.81 431 ARG A CA 1
ATOM 3292 C C . ARG A 1 431 ? -5.666 -17.816 6.775 1.00 96.81 431 ARG A C 1
ATOM 3294 O O . ARG A 1 431 ? -6.244 -17.298 5.812 1.00 96.81 431 ARG A O 1
ATOM 3301 N N . MET A 1 432 ? -4.821 -17.151 7.565 1.00 97.25 432 MET A N 1
ATOM 3302 C CA . MET A 1 432 ? -4.370 -15.791 7.291 1.00 97.25 432 MET A CA 1
ATOM 3303 C C . MET A 1 432 ? -3.673 -15.718 5.925 1.00 97.25 432 MET A C 1
ATOM 3305 O O . MET A 1 432 ? -3.126 -16.698 5.428 1.00 97.25 432 MET A O 1
ATOM 3309 N N . LYS A 1 433 ? -3.725 -14.547 5.289 1.00 98.38 433 LYS A N 1
ATOM 3310 C CA . LYS A 1 433 ? -3.035 -14.259 4.027 1.00 98.38 433 LYS A CA 1
ATOM 3311 C C . LYS A 1 433 ? -2.305 -12.939 4.189 1.00 98.38 433 LYS A C 1
ATOM 3313 O O . LYS A 1 433 ? -2.964 -11.961 4.533 1.00 98.38 433 LYS A O 1
ATOM 3318 N N . LEU A 1 434 ? -0.999 -12.911 3.951 1.00 98.75 434 LEU A N 1
ATOM 3319 C CA . LEU A 1 434 ? -0.205 -11.682 3.967 1.00 98.75 434 LEU A CA 1
ATOM 3320 C C . LEU A 1 434 ? -0.031 -11.150 2.543 1.00 98.75 434 LEU A C 1
ATOM 3322 O O . LEU A 1 434 ? 0.328 -11.905 1.643 1.00 98.75 434 LEU A O 1
ATOM 3326 N N . VAL A 1 435 ? -0.206 -9.847 2.361 1.00 98.81 435 VAL A N 1
ATOM 3327 C CA . VAL A 1 435 ? 0.178 -9.107 1.158 1.00 98.81 435 VAL A CA 1
ATOM 3328 C C . VAL A 1 435 ? 1.172 -8.018 1.552 1.00 98.81 435 VAL A C 1
ATOM 3330 O O . VAL A 1 435 ? 0.907 -7.208 2.440 1.00 98.81 435 VAL A O 1
ATOM 3333 N N . LEU A 1 436 ? 2.324 -7.993 0.892 1.00 98.62 436 LEU A N 1
ATOM 3334 C CA . LEU A 1 436 ? 3.279 -6.896 0.998 1.00 98.62 436 LEU A CA 1
ATOM 3335 C C . LEU A 1 436 ? 2.927 -5.844 -0.072 1.00 98.62 436 LEU A C 1
ATOM 3337 O O . LEU A 1 436 ? 3.053 -6.121 -1.265 1.00 98.62 436 LEU A O 1
ATOM 3341 N N . GLY A 1 437 ? 2.424 -4.684 0.364 1.00 97.81 437 GLY A N 1
ATOM 3342 C CA . GLY A 1 437 ? 2.015 -3.561 -0.492 1.00 97.81 437 GLY A CA 1
ATOM 3343 C C . GLY A 1 437 ? 3.192 -2.661 -0.870 1.00 97.81 437 GLY A C 1
ATOM 3344 O O . GLY A 1 437 ? 4.054 -2.407 -0.023 1.00 97.81 437 GLY A O 1
ATOM 3345 N N . GLU A 1 438 ? 3.248 -2.229 -2.132 1.00 96.81 438 GLU A N 1
ATOM 3346 C CA . GLU A 1 438 ? 4.360 -1.526 -2.788 1.00 96.81 438 GLU A CA 1
ATOM 3347 C C . GLU A 1 438 ? 5.754 -2.136 -2.461 1.00 96.81 438 GLU A C 1
ATOM 3349 O O . GLU A 1 438 ? 6.788 -1.475 -2.433 1.00 96.81 438 GLU A O 1
ATOM 3354 N N . SER A 1 439 ? 5.855 -3.439 -2.185 1.00 96.50 439 SER A N 1
ATOM 3355 C CA . SER A 1 439 ? 7.101 -3.984 -1.620 1.00 96.50 439 SER A CA 1
ATOM 3356 C C . SER A 1 439 ? 8.217 -4.224 -2.631 1.00 96.50 439 SER A C 1
ATOM 3358 O O . SER A 1 439 ? 9.320 -4.598 -2.224 1.00 96.50 439 SER A O 1
ATOM 3360 N N . GLY A 1 440 ? 7.932 -4.121 -3.932 1.00 96.88 440 GLY A N 1
ATOM 3361 C CA . GLY A 1 440 ? 8.751 -4.769 -4.956 1.00 96.88 440 GLY A CA 1
ATOM 3362 C C . GLY A 1 440 ? 8.811 -6.287 -4.733 1.00 96.88 440 GLY A C 1
ATOM 3363 O O . GLY A 1 440 ? 8.210 -6.817 -3.790 1.00 96.88 440 GLY A O 1
ATOM 3364 N N . ILE A 1 441 ? 9.536 -7.013 -5.588 1.00 98.06 441 ILE A N 1
ATOM 3365 C CA . ILE A 1 441 ? 9.603 -8.482 -5.487 1.00 98.06 441 ILE A CA 1
ATOM 3366 C C . ILE A 1 441 ? 11.015 -9.068 -5.635 1.00 98.06 441 ILE A C 1
ATOM 3368 O O . ILE A 1 441 ? 11.269 -10.161 -5.136 1.00 98.06 441 ILE A O 1
ATOM 3372 N N . GLY A 1 442 ? 11.969 -8.351 -6.236 1.00 97.50 442 GLY A N 1
ATOM 3373 C CA . GLY A 1 442 ? 13.321 -8.849 -6.521 1.00 97.50 442 GLY A CA 1
ATOM 3374 C C . GLY A 1 442 ? 14.188 -9.167 -5.300 1.00 97.50 442 GLY A C 1
ATOM 3375 O O . GLY A 1 442 ? 15.108 -9.974 -5.409 1.00 97.50 442 GLY A O 1
ATOM 3376 N N . TRP A 1 443 ? 13.894 -8.594 -4.129 1.00 97.62 443 TRP A N 1
ATOM 3377 C CA . TRP A 1 443 ? 14.602 -8.923 -2.883 1.00 97.62 443 TRP A CA 1
ATOM 3378 C C . TRP A 1 443 ? 14.048 -10.175 -2.185 1.00 97.62 443 TRP A C 1
ATOM 3380 O O . TRP A 1 443 ? 14.762 -10.791 -1.388 1.00 97.62 443 TRP A O 1
ATOM 3390 N N . ILE A 1 444 ? 12.797 -10.561 -2.467 1.00 98.56 444 ILE A N 1
ATOM 3391 C CA . ILE A 1 444 ? 12.078 -11.592 -1.705 1.00 98.56 444 ILE A CA 1
ATOM 3392 C C . ILE A 1 444 ? 12.743 -12.974 -1.845 1.00 98.56 444 ILE A C 1
ATOM 3394 O O . ILE A 1 444 ? 13.024 -13.571 -0.805 1.00 98.56 444 ILE A O 1
ATOM 3398 N N . PRO A 1 445 ? 13.100 -13.474 -3.050 1.00 98.12 445 PRO A N 1
ATOM 3399 C CA . PRO A 1 445 ? 13.750 -14.781 -3.198 1.00 98.12 445 PRO A CA 1
ATOM 3400 C C . PRO A 1 445 ? 15.067 -14.898 -2.420 1.00 98.12 445 PRO A C 1
ATOM 3402 O O . PRO A 1 445 ? 15.325 -15.920 -1.790 1.00 98.12 445 PRO A O 1
ATOM 3405 N N . TYR A 1 446 ? 15.873 -13.828 -2.397 1.00 97.81 446 TYR A N 1
ATOM 3406 C CA . TYR A 1 446 ? 17.118 -13.791 -1.624 1.00 97.81 446 TYR A CA 1
ATOM 3407 C C . TYR A 1 446 ? 16.862 -13.891 -0.114 1.00 97.81 446 TYR A C 1
ATOM 3409 O O . TYR A 1 446 ? 17.538 -14.653 0.578 1.00 97.81 446 TYR A O 1
ATOM 3417 N N . VAL A 1 447 ? 15.877 -13.147 0.402 1.00 98.38 447 VAL A N 1
ATOM 3418 C CA . VAL A 1 447 ? 15.527 -13.197 1.828 1.00 98.38 447 VAL A CA 1
ATOM 3419 C C . VAL A 1 447 ? 14.947 -14.560 2.202 1.00 98.38 447 VAL A C 1
ATOM 3421 O O . VAL A 1 447 ? 15.382 -15.118 3.202 1.00 98.38 447 VAL A O 1
ATOM 3424 N N . LEU A 1 448 ? 14.056 -15.144 1.394 1.00 98.62 448 LEU A N 1
ATOM 3425 C CA . LEU A 1 448 ? 13.509 -16.483 1.653 1.00 98.62 448 LEU A CA 1
ATOM 3426 C C . LEU A 1 448 ? 14.607 -17.557 1.688 1.00 98.62 448 LEU A C 1
ATOM 3428 O O . LEU A 1 448 ? 14.664 -18.325 2.645 1.00 98.62 448 LEU A O 1
ATOM 3432 N N . TRP A 1 449 ? 15.530 -17.555 0.718 1.00 98.38 449 TRP A N 1
ATOM 3433 C CA . TRP A 1 449 ? 16.698 -18.443 0.739 1.00 98.38 449 TRP A CA 1
ATOM 3434 C C . TRP A 1 449 ? 17.545 -18.250 2.004 1.00 98.38 449 TRP A C 1
ATOM 3436 O O . TRP A 1 449 ? 17.933 -19.223 2.653 1.00 98.38 449 TRP A O 1
ATOM 3446 N N . ARG A 1 450 ? 17.812 -16.993 2.393 1.00 98.44 450 ARG A N 1
ATOM 3447 C CA . ARG A 1 450 ? 18.608 -16.706 3.592 1.00 98.44 450 ARG A CA 1
ATOM 3448 C C . ARG A 1 450 ? 17.907 -17.199 4.857 1.00 98.44 450 ARG A C 1
ATOM 3450 O O . ARG A 1 450 ? 18.585 -17.720 5.738 1.00 98.44 450 ARG A O 1
ATOM 3457 N N . MET A 1 451 ? 16.585 -17.051 4.936 1.00 98.62 451 MET A N 1
ATOM 3458 C CA . MET A 1 451 ? 15.779 -17.513 6.065 1.00 98.62 451 MET A CA 1
ATOM 3459 C C . MET A 1 451 ? 15.753 -19.037 6.179 1.00 98.62 451 MET A C 1
ATOM 3461 O O . MET A 1 451 ? 15.910 -19.544 7.285 1.00 98.62 451 MET A O 1
ATOM 3465 N N . ASP A 1 452 ? 15.604 -19.757 5.063 1.00 98.75 452 ASP A N 1
ATOM 3466 C CA . ASP A 1 452 ? 15.697 -21.221 5.041 1.00 98.75 452 ASP A CA 1
ATOM 3467 C C . ASP A 1 452 ? 17.070 -21.691 5.547 1.00 98.75 452 ASP A C 1
ATOM 3469 O O . ASP A 1 452 ? 17.143 -22.609 6.362 1.00 98.75 452 ASP A O 1
ATOM 3473 N N . ALA A 1 453 ? 18.151 -21.016 5.137 1.00 98.62 453 ALA A N 1
ATOM 3474 C CA . ALA A 1 453 ? 19.504 -21.315 5.603 1.00 98.62 453 ALA A CA 1
ATOM 3475 C C . ALA A 1 453 ? 19.696 -21.054 7.112 1.00 98.62 453 ALA A C 1
ATOM 3477 O O . ALA A 1 453 ? 20.257 -21.903 7.798 1.00 98.62 453 ALA A O 1
ATOM 3478 N N . GLU A 1 454 ? 19.209 -19.926 7.653 1.00 98.50 454 GLU A N 1
ATOM 3479 C CA . GLU A 1 454 ? 19.249 -19.674 9.110 1.00 98.50 454 GLU A CA 1
ATOM 3480 C C . GLU A 1 454 ? 18.399 -20.684 9.898 1.00 98.50 454 GLU A C 1
ATOM 3482 O O . GLU A 1 454 ? 18.765 -21.093 11.002 1.00 98.50 454 GLU A O 1
ATOM 3487 N N . TRP A 1 455 ? 17.245 -21.076 9.348 1.00 98.56 455 TRP A N 1
ATOM 3488 C CA . TRP A 1 455 ? 16.352 -22.039 9.984 1.00 98.56 455 TRP A CA 1
ATOM 3489 C C . TRP A 1 455 ? 16.947 -23.445 10.024 1.00 98.56 455 TRP A C 1
ATOM 3491 O O . TRP A 1 455 ? 16.768 -24.137 11.023 1.00 98.56 455 TRP A O 1
ATOM 3501 N N . GLU A 1 456 ? 17.666 -23.861 8.977 1.00 98.25 456 GLU A N 1
ATOM 3502 C CA . GLU A 1 456 ? 18.383 -25.139 8.961 1.00 98.25 456 GLU A CA 1
ATOM 3503 C C . GLU A 1 456 ? 19.576 -25.158 9.924 1.00 98.25 456 GLU A C 1
ATOM 3505 O O . GLU A 1 456 ? 19.757 -26.145 10.633 1.00 98.25 456 GLU A O 1
ATOM 3510 N N . ASP A 1 457 ? 20.350 -24.070 9.980 1.00 98.31 457 ASP A N 1
ATOM 3511 C CA . ASP A 1 457 ? 21.589 -23.985 10.762 1.00 98.31 457 ASP A CA 1
ATOM 3512 C C . ASP A 1 457 ? 21.352 -23.830 12.275 1.00 98.31 457 ASP A C 1
ATOM 3514 O O . ASP A 1 457 ? 21.921 -24.576 13.074 1.00 98.31 457 ASP A O 1
ATOM 3518 N N . GLN A 1 458 ? 20.501 -22.877 12.686 1.00 97.62 458 GLN A N 1
ATOM 3519 C CA . GLN A 1 458 ? 20.461 -22.423 14.086 1.00 97.62 458 GLN A CA 1
ATOM 3520 C C . GLN A 1 458 ? 19.070 -22.176 14.692 1.00 97.62 458 GLN A C 1
ATOM 3522 O O . GLN A 1 458 ? 18.983 -22.083 15.914 1.00 97.62 458 GLN A O 1
ATOM 3527 N N . PHE A 1 459 ? 17.984 -22.117 13.905 1.00 97.81 459 PHE A N 1
ATOM 3528 C CA . PHE A 1 459 ? 16.636 -21.778 14.416 1.00 97.81 459 PHE A CA 1
ATOM 3529 C C . PHE A 1 459 ? 15.595 -22.916 14.360 1.00 97.81 459 PHE A C 1
ATOM 3531 O O . PHE A 1 459 ? 14.388 -22.673 14.258 1.00 97.81 459 PHE A O 1
ATOM 3538 N N . LYS A 1 460 ? 16.042 -24.175 14.466 1.00 96.12 460 LYS A N 1
ATOM 3539 C CA . LYS A 1 460 ? 15.169 -25.365 14.614 1.00 96.12 460 LYS A CA 1
ATOM 3540 C C . LYS A 1 460 ? 14.429 -25.446 15.954 1.00 96.12 460 LYS A C 1
ATOM 3542 O O . LYS A 1 460 ? 13.548 -26.288 16.106 1.00 96.12 460 LYS A O 1
ATOM 3547 N N . ASP A 1 461 ? 14.799 -24.622 16.929 1.00 96.25 461 ASP A N 1
ATOM 3548 C CA . ASP A 1 461 ? 14.137 -24.498 18.231 1.00 96.25 461 ASP A CA 1
ATOM 3549 C C . ASP A 1 461 ? 12.848 -23.653 18.175 1.00 96.25 461 ASP A C 1
ATOM 3551 O O . ASP A 1 461 ? 11.998 -23.761 19.063 1.00 96.25 461 ASP A O 1
ATOM 3555 N N . LEU A 1 462 ? 12.679 -22.843 17.122 1.00 96.81 462 LEU A N 1
ATOM 3556 C CA . LEU A 1 462 ? 11.462 -22.074 16.869 1.00 96.81 462 LEU A CA 1
ATOM 3557 C C . LEU A 1 462 ? 10.286 -22.980 16.467 1.00 96.81 462 LEU A C 1
ATOM 3559 O O . LEU A 1 462 ? 10.453 -24.087 15.964 1.00 96.81 462 LEU A O 1
ATOM 3563 N N . SER A 1 463 ? 9.058 -22.476 16.616 1.00 95.25 463 SER A N 1
ATOM 3564 C CA . SER A 1 463 ? 7.813 -23.230 16.380 1.00 95.25 463 SER A CA 1
ATOM 3565 C C . SER A 1 463 ? 7.479 -23.532 14.905 1.00 95.25 463 SER A C 1
ATOM 3567 O O . SER A 1 463 ? 6.313 -23.756 14.590 1.00 95.25 463 SER A O 1
ATOM 3569 N N . LEU A 1 464 ? 8.440 -23.458 13.983 1.00 97.81 464 LEU A N 1
ATOM 3570 C CA . LEU A 1 464 ? 8.212 -23.658 12.548 1.00 97.81 464 LEU A CA 1
ATOM 3571 C C . LEU A 1 464 ? 8.296 -25.152 12.209 1.00 97.81 464 LEU A C 1
ATOM 3573 O O . LEU A 1 464 ? 9.247 -25.829 12.590 1.00 97.81 464 LEU A O 1
ATOM 3577 N N . THR A 1 465 ? 7.321 -25.660 11.455 1.00 97.31 465 THR A N 1
ATOM 3578 C CA . THR A 1 465 ? 7.240 -27.081 11.057 1.00 97.31 465 THR A CA 1
ATOM 3579 C C . THR A 1 465 ? 7.710 -27.342 9.623 1.00 97.31 465 THR A C 1
ATOM 3581 O O . THR A 1 465 ? 7.822 -28.494 9.205 1.00 97.31 465 THR A O 1
ATOM 3584 N N . MET A 1 466 ? 8.014 -26.282 8.872 1.00 97.94 466 MET A N 1
ATOM 3585 C CA . MET A 1 466 ? 8.509 -26.308 7.493 1.00 97.94 466 MET A CA 1
ATOM 3586 C C . MET A 1 466 ? 9.475 -25.136 7.243 1.00 97.94 466 MET A C 1
ATOM 3588 O O . MET A 1 466 ? 9.498 -24.202 8.049 1.00 97.94 466 MET A O 1
ATOM 3592 N N . PRO A 1 467 ? 10.262 -25.152 6.150 1.00 98.12 467 PRO A N 1
ATOM 3593 C CA . PRO A 1 467 ? 11.122 -24.028 5.800 1.00 98.12 467 PRO A CA 1
ATOM 3594 C C . PRO A 1 467 ? 10.335 -22.710 5.663 1.00 98.12 467 PRO A C 1
ATOM 3596 O O . PRO A 1 467 ? 9.216 -22.722 5.136 1.00 98.12 467 PRO A O 1
ATOM 3599 N N . PRO A 1 468 ? 10.893 -21.565 6.095 1.00 98.50 468 PRO A N 1
ATOM 3600 C CA . PRO A 1 468 ? 10.375 -20.225 5.817 1.00 98.50 468 PRO A CA 1
ATOM 3601 C C . PRO A 1 468 ? 9.802 -19.992 4.407 1.00 98.50 468 PRO A C 1
ATOM 3603 O O . PRO A 1 468 ? 8.729 -19.393 4.278 1.00 98.50 468 PRO A O 1
ATOM 3606 N N . SER A 1 469 ? 10.450 -20.493 3.353 1.00 98.44 469 SER A N 1
ATOM 3607 C CA . SER A 1 469 ? 9.970 -20.365 1.968 1.00 98.44 469 SER A CA 1
ATOM 3608 C C . SER A 1 469 ? 8.659 -21.116 1.685 1.00 98.44 469 SER A C 1
ATOM 3610 O O . SER A 1 469 ? 7.865 -20.675 0.850 1.00 98.44 469 SER A O 1
ATOM 3612 N N . GLU A 1 470 ? 8.357 -22.192 2.414 1.00 98.38 470 GLU A N 1
ATOM 3613 C CA . GLU A 1 470 ? 7.085 -22.914 2.295 1.00 98.38 470 GLU A CA 1
ATOM 3614 C C . GLU A 1 470 ? 5.927 -22.149 2.954 1.00 98.38 470 GLU A C 1
ATOM 3616 O O . GLU A 1 470 ? 4.802 -22.179 2.450 1.00 98.38 470 GLU A O 1
ATOM 3621 N N . TYR A 1 471 ? 6.188 -21.361 4.005 1.00 98.56 471 TYR A N 1
ATOM 3622 C CA . TYR A 1 471 ? 5.189 -20.425 4.537 1.00 98.56 471 TYR A CA 1
ATOM 3623 C C . TYR A 1 471 ? 4.833 -19.337 3.519 1.00 98.56 471 TYR A C 1
ATOM 3625 O O . TYR A 1 471 ? 3.648 -19.043 3.343 1.00 98.56 471 TYR A O 1
ATOM 3633 N N . TRP A 1 472 ? 5.824 -18.802 2.795 1.00 98.50 472 TRP A N 1
ATOM 3634 C CA . TRP A 1 472 ? 5.579 -17.877 1.684 1.00 98.50 472 TRP A CA 1
ATOM 3635 C C . TRP A 1 472 ? 4.680 -18.513 0.612 1.00 98.50 472 TRP A C 1
ATOM 3637 O O . TRP A 1 472 ? 3.612 -17.981 0.296 1.00 98.50 472 TRP A O 1
ATOM 3647 N N . LYS A 1 473 ? 5.044 -19.709 0.126 1.00 98.06 473 LYS A N 1
ATOM 3648 C CA . LYS A 1 473 ? 4.252 -20.468 -0.861 1.00 98.06 473 LYS A CA 1
ATOM 3649 C C . LYS A 1 473 ? 2.848 -20.826 -0.359 1.00 98.06 473 LYS A C 1
ATOM 3651 O O . LYS A 1 473 ? 1.922 -20.935 -1.167 1.00 98.06 473 LYS A O 1
ATOM 3656 N N . ARG A 1 474 ? 2.653 -20.982 0.954 1.00 97.88 474 ARG A N 1
ATOM 3657 C CA . ARG A 1 474 ? 1.342 -21.262 1.556 1.00 97.88 474 ARG A CA 1
ATOM 3658 C C . ARG A 1 474 ? 0.420 -20.043 1.552 1.00 97.88 474 ARG A C 1
ATOM 3660 O O . ARG A 1 474 ? -0.751 -20.199 1.210 1.00 97.88 474 ARG A O 1
ATOM 3667 N N . GLN A 1 475 ? 0.910 -18.864 1.950 1.00 97.38 475 GLN A N 1
ATOM 3668 C CA . GLN A 1 475 ? 0.012 -17.772 2.363 1.00 97.38 475 GLN A CA 1
ATOM 3669 C C . GLN A 1 475 ? 0.524 -16.327 2.204 1.00 97.38 475 GLN A C 1
ATOM 3671 O O . GLN A 1 475 ? -0.096 -15.415 2.758 1.00 97.38 475 GLN A O 1
ATOM 3676 N N . CYS A 1 476 ? 1.601 -16.087 1.453 1.00 98.75 476 CYS A N 1
ATOM 3677 C CA . CYS A 1 476 ? 2.115 -14.734 1.216 1.00 98.75 476 CYS A CA 1
ATOM 3678 C C . CYS A 1 476 ? 2.020 -14.311 -0.256 1.00 98.75 476 CYS A C 1
ATOM 3680 O O . CYS A 1 476 ? 2.172 -15.127 -1.163 1.00 98.75 476 CYS A O 1
ATOM 3682 N N . TRP A 1 477 ? 1.811 -13.014 -0.469 1.00 98.81 477 TRP A N 1
ATOM 3683 C CA . TRP A 1 477 ? 1.810 -12.334 -1.761 1.00 98.81 477 TRP A CA 1
ATOM 3684 C C . TRP A 1 477 ? 2.582 -11.010 -1.671 1.00 98.81 477 TRP A C 1
ATOM 3686 O O . TRP A 1 477 ? 2.759 -10.459 -0.583 1.00 98.81 477 TRP A O 1
ATOM 3696 N N . ALA A 1 478 ? 2.992 -10.465 -2.815 1.00 98.81 478 ALA A N 1
ATOM 3697 C CA . ALA A 1 478 ? 3.575 -9.126 -2.919 1.00 98.81 478 ALA A CA 1
ATOM 3698 C C . ALA A 1 478 ? 3.079 -8.375 -4.162 1.00 98.81 478 ALA A C 1
ATOM 3700 O O . ALA A 1 478 ? 2.741 -8.994 -5.181 1.00 98.81 478 ALA A O 1
ATOM 3701 N N . THR A 1 479 ? 3.060 -7.044 -4.071 1.00 98.69 479 THR A N 1
ATOM 3702 C CA . THR A 1 479 ? 2.764 -6.139 -5.187 1.00 98.69 479 THR A CA 1
ATOM 3703 C C . THR A 1 479 ? 4.017 -5.434 -5.711 1.00 98.69 479 THR A C 1
ATOM 3705 O O . THR A 1 479 ? 5.010 -5.252 -5.001 1.00 98.69 479 THR A O 1
ATOM 3708 N N . TYR A 1 480 ? 3.987 -5.052 -6.989 1.00 98.19 480 TYR A N 1
ATOM 3709 C CA . TYR A 1 480 ? 5.033 -4.245 -7.621 1.00 98.19 480 TYR A CA 1
ATOM 3710 C C . TYR A 1 480 ? 4.492 -3.453 -8.820 1.00 98.19 480 TYR A C 1
ATOM 3712 O O . TYR A 1 480 ? 3.575 -3.907 -9.510 1.00 98.19 480 TYR A O 1
ATOM 3720 N N . GLN A 1 481 ? 5.114 -2.306 -9.101 1.00 96.88 481 GLN A N 1
ATOM 3721 C CA . GLN A 1 481 ? 4.826 -1.484 -10.279 1.00 96.88 481 GLN A CA 1
ATOM 3722 C C . GLN A 1 481 ? 5.753 -1.787 -11.464 1.00 96.88 481 GLN A C 1
ATOM 3724 O O . GLN A 1 481 ? 5.305 -1.968 -12.598 1.00 96.88 481 GLN A O 1
ATOM 3729 N N . THR A 1 482 ? 7.059 -1.823 -11.187 1.00 96.44 482 THR A N 1
ATOM 3730 C CA . THR A 1 482 ? 8.160 -2.017 -12.143 1.00 96.44 482 THR A CA 1
ATOM 3731 C C . THR A 1 482 ? 9.309 -2.698 -11.407 1.00 96.44 482 THR A C 1
ATOM 3733 O O . THR A 1 482 ? 9.877 -2.110 -10.490 1.00 96.44 482 THR A O 1
ATOM 3736 N N . ASP A 1 483 ? 9.673 -3.921 -11.791 1.00 97.12 483 ASP A N 1
ATOM 3737 C CA . ASP A 1 483 ? 10.778 -4.652 -11.149 1.00 97.12 483 ASP A CA 1
ATOM 3738 C C . ASP A 1 483 ? 11.430 -5.667 -12.112 1.00 97.12 483 ASP A C 1
ATOM 3740 O O . ASP A 1 483 ? 11.182 -6.876 -12.039 1.00 97.12 483 ASP A O 1
ATOM 3744 N N . PRO A 1 484 ? 12.312 -5.208 -13.022 1.00 96.75 484 PRO A N 1
ATOM 3745 C CA . PRO A 1 484 ? 13.002 -6.082 -13.972 1.00 96.75 484 PRO A CA 1
ATOM 3746 C C . PRO A 1 484 ? 13.970 -7.100 -13.343 1.00 96.75 484 PRO A C 1
ATOM 3748 O O . PRO A 1 484 ? 14.498 -7.951 -14.063 1.00 96.75 484 PRO A O 1
ATOM 3751 N N . ILE A 1 485 ? 14.267 -7.000 -12.041 1.00 97.12 485 ILE A N 1
ATOM 3752 C CA . ILE A 1 485 ? 15.034 -8.013 -11.297 1.00 97.12 485 ILE A CA 1
ATOM 3753 C C . ILE A 1 485 ? 14.070 -9.062 -10.750 1.00 97.12 485 ILE A C 1
ATOM 3755 O O . ILE A 1 485 ? 14.256 -10.252 -10.990 1.00 97.12 485 ILE A O 1
ATOM 3759 N N . GLY A 1 486 ? 12.993 -8.605 -10.121 1.00 97.44 486 GLY A N 1
ATOM 3760 C CA . GLY A 1 486 ? 11.857 -9.398 -9.686 1.00 97.44 486 GLY A CA 1
ATOM 3761 C C . GLY A 1 486 ? 11.290 -10.325 -10.752 1.00 97.44 486 GLY A C 1
ATOM 3762 O O . GLY A 1 486 ? 11.163 -11.525 -10.525 1.00 97.44 486 GLY A O 1
ATOM 3763 N N . VAL A 1 487 ? 11.036 -9.797 -11.951 1.00 97.75 487 VAL A N 1
ATOM 3764 C CA . VAL A 1 487 ? 10.513 -10.583 -13.081 1.00 97.75 487 VAL A CA 1
ATOM 3765 C C . VAL A 1 487 ? 11.465 -11.712 -13.504 1.00 97.75 487 VAL A C 1
ATOM 3767 O O . VAL A 1 487 ? 11.001 -12.779 -13.895 1.00 97.75 487 VAL A O 1
ATOM 3770 N N . LYS A 1 488 ? 12.790 -11.538 -13.373 1.00 97.81 488 LYS A N 1
ATOM 3771 C CA . LYS A 1 488 ? 13.775 -12.601 -13.670 1.00 97.81 488 LYS A CA 1
ATOM 3772 C C . LYS A 1 488 ? 13.795 -13.719 -12.626 1.00 97.81 488 LYS A C 1
ATOM 3774 O O . LYS A 1 488 ? 14.313 -14.790 -12.915 1.00 97.81 488 LYS A O 1
ATOM 3779 N N . LEU A 1 489 ? 13.273 -13.459 -11.429 1.00 97.69 489 LEU A N 1
ATOM 3780 C CA . LEU A 1 489 ? 13.218 -14.394 -10.303 1.00 97.69 489 LEU A CA 1
ATOM 3781 C C . LEU A 1 489 ? 11.785 -14.896 -10.040 1.00 97.69 489 LEU A C 1
ATOM 3783 O O . LEU A 1 489 ? 11.507 -15.470 -8.989 1.00 97.69 489 LEU A O 1
ATOM 3787 N N . LEU A 1 490 ? 10.865 -14.677 -10.987 1.00 97.12 490 LEU A N 1
ATOM 3788 C CA . LEU A 1 490 ? 9.440 -14.978 -10.835 1.00 97.12 490 LEU A CA 1
ATOM 3789 C C . LEU A 1 490 ? 9.158 -16.473 -10.599 1.00 97.12 490 LEU A C 1
ATOM 3791 O O . LEU A 1 490 ? 8.224 -16.805 -9.869 1.00 97.12 490 LEU A O 1
ATOM 3795 N N . ASP A 1 491 ? 9.974 -17.359 -11.175 1.00 94.88 491 ASP A N 1
ATOM 3796 C CA . ASP A 1 491 ? 9.853 -18.811 -10.995 1.00 94.88 491 ASP A CA 1
ATOM 3797 C C . ASP A 1 491 ? 10.238 -19.252 -9.570 1.00 94.88 491 ASP A C 1
ATOM 3799 O O . ASP A 1 491 ? 9.551 -20.089 -8.989 1.00 94.88 491 ASP A O 1
ATOM 3803 N N . GLU A 1 492 ? 11.266 -18.636 -8.970 1.00 94.69 492 GLU A N 1
ATOM 3804 C CA . GLU A 1 492 ? 11.670 -18.873 -7.570 1.00 94.69 492 GLU A CA 1
ATOM 3805 C C . GLU A 1 492 ? 10.622 -18.341 -6.580 1.00 94.69 492 GLU A C 1
ATOM 3807 O O . GLU A 1 492 ? 10.359 -18.935 -5.533 1.00 94.69 492 GLU A O 1
ATOM 3812 N N . LEU A 1 493 ? 10.008 -17.203 -6.915 1.00 95.12 493 LEU A N 1
ATOM 3813 C CA . LEU A 1 493 ? 9.023 -16.531 -6.069 1.00 95.12 493 LEU A CA 1
ATOM 3814 C C . LEU A 1 493 ? 7.625 -17.173 -6.127 1.00 95.12 493 LEU A C 1
ATOM 3816 O O . LEU A 1 493 ? 6.843 -17.045 -5.180 1.00 95.12 493 LEU A O 1
ATOM 3820 N N . GLY A 1 494 ? 7.314 -17.844 -7.238 1.00 96.94 494 GLY A N 1
ATOM 3821 C CA . GLY A 1 494 ? 5.989 -18.348 -7.578 1.00 96.94 494 GLY A CA 1
ATOM 3822 C C . GLY A 1 494 ? 5.127 -17.280 -8.256 1.00 96.94 494 GLY A C 1
ATOM 3823 O O . GLY A 1 494 ? 4.673 -16.322 -7.630 1.00 96.94 494 GLY A O 1
ATOM 3824 N N . ALA A 1 495 ? 4.832 -17.465 -9.546 1.00 97.69 495 ALA A N 1
ATOM 3825 C CA . ALA A 1 495 ? 4.018 -16.529 -10.331 1.00 97.69 495 ALA A CA 1
ATOM 3826 C C . ALA A 1 495 ? 2.559 -16.373 -9.843 1.00 97.69 495 ALA A C 1
ATOM 3828 O O . ALA A 1 495 ? 1.856 -15.471 -10.293 1.00 97.69 495 ALA A O 1
ATOM 3829 N N . ASP A 1 496 ? 2.078 -17.238 -8.946 1.00 97.75 496 ASP A N 1
ATOM 3830 C CA . ASP A 1 496 ? 0.790 -17.120 -8.249 1.00 97.75 496 ASP A CA 1
ATOM 3831 C C . ASP A 1 496 ? 0.848 -16.227 -6.988 1.00 97.75 496 ASP A C 1
ATOM 3833 O O . ASP A 1 496 ? -0.201 -15.898 -6.427 1.00 97.75 496 ASP A O 1
ATOM 3837 N N . LYS A 1 497 ? 2.052 -15.820 -6.550 1.00 98.31 497 LYS A N 1
ATOM 3838 C CA . LYS A 1 497 ? 2.294 -14.958 -5.372 1.00 98.31 497 LYS A CA 1
ATOM 3839 C C . LYS A 1 497 ? 2.527 -13.488 -5.708 1.00 98.31 497 LYS A C 1
ATOM 3841 O O . LYS A 1 497 ? 2.574 -12.644 -4.818 1.00 98.31 497 LYS A O 1
ATOM 3846 N N . VAL A 1 498 ? 2.652 -13.168 -6.990 1.00 98.56 498 VAL A N 1
ATOM 3847 C CA . VAL A 1 498 ? 2.969 -11.820 -7.466 1.00 98.56 498 VAL A CA 1
ATOM 3848 C C . VAL A 1 498 ? 1.735 -11.170 -8.066 1.00 98.56 498 VAL A C 1
ATOM 3850 O O . VAL A 1 498 ? 1.030 -11.787 -8.864 1.00 98.56 498 VAL A O 1
ATOM 3853 N N . MET A 1 499 ? 1.484 -9.913 -7.716 1.00 98.81 499 MET A N 1
ATOM 3854 C CA . MET A 1 499 ? 0.433 -9.107 -8.325 1.00 98.81 499 MET A CA 1
ATOM 3855 C C . MET A 1 499 ? 1.023 -7.795 -8.837 1.00 98.81 499 MET A C 1
ATOM 3857 O O . MET A 1 499 ? 1.767 -7.123 -8.130 1.00 98.81 499 MET A O 1
ATOM 3861 N N . TRP A 1 500 ? 0.705 -7.417 -10.068 1.00 98.81 500 TRP A N 1
ATOM 3862 C CA . TRP A 1 500 ? 1.093 -6.109 -10.588 1.00 98.81 500 TRP A CA 1
ATOM 3863 C C . TRP A 1 500 ? 0.139 -5.008 -10.081 1.00 98.81 500 TRP A C 1
ATOM 3865 O O . TRP A 1 500 ? -1.066 -5.241 -9.963 1.00 98.81 500 TRP A O 1
ATOM 3875 N N . GLY A 1 501 ? 0.662 -3.812 -9.804 1.00 98.44 501 GLY A N 1
ATOM 3876 C CA . GLY A 1 501 ? -0.110 -2.615 -9.449 1.00 98.44 501 GLY A CA 1
ATOM 3877 C C . GLY A 1 501 ? 0.392 -1.370 -10.183 1.00 98.44 501 GLY A C 1
ATOM 3878 O O . GLY A 1 501 ? 1.579 -1.251 -10.468 1.00 98.44 501 GLY A O 1
ATOM 3879 N N . SER A 1 502 ? -0.501 -0.439 -10.515 1.00 98.31 502 SER A N 1
ATOM 3880 C CA . SER A 1 502 ? -0.139 0.812 -11.195 1.00 98.31 502 SER A CA 1
ATOM 3881 C C . SER A 1 502 ? 0.359 1.899 -10.247 1.00 98.31 502 SER A C 1
ATOM 3883 O O . SER A 1 502 ? 1.041 2.816 -10.717 1.00 98.31 502 SER A O 1
ATOM 3885 N N . ASP A 1 503 ? 0.011 1.792 -8.956 1.00 97.81 503 ASP A N 1
ATOM 3886 C CA . ASP A 1 503 ? 0.293 2.769 -7.900 1.00 97.81 503 ASP A CA 1
ATOM 3887 C C . ASP A 1 503 ? -0.266 4.168 -8.242 1.00 97.81 503 ASP A C 1
ATOM 3889 O O . ASP A 1 503 ? 0.340 5.231 -8.096 1.00 97.81 503 ASP A O 1
ATOM 3893 N N . PHE A 1 504 ? -1.485 4.189 -8.784 1.00 98.19 504 PHE A N 1
ATOM 3894 C CA . PHE A 1 504 ? -2.160 5.445 -9.090 1.00 98.19 504 PHE A CA 1
ATOM 3895 C C . PHE A 1 504 ? -2.760 6.058 -7.806 1.00 98.19 504 PHE A C 1
ATOM 3897 O O . PHE A 1 504 ? -3.611 5.410 -7.185 1.00 98.19 504 PHE A O 1
ATOM 3904 N N . PRO A 1 505 ? -2.423 7.308 -7.406 1.00 96.50 505 PRO A N 1
ATOM 3905 C CA . PRO A 1 505 ? -1.776 8.373 -8.179 1.00 96.50 505 PRO A CA 1
ATOM 3906 C C . PRO A 1 505 ? -0.428 8.850 -7.586 1.00 96.50 505 PRO A C 1
ATOM 3908 O O . PRO A 1 505 ? -0.186 10.064 -7.500 1.00 96.50 505 PRO A O 1
ATOM 3911 N N . HIS A 1 506 ? 0.441 7.945 -7.140 1.00 96.06 506 HIS A N 1
ATOM 3912 C CA . HIS A 1 506 ? 1.764 8.312 -6.625 1.00 96.06 506 HIS A CA 1
ATOM 3913 C C . HIS A 1 506 ? 2.770 8.534 -7.768 1.00 96.06 506 HIS A C 1
ATOM 3915 O O . HIS A 1 506 ? 2.571 8.057 -8.887 1.00 96.06 506 HIS A O 1
ATOM 3921 N N . PRO A 1 507 ? 3.819 9.349 -7.540 1.00 92.88 507 PRO A N 1
ATOM 3922 C CA . PRO A 1 507 ? 4.814 9.672 -8.564 1.00 92.88 507 PRO A CA 1
ATOM 3923 C C . PRO A 1 507 ? 5.814 8.535 -8.837 1.00 92.88 507 PRO A C 1
ATOM 3925 O O . PRO A 1 507 ? 6.560 8.615 -9.812 1.00 92.88 507 PRO A O 1
ATOM 3928 N N . ASP A 1 508 ? 5.851 7.529 -7.972 1.00 90.06 508 ASP A N 1
ATOM 3929 C CA . ASP A 1 508 ? 6.629 6.292 -8.045 1.00 90.06 508 ASP A CA 1
ATOM 3930 C C . ASP A 1 508 ? 6.033 5.349 -9.115 1.00 90.06 508 ASP A C 1
ATOM 3932 O O . ASP A 1 508 ? 6.761 4.708 -9.881 1.00 90.06 508 ASP A O 1
ATOM 3936 N N . GLY A 1 509 ? 4.700 5.358 -9.221 1.00 95.50 509 GLY A N 1
ATOM 3937 C CA . GLY A 1 509 ? 3.885 4.527 -10.095 1.00 95.50 509 GLY A CA 1
ATOM 3938 C C . GLY A 1 509 ? 3.981 4.758 -11.608 1.00 95.50 509 GLY A C 1
ATOM 3939 O O . GLY A 1 509 ? 4.596 5.690 -12.148 1.00 95.50 509 GLY A O 1
ATOM 3940 N N . VAL A 1 510 ? 3.317 3.852 -12.330 1.00 97.50 510 VAL A N 1
ATOM 3941 C CA . VAL A 1 510 ? 3.431 3.678 -13.792 1.00 97.50 510 VAL A CA 1
ATOM 3942 C C . VAL A 1 510 ? 2.225 4.198 -14.583 1.00 97.50 510 VAL A C 1
ATOM 3944 O O . VAL A 1 510 ? 2.304 4.335 -15.805 1.00 97.50 510 VAL A O 1
ATOM 3947 N N . TRP A 1 511 ? 1.149 4.606 -13.906 1.00 97.94 511 TRP A N 1
ATOM 3948 C CA . TRP A 1 511 ? 0.010 5.298 -14.522 1.00 97.94 511 TRP A CA 1
ATOM 3949 C C . TRP A 1 511 ? 0.437 6.621 -15.196 1.00 97.94 511 TRP A C 1
ATOM 3951 O O . TRP A 1 511 ? 1.181 7.388 -14.575 1.00 97.94 511 TRP A O 1
ATOM 3961 N N . PRO A 1 512 ? -0.013 6.962 -16.424 1.00 97.25 512 PRO A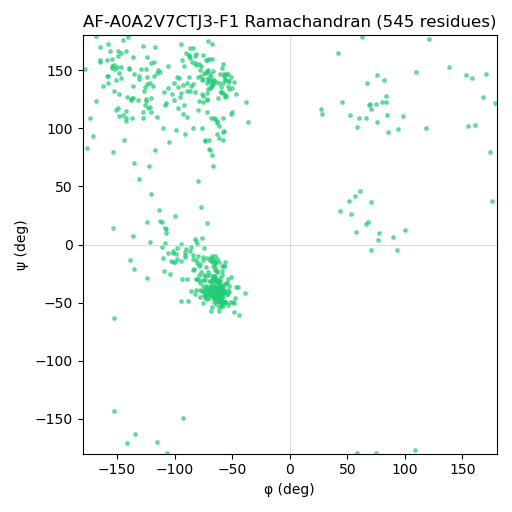 N 1
ATOM 3962 C CA . PRO A 1 512 ? -1.065 6.333 -17.237 1.00 97.25 512 PRO A CA 1
ATOM 3963 C C . PRO A 1 512 ? -0.515 5.391 -18.332 1.00 97.25 512 PRO A C 1
ATOM 3965 O O . PRO A 1 512 ? -1.126 5.248 -19.394 1.00 97.25 512 PRO A O 1
ATOM 3968 N N . ASP A 1 513 ? 0.691 4.852 -18.139 1.00 98.00 513 ASP A N 1
ATOM 3969 C CA . ASP A 1 513 ? 1.455 4.125 -19.157 1.00 98.00 513 ASP A CA 1
ATOM 3970 C C . ASP A 1 513 ? 1.561 2.621 -18.828 1.00 98.00 513 ASP A C 1
ATOM 3972 O O . ASP A 1 513 ? 2.422 1.918 -19.363 1.00 98.00 513 ASP A O 1
ATOM 3976 N N . SER A 1 514 ? 0.685 2.096 -17.961 1.00 98.25 514 SER A N 1
ATOM 3977 C CA . SER A 1 514 ? 0.773 0.735 -17.407 1.00 98.25 514 SER A CA 1
ATOM 3978 C C . SER A 1 514 ? 0.877 -0.359 -18.470 1.00 98.25 514 SER A C 1
ATOM 3980 O O . SER A 1 514 ? 1.674 -1.290 -18.336 1.00 98.25 514 SER A O 1
ATOM 3982 N N . ARG A 1 515 ? 0.135 -0.224 -19.580 1.00 98.00 515 ARG A N 1
ATOM 3983 C CA . ARG A 1 515 ? 0.212 -1.149 -20.728 1.00 98.00 515 ARG A CA 1
ATOM 3984 C C . ARG A 1 515 ? 1.623 -1.240 -21.325 1.00 98.00 515 ARG A C 1
ATOM 3986 O O . ARG A 1 515 ? 2.019 -2.327 -21.739 1.00 98.00 515 ARG A O 1
ATOM 3993 N N . GLU A 1 516 ? 2.372 -0.137 -21.377 1.00 97.75 516 GLU A N 1
ATOM 3994 C CA . GLU A 1 516 ? 3.739 -0.104 -21.916 1.00 97.75 516 GLU A CA 1
ATOM 3995 C C . GLU A 1 516 ? 4.716 -0.812 -20.971 1.00 97.75 516 GLU A C 1
ATOM 3997 O O . GLU A 1 516 ? 5.477 -1.676 -21.407 1.00 97.75 516 GLU A O 1
ATOM 4002 N N . TYR A 1 517 ? 4.646 -0.505 -19.672 1.00 97.81 517 TYR A N 1
ATOM 4003 C CA . TYR A 1 517 ? 5.474 -1.143 -18.645 1.00 97.81 517 TYR A CA 1
ATOM 4004 C C . TYR A 1 517 ? 5.242 -2.662 -18.607 1.00 97.81 517 TYR A C 1
ATOM 4006 O O . TYR A 1 517 ? 6.198 -3.432 -18.704 1.00 97.81 517 TYR A O 1
ATOM 4014 N N . ILE A 1 518 ? 3.978 -3.102 -18.592 1.00 98.19 518 ILE A N 1
ATOM 4015 C CA . ILE A 1 518 ? 3.601 -4.523 -18.650 1.00 98.19 518 ILE A CA 1
ATOM 4016 C C . ILE A 1 518 ? 4.102 -5.190 -19.939 1.00 98.19 518 ILE A C 1
ATOM 4018 O O . ILE A 1 518 ? 4.626 -6.305 -19.887 1.00 98.19 518 ILE A O 1
ATOM 4022 N N . ALA A 1 519 ? 3.956 -4.540 -21.099 1.00 97.94 519 ALA A N 1
ATOM 4023 C CA . ALA A 1 519 ? 4.421 -5.096 -22.370 1.00 97.94 519 ALA A CA 1
ATOM 4024 C C . ALA A 1 519 ? 5.951 -5.235 -22.412 1.00 97.94 519 ALA A C 1
ATOM 4026 O O . ALA A 1 519 ? 6.456 -6.264 -22.863 1.00 97.94 519 ALA A O 1
ATOM 4027 N N . ARG A 1 520 ? 6.684 -4.239 -21.902 1.00 97.88 520 ARG A N 1
ATOM 4028 C CA . ARG A 1 520 ? 8.150 -4.241 -21.823 1.00 97.88 520 ARG A CA 1
ATOM 4029 C C . ARG A 1 520 ? 8.675 -5.311 -20.868 1.00 97.88 520 ARG A C 1
ATOM 4031 O O . ARG A 1 520 ? 9.585 -6.053 -21.228 1.00 97.88 520 ARG A O 1
ATOM 4038 N N . GLU A 1 521 ? 8.132 -5.375 -19.656 1.00 97.44 521 GLU A N 1
ATOM 4039 C CA . GLU A 1 521 ? 8.683 -6.218 -18.590 1.00 97.44 521 GLU A CA 1
ATOM 4040 C C . GLU A 1 521 ? 8.164 -7.648 -18.638 1.00 97.44 521 GLU A C 1
ATOM 4042 O O . GLU A 1 521 ? 8.956 -8.568 -18.481 1.00 97.44 521 GLU A O 1
ATOM 4047 N N . LEU A 1 522 ? 6.878 -7.865 -18.920 1.00 97.88 522 LEU A N 1
ATOM 4048 C CA . LEU A 1 522 ? 6.293 -9.208 -18.917 1.00 97.88 522 LEU A CA 1
ATOM 4049 C C . LEU A 1 522 ? 6.080 -9.789 -20.317 1.00 97.88 522 LEU A C 1
ATOM 4051 O O . LEU A 1 522 ? 5.831 -10.985 -20.427 1.00 97.88 522 LEU A O 1
ATOM 4055 N N . GLY A 1 523 ? 6.153 -8.995 -21.393 1.00 97.31 523 GLY A N 1
ATOM 4056 C CA . GLY A 1 523 ? 5.765 -9.417 -22.751 1.00 97.31 523 GLY A CA 1
ATOM 4057 C C . GLY A 1 523 ? 6.524 -10.622 -23.321 1.00 97.31 523 GLY A C 1
ATOM 4058 O O . GLY A 1 523 ? 6.024 -11.266 -24.240 1.00 97.31 523 GLY A O 1
ATOM 4059 N N . HIS A 1 524 ? 7.689 -10.948 -22.759 1.00 97.19 524 HIS A N 1
ATOM 4060 C CA . HIS A 1 524 ? 8.492 -12.121 -23.110 1.00 97.19 524 HIS A CA 1
ATOM 4061 C C . HIS A 1 524 ? 8.058 -13.417 -22.392 1.00 97.19 524 HIS A C 1
ATOM 4063 O O . HIS A 1 524 ? 8.507 -14.499 -22.766 1.00 97.19 524 HIS A O 1
ATOM 4069 N N . LEU A 1 525 ? 7.199 -13.323 -21.370 1.00 97.94 525 LEU A N 1
ATOM 4070 C CA . LEU A 1 525 ? 6.703 -14.460 -20.593 1.00 97.94 525 LEU A CA 1
ATOM 4071 C C . LEU A 1 525 ? 5.488 -15.136 -21.257 1.00 97.94 525 LEU A C 1
ATOM 4073 O O . LEU A 1 525 ? 4.727 -14.479 -21.982 1.00 97.94 525 LEU A O 1
ATOM 4077 N N . PRO A 1 526 ? 5.228 -16.423 -20.948 1.00 98.06 526 PRO A N 1
ATOM 4078 C CA . PRO A 1 526 ? 4.007 -17.117 -21.347 1.00 98.06 526 PRO A CA 1
ATOM 4079 C C . PRO A 1 526 ? 2.729 -16.345 -20.990 1.00 98.06 526 PRO A C 1
ATOM 4081 O O . PRO A 1 526 ? 2.631 -15.681 -19.955 1.00 98.06 526 PRO A O 1
ATOM 4084 N N . ALA A 1 527 ? 1.720 -16.434 -21.860 1.00 97.75 527 ALA A N 1
ATOM 4085 C CA . ALA A 1 527 ? 0.492 -15.648 -21.734 1.00 97.75 527 ALA A CA 1
ATOM 4086 C C . ALA A 1 527 ? -0.321 -15.976 -20.466 1.00 97.75 527 ALA A C 1
ATOM 4088 O O . ALA A 1 527 ? -0.980 -15.089 -19.923 1.00 97.75 527 ALA A O 1
ATOM 4089 N N . ASP A 1 528 ? -0.263 -17.217 -19.977 1.00 97.62 528 ASP A N 1
ATOM 4090 C CA . ASP A 1 528 ? -0.903 -17.647 -18.733 1.00 97.62 528 ASP A CA 1
ATOM 4091 C C . ASP A 1 528 ? -0.168 -17.104 -17.495 1.00 97.62 528 ASP A C 1
ATOM 4093 O O . ASP A 1 528 ? -0.820 -16.590 -16.587 1.00 97.62 528 ASP A O 1
ATOM 4097 N N . VAL A 1 529 ? 1.172 -17.127 -17.489 1.00 98.25 529 VAL A N 1
ATOM 4098 C CA . VAL A 1 529 ? 2.015 -16.529 -16.437 1.00 98.25 529 VAL A CA 1
ATOM 4099 C C . VAL A 1 529 ? 1.745 -15.030 -16.339 1.00 98.25 529 VAL A C 1
ATOM 4101 O O . VAL A 1 529 ? 1.402 -14.531 -15.267 1.00 98.25 529 VAL A O 1
ATOM 4104 N N . ARG A 1 530 ? 1.775 -14.324 -17.477 1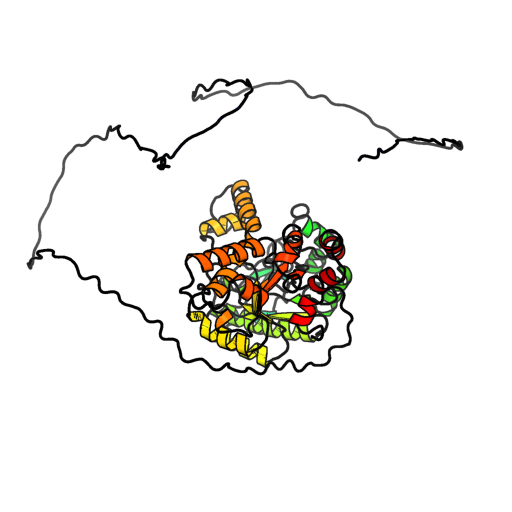.00 98.06 530 ARG A N 1
ATOM 4105 C CA . ARG A 1 530 ? 1.371 -12.913 -17.569 1.00 98.06 530 ARG A CA 1
ATOM 4106 C C . ARG A 1 530 ? -0.012 -12.673 -16.972 1.00 98.06 530 ARG A C 1
ATOM 4108 O O . ARG A 1 530 ? -0.175 -11.768 -16.159 1.00 98.06 530 ARG A O 1
ATOM 4115 N N . ARG A 1 531 ? -1.004 -13.481 -17.365 1.00 98.06 531 ARG A N 1
ATOM 4116 C CA . ARG A 1 531 ? -2.399 -13.317 -16.934 1.00 98.06 531 ARG A CA 1
ATOM 4117 C C . ARG A 1 531 ? -2.597 -13.581 -15.436 1.00 98.06 531 ARG A C 1
ATOM 4119 O O . ARG A 1 531 ? -3.466 -12.941 -14.849 1.00 98.06 531 ARG A O 1
ATOM 4126 N N . LYS A 1 532 ? -1.793 -14.445 -14.803 1.00 98.31 532 LYS A N 1
ATOM 4127 C CA . LYS A 1 532 ? -1.762 -14.585 -13.333 1.00 98.31 532 LYS A CA 1
ATOM 4128 C C . LYS A 1 532 ? -1.346 -13.270 -12.673 1.00 98.31 532 LYS A C 1
ATOM 4130 O O . LYS A 1 532 ? -2.128 -12.703 -11.911 1.00 98.31 532 LYS A O 1
ATOM 4135 N N . VAL A 1 533 ? -0.172 -12.762 -13.055 1.00 98.69 533 VAL A N 1
ATOM 4136 C CA . VAL A 1 533 ? 0.473 -11.586 -12.449 1.00 98.69 533 VAL A CA 1
ATOM 4137 C C . VAL A 1 533 ? -0.349 -10.304 -12.610 1.00 98.69 533 VAL A C 1
ATOM 4139 O O . VAL A 1 533 ? -0.539 -9.582 -11.635 1.00 98.69 533 VAL A O 1
ATOM 4142 N N . VAL A 1 534 ? -0.869 -10.017 -13.810 1.00 98.62 534 VAL A N 1
ATOM 4143 C CA . VAL A 1 534 ? -1.578 -8.744 -14.077 1.00 98.62 534 VAL A CA 1
ATOM 4144 C C . VAL A 1 534 ? -3.084 -8.790 -13.817 1.00 98.62 534 VAL A C 1
ATOM 4146 O O . VAL A 1 534 ? -3.758 -7.781 -14.004 1.00 98.62 534 VAL A O 1
ATOM 4149 N N . CYS A 1 535 ? -3.652 -9.950 -13.467 1.00 98.56 535 CYS A N 1
ATOM 4150 C CA . CYS A 1 535 ? -5.106 -10.096 -13.372 1.00 98.56 535 CYS A CA 1
ATOM 4151 C C . CYS A 1 535 ? -5.572 -11.179 -12.390 1.00 98.56 535 CYS A C 1
ATOM 4153 O O . CYS A 1 535 ? -6.302 -10.861 -11.453 1.00 98.56 535 CYS A O 1
ATOM 4155 N N . GLU A 1 536 ? -5.252 -12.463 -12.609 1.00 98.25 536 GLU A N 1
ATOM 4156 C CA . GLU A 1 536 ? -5.946 -13.531 -11.869 1.00 98.25 536 GLU A CA 1
ATOM 4157 C C . GLU A 1 536 ? -5.641 -13.537 -10.376 1.00 98.25 536 GLU A C 1
ATOM 4159 O O . GLU A 1 536 ? -6.548 -13.815 -9.595 1.00 98.25 536 GLU A O 1
ATOM 4164 N N . ASN A 1 537 ? -4.397 -13.260 -9.984 1.00 98.62 537 ASN A N 1
ATOM 4165 C CA . ASN A 1 537 ? -3.979 -13.361 -8.588 1.00 98.62 537 ASN A CA 1
ATOM 4166 C C . ASN A 1 537 ? -4.751 -12.344 -7.733 1.00 98.62 537 ASN A C 1
ATOM 4168 O O . ASN A 1 537 ? -5.444 -12.735 -6.794 1.00 98.62 537 ASN A O 1
ATOM 4172 N N . ALA A 1 538 ? -4.755 -11.071 -8.145 1.00 98.50 538 ALA A N 1
ATOM 4173 C CA . ALA A 1 538 ? -5.568 -10.028 -7.522 1.00 98.50 538 ALA A CA 1
ATOM 4174 C C . ALA A 1 538 ? -7.070 -10.342 -7.629 1.00 98.50 538 ALA A C 1
ATOM 4176 O O . ALA A 1 538 ? -7.789 -10.341 -6.628 1.00 98.50 538 ALA A O 1
ATOM 4177 N N . GLY A 1 539 ? -7.554 -10.693 -8.824 1.00 97.94 539 GLY A N 1
ATOM 4178 C CA . GLY A 1 539 ? -8.972 -10.963 -9.045 1.00 97.94 539 GLY A CA 1
ATOM 4179 C C . GLY A 1 539 ? -9.532 -12.070 -8.145 1.00 97.94 539 GLY A C 1
ATOM 4180 O O . GLY A 1 539 ? -10.619 -11.911 -7.587 1.00 97.94 539 GLY A O 1
ATOM 4181 N N . LYS A 1 540 ? -8.780 -13.160 -7.947 1.00 97.44 540 LYS A N 1
ATOM 4182 C CA . LYS A 1 540 ? -9.151 -14.278 -7.062 1.00 97.44 540 LYS A CA 1
ATOM 4183 C C . LYS A 1 540 ? -8.973 -13.940 -5.579 1.00 97.44 540 LYS A C 1
ATOM 4185 O O . LYS A 1 540 ? -9.776 -14.395 -4.764 1.00 97.44 540 LYS A O 1
ATOM 4190 N N . LEU A 1 541 ? -7.949 -13.159 -5.217 1.00 97.75 541 LEU A N 1
ATOM 4191 C CA . LEU A 1 541 ? -7.661 -12.798 -3.824 1.00 97.75 541 LEU A CA 1
ATOM 4192 C C . LEU A 1 541 ? -8.721 -11.851 -3.240 1.00 97.75 541 LEU A C 1
ATOM 4194 O O . LEU A 1 541 ? -9.187 -12.085 -2.124 1.00 97.75 541 LEU A O 1
ATOM 4198 N N . TYR A 1 542 ? -9.155 -10.851 -4.016 1.00 97.44 542 TYR A N 1
ATOM 4199 C CA . TYR A 1 542 ? -10.147 -9.844 -3.602 1.00 97.44 542 TYR A CA 1
ATOM 4200 C C . TYR A 1 542 ? -11.593 -10.187 -4.006 1.00 97.44 542 TYR A C 1
ATOM 4202 O O . TYR A 1 542 ? -12.526 -9.441 -3.701 1.00 97.44 542 TYR A O 1
ATOM 4210 N N . GLY A 1 543 ? -11.816 -11.331 -4.663 1.00 94.38 543 GLY A N 1
ATOM 4211 C CA . GLY A 1 543 ? -13.153 -11.818 -5.022 1.00 94.38 543 GLY A CA 1
ATOM 4212 C C . GLY A 1 543 ? -13.845 -11.003 -6.121 1.00 94.38 543 GLY A C 1
ATOM 4213 O O . GLY A 1 543 ? -15.057 -10.792 -6.051 1.00 94.38 543 GLY A O 1
ATOM 4214 N N . LEU A 1 544 ? -13.069 -10.531 -7.100 1.00 94.44 544 LEU A N 1
ATOM 4215 C CA . LEU A 1 544 ? -13.540 -9.965 -8.373 1.00 94.44 544 LEU A CA 1
ATOM 4216 C C . LEU A 1 544 ? -13.693 -11.061 -9.446 1.00 94.44 544 LEU A C 1
ATOM 4218 O O . LEU A 1 544 ? -14.543 -10.962 -10.326 1.00 94.44 544 LEU A O 1
ATOM 4222 N N . ILE A 1 545 ? -12.885 -12.123 -9.351 1.00 93.56 545 ILE A N 1
ATOM 4223 C CA . ILE A 1 545 ? -12.909 -13.319 -10.199 1.00 93.56 545 ILE A CA 1
ATOM 4224 C C . ILE A 1 545 ? -13.210 -14.528 -9.303 1.00 93.56 545 ILE A C 1
ATOM 4226 O O . ILE A 1 545 ? -12.650 -14.655 -8.213 1.00 93.56 545 ILE A O 1
ATOM 4230 N N . SER A 1 546 ? -14.097 -15.419 -9.752 1.00 82.94 546 SER A N 1
ATOM 4231 C CA . SER A 1 546 ? -14.377 -16.686 -9.064 1.00 82.94 546 SER A CA 1
ATOM 4232 C C . SER A 1 546 ? -13.121 -17.566 -8.968 1.00 82.94 546 SER A C 1
ATOM 4234 O O . SER A 1 546 ? -12.269 -17.534 -9.855 1.00 82.94 546 SER A O 1
ATOM 4236 N N . LYS A 1 547 ? -13.008 -18.331 -7.878 1.00 63.75 547 LYS A N 1
ATOM 4237 C CA . LYS A 1 547 ? -11.870 -19.230 -7.627 1.00 63.75 547 LYS A CA 1
ATOM 4238 C C . LYS A 1 547 ? -11.837 -20.415 -8.588 1.00 63.75 547 LYS A C 1
ATOM 4240 O O . LYS A 1 547 ? -12.929 -20.965 -8.846 1.00 63.75 547 LYS A O 1
#

Sequence (547 aa):
MEQLLPLVERELVNLGGRPGDDGAAADRVDEDIDAAVLVDDALDRGGHLRGVERVGHEALRGPARGPDGAHGLIEGILVDLDADDRSALPADDLGRRPSDASARGGDQRDPSLESHGLSSVHMRYMCAPDPRPRDLPCQFAAATLPAMKYEMISADCHLDLCWLPPDLFTARASAGLKDRMPYTKEGPRGPVWVTNRGASLGMACGMGSAGREYIPGRIHRSDRMASTGLYEDGKRGIRRITDPDLRLRDQDRDGVQAEVLYGVLGTTGRMNDPEAAVEVLRIYNEWLADFCSTHPERYAGLASIPNHPLEAAISEVERVVKRGALRGLDIANSSDLKPLWDPYWNPLWDVIDGCGLPLHFHTVGGYTPDNIRKIIAIGSDPTRANAPDAPKVDLPVARSAFASNITQFQMNMSNILTSMIFSGVFERYPRMKLVLGESGIGWIPYVLWRMDAEWEDQFKDLSLTMPPSEYWKRQCWATYQTDPIGVKLLDELGADKVMWGSDFPHPDGVWPDSREYIARELGHLPADVRRKVVCENAGKLYGLISK

Radius of gyration: 32.75 Å; Cα contacts (8 Å, |Δi|>4): 767; chains: 1; bounding box: 78×75×124 Å

Foldseek 3Di:
DDDDDDDDDDDDDDDDDDDDDDDDDDDDDDDDDDDDDDDDDDDDDDDDDDDDDDDDDDDDDDDDDDDDDDDDDDDDDDDDDDDDDDDDDDDDDDDDDDDDDDDDDDDDDDDDDDDDDDDDPPPPPPDDPQPPFPQLPQPPPVPPAPPDDFQFEFAAAEDAPLLDDQCLLLVPFDPVLNQLDWGWDADPVGIWIAGPVGQTQEHRLAFDLRHYDDDPPPFPLSNVVVVVVRSVCRRVVNSLRLPLVSVVVLCVLQVHQAYEYDDHACRCVRSPPLVSSLSVLLSVLVSLLVSCVVRVLHYAYARAAELPDPVSNLVSLSVSSVSNRHLAYEHRDDQPRDQLLDCSCVVVLSSQLSRLHAYEYEWDFHNDPVLLVLLLVCLVPVVSCPDPPRDDDDNVSSVVSVVVRVVCRLVNCLSVLLSCLQSCSCVSRVSYAYEYHQNAALCPLVSQVVQQVCCVPPRVVTPDPDRSLVSQVRHAAYEHAADLNRLVCCVSNPLLRAAYRQHPPHSRGDPSHSVVRLCVRVVVDDPVSSSNHRPDSSCPNSVSDPD

Nearest PDB structures (foldseek):
  4ign-assembly2_B  TM=7.732E-01  e=4.040E-14  Homo sapiens
  4ofc-assembly1_A  TM=7.865E-01  e=7.317E-14  Homo sapiens
  4qs5-assembly2_D  TM=8.101E-01  e=9.256E-13  Novosphingobium aromaticivorans DSM 12444
  4qrn-assembly1_A  TM=8.020E-01  e=1.769E-12  Novosphingobium aromaticivorans DSM 12444
  7pwy-assembly2_C  TM=8.440E-01  e=1.709E-11  Homo sapiens

Secondary structure (DSSP, 8-state):
-----------------------------------------------------------------------------PPP----------------------------------------------------------------------S-EES-BB--GGGS-TTHHHHHS-TTTGGGS-EEEEEBTEEEEE-TTS-EEEETT-BTTTTBPP-TTS-HHHHHHHTTTHHHHHHTT--TTTSHHHHHHHHHHHT-SEEEEB--TTHHHHHT-HHHHHHHHHHHHHHHHHHHTTSTTTEEEEEEE-SSSHHHHHHHHHHHHHHT--SEEEE---TTPPPTTSGGGHHHHHHHHHH-PPEEEE-------HHHHHHHHHHH-GGGGGSTT-----HHHHHHHHHHHHHHTGGGGHHHHHHHHHTTHHHH-TT--EEEET--STTHHHHHHHHHHHHHHT-TTSS-SS-HHHHHHHHEEEEES--TTGGGGHHHH-TTSEEE---BTSSSS-TT-HHHHHHHHHTTS-HHHHHIIIIIHHHHHTTSS--

pLDDT: mean 78.23, std 28.9, range [22.98, 98.88]

Mean predicted aligned error: 14.1 Å